Protein AF-A0A349A6R7-F1 (afdb_monomer)

Nearest PDB structures (foldseek):
  2ych-assembly1_A  TM=7.253E-01  e=4.097E-19  Thermus thermophilus HB27
  3jc8-assembly1_Ma  TM=7.147E-01  e=3.871E-19  Myxococcus xanthus DK 1622
  5eou-assembly2_B  TM=6.649E-01  e=5.144E-19  Pseudomonas aeruginosa PAO1
  5eq6-assembly1_B  TM=5.706E-01  e=1.140E-18  Pseudomonas aeruginosa PAO1
  5eox-assembly1_A  TM=5.881E-01  e=4.726E-18  Pseudomonas aeruginosa PAO1

Structure (mmCIF, N/CA/C/O backbone):
data_AF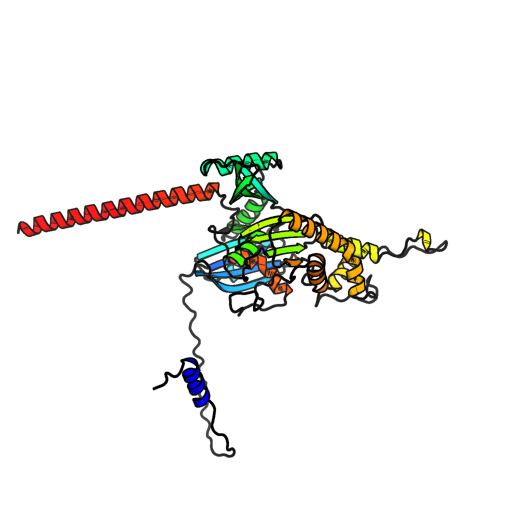-A0A349A6R7-F1
#
_entry.id   AF-A0A349A6R7-F1
#
loop_
_atom_site.group_PDB
_atom_site.id
_atom_site.type_symbol
_atom_site.label_atom_id
_atom_site.label_alt_id
_atom_site.label_comp_id
_atom_site.label_asym_id
_atom_site.label_entity_id
_atom_site.label_seq_id
_atom_site.pdbx_PDB_ins_code
_atom_site.Cartn_x
_atom_site.Cartn_y
_atom_site.Cartn_z
_atom_site.occupancy
_atom_site.B_iso_or_equiv
_atom_site.auth_seq_id
_atom_site.auth_comp_id
_atom_site.auth_asym_id
_atom_site.auth_atom_id
_atom_site.pdbx_PDB_model_num
ATOM 1 N N . MET A 1 1 ? 20.621 -65.235 -4.071 1.00 39.75 1 MET A N 1
ATOM 2 C CA . MET A 1 1 ? 21.034 -63.873 -3.671 1.00 39.75 1 MET A CA 1
ATOM 3 C C . MET A 1 1 ? 19.832 -62.973 -3.872 1.00 39.75 1 MET A C 1
ATOM 5 O O . MET A 1 1 ? 19.310 -62.961 -4.975 1.00 39.75 1 MET A O 1
ATOM 9 N N . SER A 1 2 ? 19.354 -62.316 -2.820 1.00 41.06 2 SER A N 1
ATOM 10 C CA . SER A 1 2 ? 18.212 -61.394 -2.860 1.00 41.06 2 SER A CA 1
ATOM 11 C C . SER A 1 2 ? 18.713 -59.980 -2.585 1.00 41.06 2 SER A C 1
ATOM 13 O O . SER A 1 2 ? 19.385 -59.757 -1.577 1.00 41.06 2 SER A O 1
ATOM 15 N N . GLU A 1 3 ? 18.429 -59.040 -3.484 1.00 44.03 3 GLU A N 1
ATOM 16 C CA . GLU A 1 3 ? 18.835 -57.646 -3.312 1.00 44.03 3 GLU A CA 1
ATOM 17 C C . GLU A 1 3 ? 17.989 -56.967 -2.229 1.00 44.03 3 GLU A C 1
ATOM 19 O O . GLU A 1 3 ? 16.765 -56.918 -2.313 1.00 44.03 3 GLU A O 1
ATOM 24 N N . ILE A 1 4 ? 18.664 -56.447 -1.202 1.00 58.09 4 ILE A N 1
ATOM 25 C CA . ILE A 1 4 ? 18.048 -55.695 -0.102 1.00 58.09 4 ILE A CA 1
ATOM 26 C C . ILE A 1 4 ? 17.835 -54.251 -0.558 1.00 58.09 4 ILE A C 1
ATOM 28 O O . ILE A 1 4 ? 18.776 -53.593 -1.023 1.00 58.09 4 ILE A O 1
ATOM 32 N N . THR A 1 5 ? 16.610 -53.754 -0.401 1.00 68.50 5 THR A N 1
ATOM 33 C CA . THR A 1 5 ? 16.198 -52.452 -0.940 1.00 68.50 5 THR A CA 1
ATOM 34 C C . THR A 1 5 ? 16.756 -51.280 -0.123 1.00 68.50 5 THR A C 1
ATOM 36 O O . THR A 1 5 ? 17.063 -51.393 1.067 1.00 68.50 5 THR A O 1
ATOM 39 N N . SER A 1 6 ? 16.921 -50.118 -0.764 1.00 51.66 6 SER A N 1
ATOM 40 C CA . SER A 1 6 ? 17.600 -48.946 -0.180 1.00 51.66 6 SER A CA 1
ATOM 41 C C . SER A 1 6 ? 16.979 -48.437 1.130 1.00 51.66 6 SER A C 1
ATOM 43 O O . SER A 1 6 ? 17.682 -47.867 1.965 1.00 51.66 6 SER A O 1
ATOM 45 N N . TH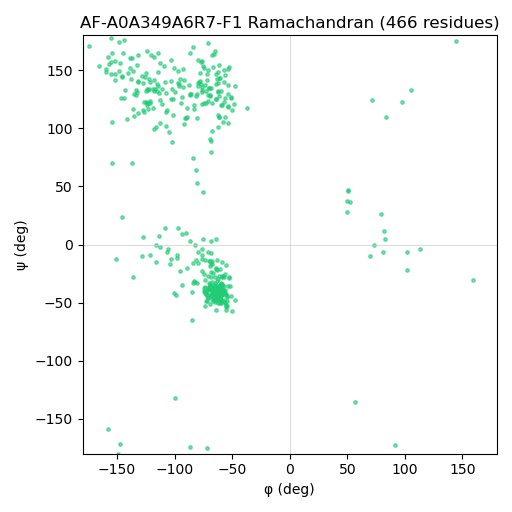R A 1 7 ? 15.683 -48.670 1.334 1.00 65.31 7 THR A N 1
ATOM 46 C CA . THR A 1 7 ? 14.922 -48.327 2.545 1.00 65.31 7 THR A CA 1
ATOM 47 C C . THR A 1 7 ? 15.368 -49.124 3.773 1.00 65.31 7 THR A C 1
ATOM 49 O O . THR A 1 7 ? 15.478 -48.559 4.860 1.00 65.31 7 THR A O 1
ATOM 52 N N . GLU A 1 8 ? 15.693 -50.409 3.621 1.00 62.00 8 GLU A N 1
ATOM 53 C CA . GLU A 1 8 ? 16.116 -51.270 4.738 1.00 62.00 8 GLU A CA 1
ATOM 54 C C . GLU A 1 8 ? 17.505 -50.866 5.258 1.00 62.00 8 GLU A C 1
ATOM 56 O O . GLU A 1 8 ? 17.714 -50.755 6.468 1.00 62.00 8 GLU A O 1
ATOM 61 N N . LYS A 1 9 ? 18.424 -50.500 4.351 1.00 63.72 9 LYS A N 1
ATOM 62 C CA . LYS A 1 9 ? 19.749 -49.952 4.707 1.00 63.72 9 LYS A CA 1
ATOM 63 C C . LYS A 1 9 ? 19.654 -48.662 5.532 1.00 63.72 9 LYS A C 1
ATOM 65 O O . LYS A 1 9 ? 20.492 -48.430 6.404 1.00 63.72 9 LYS A O 1
ATOM 70 N N . LEU A 1 10 ? 18.645 -47.825 5.274 1.00 54.59 10 LEU A N 1
ATOM 71 C CA . LEU A 1 10 ? 18.424 -46.585 6.023 1.00 54.59 10 LEU A CA 1
ATOM 72 C C . LEU A 1 10 ? 17.899 -46.866 7.443 1.00 54.59 10 LEU A C 1
ATOM 74 O O . LEU A 1 10 ? 18.339 -46.235 8.406 1.00 54.59 10 LEU A O 1
ATOM 78 N N . LEU A 1 11 ? 16.999 -47.843 7.588 1.00 56.91 11 LEU A N 1
ATOM 79 C CA . LEU A 1 11 ? 16.419 -48.232 8.878 1.00 56.91 11 LEU A CA 1
ATOM 80 C C . LEU A 1 11 ? 17.451 -48.881 9.815 1.00 56.91 11 LEU A C 1
ATOM 82 O O . LEU A 1 11 ? 17.455 -48.582 11.013 1.00 56.91 11 LEU A O 1
ATOM 86 N N . ASP A 1 12 ? 18.378 -49.684 9.289 1.00 62.97 12 ASP A N 1
ATOM 87 C CA . ASP A 1 12 ? 19.473 -50.265 10.080 1.00 62.97 12 ASP A CA 1
ATOM 88 C C . ASP A 1 12 ? 20.481 -49.213 10.575 1.00 62.97 12 ASP A C 1
ATOM 90 O O . ASP A 1 12 ? 20.962 -49.292 11.711 1.00 62.97 12 ASP A O 1
ATOM 94 N N . LEU A 1 13 ? 20.759 -48.178 9.774 1.00 55.78 13 LEU A N 1
ATOM 95 C CA . LEU A 1 13 ? 21.584 -47.037 10.195 1.00 55.78 13 LEU A CA 1
ATOM 96 C C . LEU A 1 13 ? 20.931 -46.226 11.325 1.00 55.78 13 LEU A C 1
ATOM 98 O O . LEU A 1 13 ? 21.628 -45.750 12.223 1.00 55.78 13 LEU A O 1
ATOM 102 N N . ILE A 1 14 ? 19.600 -46.104 11.319 1.00 51.84 14 ILE A N 1
ATOM 103 C CA . ILE A 1 14 ? 18.842 -45.423 12.379 1.00 51.84 14 ILE A CA 1
ATOM 104 C C . ILE A 1 14 ? 18.790 -46.284 13.653 1.00 51.84 14 ILE A C 1
ATOM 106 O O . ILE A 1 14 ? 19.003 -45.762 14.751 1.00 51.84 14 ILE A O 1
ATOM 110 N N . ARG A 1 15 ? 18.595 -47.606 13.529 1.00 52.44 15 ARG A N 1
ATOM 111 C CA . ARG A 1 15 ? 18.635 -48.549 14.665 1.00 52.44 15 ARG A CA 1
ATOM 112 C C . ARG A 1 15 ? 19.998 -48.581 15.361 1.00 52.44 15 ARG A C 1
ATOM 114 O O . ARG A 1 15 ? 20.041 -48.617 16.586 1.00 52.44 15 ARG A O 1
ATOM 121 N N . LYS A 1 16 ? 21.109 -48.475 14.622 1.00 45.22 16 LYS A N 1
ATOM 122 C CA . LYS A 1 16 ? 22.472 -48.469 15.196 1.00 45.22 16 LYS A CA 1
ATOM 123 C C . LYS A 1 16 ? 22.840 -47.235 16.035 1.00 45.22 16 LYS A C 1
ATOM 125 O O . LYS A 1 16 ? 23.912 -47.241 16.635 1.00 45.22 16 LYS A O 1
ATOM 130 N N . LYS A 1 17 ? 22.009 -46.183 16.085 1.00 43.19 17 LYS A N 1
ATOM 131 C CA . LYS A 1 17 ? 22.342 -44.909 16.760 1.00 43.19 17 LYS A CA 1
ATOM 132 C C . LYS A 1 17 ? 21.490 -44.583 18.001 1.00 43.19 17 LYS A C 1
ATOM 134 O O . LYS A 1 17 ? 21.620 -43.485 18.542 1.00 43.19 17 LYS A O 1
ATOM 139 N N . LYS A 1 18 ? 20.633 -45.499 18.476 1.00 38.31 18 LYS A N 1
ATOM 140 C CA . LYS A 1 18 ? 19.848 -45.341 19.721 1.00 38.31 18 LYS A CA 1
ATOM 141 C C . LYS A 1 18 ? 20.027 -46.542 20.665 1.00 38.31 18 LYS A C 1
ATOM 143 O O . LYS A 1 18 ? 19.584 -47.639 20.354 1.00 38.31 18 LYS A O 1
ATOM 148 N N . GLY A 1 19 ? 20.614 -46.280 21.839 1.00 28.95 19 GLY A N 1
ATOM 149 C CA . GLY A 1 19 ? 21.023 -47.263 22.861 1.00 28.95 19 GLY A CA 1
ATOM 150 C C . GLY A 1 19 ? 22.551 -47.443 22.866 1.00 28.95 19 GLY A C 1
ATOM 151 O O . GLY A 1 19 ? 23.134 -47.560 21.796 1.00 28.95 19 GLY A O 1
ATOM 152 N N . ALA A 1 20 ? 23.280 -47.438 23.989 1.00 29.34 20 ALA A N 1
ATOM 153 C CA . ALA A 1 20 ? 22.933 -47.399 25.425 1.00 29.34 20 ALA A CA 1
ATOM 154 C C . ALA A 1 20 ? 24.148 -46.800 26.216 1.00 29.34 20 ALA A C 1
ATOM 156 O O . ALA A 1 20 ? 25.150 -46.499 25.574 1.00 29.34 20 ALA A O 1
ATOM 157 N N . LEU A 1 21 ? 24.216 -46.551 27.538 1.00 29.77 21 LEU A N 1
ATOM 158 C CA . LEU A 1 21 ? 23.390 -46.754 28.756 1.00 29.77 21 LEU A CA 1
ATOM 159 C C . LEU A 1 21 ? 23.677 -45.564 29.748 1.00 29.77 21 LEU A C 1
ATOM 161 O O . LEU A 1 21 ? 24.555 -44.754 29.449 1.00 29.77 21 LEU A O 1
ATOM 165 N N . PRO A 1 22 ? 22.978 -45.423 30.903 1.00 32.81 22 PRO A N 1
ATOM 166 C CA . PRO A 1 22 ? 23.140 -44.329 31.880 1.00 32.81 22 PRO A CA 1
ATOM 167 C C . PRO A 1 22 ? 24.010 -44.710 33.125 1.00 32.81 22 PRO A C 1
ATOM 169 O O . PRO A 1 22 ? 25.128 -45.169 32.918 1.00 32.81 22 PRO A O 1
ATOM 172 N N . PRO A 1 23 ? 23.637 -44.446 34.401 1.00 41.41 23 PRO A N 1
ATOM 173 C CA . PRO A 1 23 ? 24.113 -43.286 35.168 1.00 41.41 23 PRO A CA 1
ATOM 174 C C . PRO A 1 23 ? 24.868 -43.629 36.476 1.00 41.41 23 PRO A C 1
ATOM 176 O O . PRO A 1 23 ? 24.677 -44.694 37.055 1.00 41.41 23 PRO A O 1
ATOM 179 N N . SER A 1 24 ? 25.624 -42.674 37.034 1.00 26.67 24 SER A N 1
ATOM 180 C CA . SER A 1 24 ? 25.964 -42.659 38.472 1.00 26.67 24 SER A CA 1
ATOM 181 C C . SER A 1 24 ? 26.326 -41.249 38.959 1.00 26.67 24 SER A C 1
ATOM 183 O O . SER A 1 24 ? 26.731 -40.400 38.164 1.00 26.67 24 SER A O 1
ATOM 185 N N . ALA A 1 25 ? 26.160 -40.985 40.258 1.00 27.88 25 ALA A N 1
ATOM 186 C CA . ALA A 1 25 ? 26.300 -39.662 40.864 1.00 27.88 25 ALA A CA 1
ATOM 187 C C . ALA A 1 25 ? 27.064 -39.686 42.205 1.00 27.88 25 ALA A C 1
ATOM 189 O O . ALA A 1 25 ? 27.065 -40.694 42.903 1.00 27.88 25 ALA A O 1
ATOM 190 N N . LEU A 1 26 ? 27.563 -38.495 42.582 1.00 24.56 26 LEU A N 1
ATOM 191 C CA . LEU A 1 26 ? 27.936 -38.000 43.927 1.00 24.56 26 LEU A CA 1
ATOM 192 C C . LEU A 1 26 ? 29.411 -38.034 44.416 1.00 24.56 26 LEU A C 1
ATOM 194 O O . LEU A 1 26 ? 29.984 -39.081 44.685 1.00 24.56 26 LEU A O 1
ATOM 198 N N . LYS A 1 27 ? 29.862 -36.805 44.760 1.00 26.38 27 LYS A N 1
ATOM 199 C CA . LYS A 1 27 ? 30.863 -36.358 45.774 1.00 26.38 27 LYS A CA 1
ATOM 200 C C . LYS A 1 27 ? 32.362 -36.379 45.377 1.00 26.38 27 LYS A C 1
ATOM 202 O O . LYS A 1 27 ? 32.918 -37.424 45.090 1.00 26.38 27 LYS A O 1
ATOM 207 N N . LEU A 1 28 ? 33.004 -35.203 45.188 1.00 24.08 28 LEU A N 1
ATOM 208 C CA . LEU A 1 28 ? 33.616 -34.265 46.186 1.00 24.08 28 LEU A CA 1
ATOM 209 C C . LEU A 1 28 ? 34.909 -34.850 46.807 1.00 24.08 28 LEU A C 1
ATOM 211 O O . LEU A 1 28 ? 34.833 -35.922 47.386 1.00 24.08 28 LEU A O 1
ATOM 215 N N . LYS A 1 29 ? 36.108 -34.234 46.799 1.00 23.84 29 LYS A N 1
ATOM 216 C CA . LYS A 1 29 ? 36.608 -32.823 46.777 1.00 23.84 29 LYS A CA 1
ATOM 217 C C . LYS A 1 29 ? 37.914 -32.763 45.913 1.00 23.84 29 LYS A C 1
ATOM 219 O O . LYS A 1 29 ? 38.343 -33.822 45.481 1.00 23.84 29 LYS A O 1
ATOM 224 N N . THR A 1 30 ? 38.615 -31.665 45.586 1.00 22.62 30 THR A N 1
ATOM 225 C CA . THR A 1 30 ? 38.891 -30.354 46.230 1.00 22.62 30 THR A CA 1
ATOM 226 C C . THR A 1 30 ? 39.151 -29.233 45.198 1.00 22.62 30 THR A C 1
ATOM 228 O O . THR A 1 30 ? 39.565 -29.492 44.073 1.00 22.62 30 THR A O 1
ATOM 231 N N . SER A 1 31 ? 38.964 -27.971 45.608 1.00 25.14 31 SER A N 1
ATOM 232 C CA . SER A 1 31 ? 39.417 -26.764 44.880 1.00 25.14 31 SER A CA 1
ATOM 233 C C . SER A 1 31 ? 40.875 -26.406 45.255 1.00 25.14 31 SER A C 1
ATOM 235 O O . SER A 1 31 ? 41.354 -26.884 46.286 1.00 25.14 31 SER A O 1
ATOM 237 N N . PRO A 1 32 ? 41.574 -25.539 44.491 1.00 28.23 32 PRO A N 1
ATOM 238 C CA . PRO A 1 32 ? 41.404 -24.096 44.699 1.00 28.23 32 PRO A CA 1
ATOM 239 C C . PRO A 1 32 ? 41.159 -23.257 43.432 1.00 28.23 32 PRO A C 1
ATOM 241 O O . PRO A 1 32 ? 41.392 -23.650 42.294 1.00 28.23 32 PRO A O 1
ATOM 244 N N . SER A 1 33 ? 40.664 -22.052 43.696 1.00 33.06 33 SER A N 1
ATOM 245 C CA . SER A 1 33 ? 40.294 -20.974 42.778 1.00 33.06 33 SER A CA 1
ATOM 246 C C . SER A 1 33 ? 41.375 -20.530 41.782 1.00 33.06 33 SER A C 1
ATOM 248 O O . SER A 1 33 ? 42.499 -20.223 42.170 1.00 33.06 33 SER A O 1
ATOM 250 N N . GLY A 1 34 ? 40.965 -20.315 40.528 1.00 26.72 34 GLY A N 1
ATOM 251 C CA . GLY A 1 34 ? 41.763 -19.657 39.486 1.00 26.72 34 GLY A CA 1
ATOM 252 C C . GLY A 1 34 ? 40.876 -19.009 38.421 1.00 26.72 34 GLY A C 1
ATOM 253 O O . GLY A 1 34 ? 40.773 -19.502 37.300 1.00 26.72 34 GLY A O 1
ATOM 254 N N . GLY A 1 35 ? 40.178 -17.927 38.775 1.00 35.47 35 GLY A N 1
ATOM 255 C CA . GLY A 1 35 ? 39.198 -17.277 37.900 1.00 35.47 35 GLY A CA 1
ATOM 256 C C . GLY A 1 35 ? 39.820 -16.579 36.686 1.00 35.47 35 GLY A C 1
ATOM 257 O O . GLY A 1 35 ? 40.108 -15.385 36.738 1.00 35.47 35 GLY A O 1
ATOM 258 N N . ARG A 1 36 ? 39.958 -17.281 35.555 1.00 30.52 36 ARG A N 1
ATOM 259 C CA . ARG A 1 36 ? 40.210 -16.649 34.249 1.00 30.52 36 ARG A CA 1
ATOM 260 C C . ARG A 1 36 ? 38.890 -16.356 33.542 1.00 30.52 36 ARG A C 1
ATOM 262 O O . ARG A 1 36 ? 38.216 -17.263 33.059 1.00 30.52 36 ARG A O 1
ATOM 269 N N . LYS A 1 37 ? 38.548 -15.064 33.456 1.00 32.16 37 LYS A N 1
ATOM 270 C CA . LYS A 1 37 ? 37.453 -14.551 32.620 1.00 32.16 37 LYS A CA 1
ATOM 271 C C . LYS A 1 37 ? 37.614 -15.113 31.204 1.00 32.16 37 LYS A C 1
ATOM 273 O O . LYS A 1 37 ? 38.592 -14.797 30.528 1.00 32.16 37 LYS A O 1
ATOM 278 N N . ARG A 1 38 ? 36.658 -15.929 30.744 1.00 29.45 38 ARG A N 1
ATOM 279 C CA . ARG A 1 38 ? 36.588 -16.348 29.339 1.00 29.45 38 ARG A CA 1
ATOM 280 C C . ARG A 1 38 ? 36.256 -15.108 28.514 1.00 29.45 38 ARG A C 1
ATOM 282 O O . ARG A 1 38 ? 35.106 -14.682 28.452 1.00 29.45 38 ARG A O 1
ATOM 289 N N . MET A 1 39 ? 37.294 -14.501 27.948 1.00 30.47 39 MET A N 1
ATOM 290 C CA . MET A 1 39 ? 37.196 -13.352 27.060 1.00 30.47 39 MET A CA 1
ATOM 291 C C . MET A 1 39 ? 36.312 -13.755 25.876 1.00 30.47 39 MET A C 1
ATOM 293 O O . MET A 1 39 ? 36.729 -14.542 25.025 1.00 30.47 39 MET A O 1
ATOM 297 N N . ARG A 1 40 ? 35.064 -13.269 25.847 1.00 31.52 40 ARG A N 1
ATOM 298 C CA . ARG A 1 40 ? 34.239 -13.339 24.638 1.00 31.52 40 ARG A CA 1
ATOM 299 C C . ARG A 1 40 ? 34.991 -12.536 23.583 1.00 31.52 40 ARG A C 1
ATOM 301 O O . ARG A 1 40 ? 35.082 -11.319 23.712 1.00 31.52 40 ARG A O 1
ATOM 308 N N . LEU A 1 41 ? 35.547 -13.213 22.579 1.00 30.86 41 LEU A N 1
ATOM 309 C CA . LEU A 1 41 ? 36.057 -12.541 21.392 1.00 30.86 41 LEU A CA 1
ATOM 310 C C . LEU A 1 41 ? 34.873 -11.855 20.712 1.00 30.86 41 LEU A C 1
ATOM 312 O O . LEU A 1 41 ? 34.068 -12.493 20.036 1.00 30.86 41 LEU A O 1
ATOM 316 N N . SER A 1 42 ? 34.760 -10.548 20.926 1.00 36.69 42 SER A N 1
ATOM 317 C CA . SER A 1 42 ? 33.929 -9.678 20.112 1.00 36.69 42 SER A CA 1
ATOM 318 C C . SER A 1 42 ? 34.465 -9.737 18.686 1.00 36.69 42 SER A C 1
ATOM 320 O O . SER A 1 42 ? 35.562 -9.242 18.414 1.00 36.69 42 SER A O 1
ATOM 322 N N . LEU A 1 43 ? 33.705 -10.360 17.787 1.00 35.34 43 LEU A N 1
ATOM 323 C CA . LEU A 1 43 ? 33.974 -10.287 16.356 1.00 35.34 43 LEU A CA 1
ATOM 324 C C . LEU A 1 43 ? 33.971 -8.802 15.951 1.00 35.34 43 LEU A C 1
ATOM 326 O O . LEU A 1 43 ? 32.975 -8.120 16.207 1.00 35.34 43 LEU A O 1
ATOM 330 N N . PRO A 1 44 ? 35.059 -8.272 15.364 1.00 35.50 44 PRO A N 1
ATOM 331 C CA . PRO A 1 44 ? 35.087 -6.884 14.931 1.00 35.50 44 PRO A CA 1
ATOM 332 C C . PRO A 1 44 ? 34.057 -6.673 13.819 1.00 35.50 44 PRO A C 1
ATOM 334 O O . PRO A 1 44 ? 33.812 -7.573 13.010 1.00 35.50 44 PRO A O 1
ATOM 337 N N . ALA A 1 45 ? 33.466 -5.477 13.778 1.00 45.12 45 ALA A N 1
ATOM 338 C CA . ALA A 1 45 ? 32.429 -5.126 12.815 1.00 45.12 45 ALA A CA 1
ATOM 339 C C . ALA A 1 45 ? 32.844 -5.507 11.381 1.00 45.12 45 ALA A C 1
ATOM 341 O O . ALA A 1 45 ? 33.866 -5.044 10.863 1.00 45.12 45 ALA A O 1
ATOM 342 N N . ARG A 1 46 ? 32.040 -6.367 10.737 1.00 43.47 46 ARG A N 1
ATOM 343 C CA . ARG A 1 46 ? 32.222 -6.750 9.329 1.00 43.47 46 ARG A CA 1
ATOM 344 C C . ARG A 1 46 ? 32.292 -5.475 8.488 1.00 43.47 46 ARG A C 1
ATOM 346 O O . ARG A 1 46 ? 31.421 -4.619 8.604 1.00 43.47 46 ARG A O 1
ATOM 353 N N . ARG A 1 47 ? 33.314 -5.362 7.632 1.00 41.53 47 ARG A N 1
ATOM 354 C CA . ARG A 1 47 ? 33.539 -4.195 6.762 1.00 41.53 47 ARG A CA 1
ATOM 355 C C . ARG A 1 47 ? 32.280 -3.902 5.927 1.00 41.53 47 ARG A C 1
ATOM 357 O O . ARG A 1 47 ? 32.017 -4.589 4.946 1.00 41.53 47 ARG A O 1
ATOM 364 N N . THR A 1 48 ? 31.534 -2.862 6.299 1.00 50.81 48 THR A N 1
ATOM 365 C CA . THR A 1 48 ? 30.343 -2.359 5.582 1.00 50.81 48 THR A CA 1
ATOM 366 C C . THR A 1 48 ? 30.697 -1.556 4.326 1.00 50.81 48 THR A C 1
ATOM 368 O O . THR A 1 48 ? 29.825 -1.239 3.517 1.00 50.81 48 THR A O 1
ATOM 371 N N . ALA A 1 49 ? 31.983 -1.255 4.127 1.00 43.34 49 ALA A N 1
ATOM 372 C CA . ALA A 1 49 ? 32.520 -0.531 2.981 1.00 43.34 49 ALA A CA 1
ATOM 373 C C . ALA A 1 49 ? 32.419 -1.344 1.673 1.00 43.34 49 ALA A C 1
ATOM 375 O O . ALA A 1 49 ? 33.396 -1.933 1.219 1.00 43.34 49 ALA A O 1
ATOM 376 N N . GLY A 1 50 ? 31.232 -1.359 1.060 1.00 54.53 50 GLY A N 1
ATOM 377 C CA . GLY A 1 50 ? 31.025 -1.886 -0.293 1.00 54.53 50 GLY A CA 1
ATOM 378 C C . GLY A 1 50 ? 29.585 -2.277 -0.628 1.00 54.53 50 GLY A C 1
ATOM 379 O O . GLY A 1 50 ? 29.186 -2.149 -1.785 1.00 54.53 50 GLY A O 1
ATOM 380 N N . LYS A 1 51 ? 28.792 -2.711 0.361 1.00 67.88 51 LYS A N 1
ATOM 381 C CA . LYS A 1 51 ? 27.398 -3.124 0.136 1.00 67.88 51 LYS A CA 1
ATOM 382 C C . LYS A 1 51 ? 26.488 -1.905 -0.051 1.00 67.88 51 LYS A C 1
ATOM 384 O O . LYS A 1 51 ? 26.562 -0.959 0.731 1.00 67.88 51 LYS A O 1
ATOM 389 N N . SER A 1 52 ? 25.647 -1.947 -1.085 1.00 88.19 52 SER A N 1
ATOM 390 C CA . SER A 1 52 ? 24.529 -1.012 -1.251 1.00 88.19 52 SER A CA 1
ATOM 391 C C . SER A 1 52 ? 23.416 -1.417 -0.293 1.00 88.19 52 SER A C 1
ATOM 393 O O . SER A 1 52 ? 23.068 -2.596 -0.256 1.00 88.19 52 SER A O 1
ATOM 395 N N . ILE A 1 53 ? 22.876 -0.469 0.468 1.00 94.44 53 ILE A N 1
ATOM 396 C CA . ILE A 1 53 ? 21.650 -0.685 1.246 1.00 94.44 53 ILE A CA 1
ATOM 397 C C . ILE A 1 53 ? 20.461 -0.080 0.514 1.00 94.44 53 ILE A C 1
ATOM 399 O O . ILE A 1 53 ? 20.617 0.897 -0.223 1.00 94.44 53 ILE A O 1
ATOM 403 N N . HIS A 1 54 ? 19.289 -0.656 0.740 1.00 96.31 54 HIS A N 1
ATOM 404 C CA . HIS A 1 54 ? 18.020 -0.103 0.295 1.00 96.31 54 HIS A CA 1
ATOM 405 C C . HIS A 1 54 ? 17.221 0.276 1.539 1.00 96.31 54 HIS A C 1
ATOM 407 O O . HIS A 1 54 ? 17.226 -0.444 2.539 1.00 96.31 54 HIS A O 1
ATOM 413 N N . VAL A 1 55 ? 16.606 1.452 1.503 1.00 97.81 55 VAL A N 1
ATOM 414 C CA . VAL A 1 55 ? 15.834 2.021 2.603 1.00 97.81 55 VAL A CA 1
ATOM 415 C C . VAL A 1 55 ? 14.467 2.390 2.064 1.00 97.81 55 VAL A C 1
ATOM 417 O O . VAL A 1 55 ? 14.345 3.277 1.222 1.00 97.81 55 VAL A O 1
ATOM 420 N N . GLY A 1 56 ? 13.445 1.699 2.547 1.00 98.12 56 GLY A N 1
ATOM 421 C CA . GLY A 1 56 ? 12.064 2.054 2.284 1.00 98.12 56 GLY A CA 1
ATOM 422 C C . GLY A 1 56 ? 11.537 2.960 3.383 1.00 98.12 56 GLY A C 1
ATOM 423 O O . GLY A 1 56 ? 11.794 2.717 4.565 1.00 98.12 56 GLY A O 1
ATOM 424 N N . VAL A 1 57 ? 10.831 4.014 2.986 1.00 97.62 57 VAL A N 1
ATOM 425 C CA . VAL A 1 57 ? 10.301 5.042 3.882 1.00 97.62 57 VAL A CA 1
ATOM 426 C C . VAL A 1 57 ? 8.797 5.182 3.670 1.00 97.62 57 VAL A C 1
ATOM 428 O O . VAL A 1 57 ? 8.336 5.486 2.570 1.00 97.62 57 VAL A O 1
ATOM 431 N N . ASP A 1 58 ? 8.042 5.001 4.746 1.00 95.56 58 ASP A N 1
ATOM 432 C CA . ASP A 1 58 ? 6.623 5.328 4.830 1.00 95.56 58 ASP A CA 1
ATOM 433 C C . ASP A 1 58 ? 6.449 6.525 5.776 1.00 95.56 58 ASP A C 1
ATOM 435 O O . ASP A 1 58 ? 6.874 6.501 6.935 1.00 95.56 58 ASP A O 1
ATOM 439 N N . ILE A 1 59 ? 5.869 7.604 5.248 1.00 93.31 59 ILE A N 1
ATOM 440 C CA . ILE A 1 59 ? 5.533 8.813 6.001 1.00 93.31 59 ILE A CA 1
ATOM 441 C C . ILE A 1 59 ? 4.029 8.749 6.264 1.00 93.31 59 ILE A C 1
ATOM 443 O O . ILE A 1 59 ? 3.223 9.236 5.469 1.00 93.31 59 ILE A O 1
ATOM 447 N N . GLY A 1 60 ? 3.668 8.107 7.374 1.00 88.00 60 GLY A N 1
ATOM 448 C CA . GLY A 1 60 ? 2.289 7.964 7.816 1.00 88.00 60 GLY A CA 1
ATOM 449 C C . GLY A 1 60 ? 1.690 9.270 8.345 1.00 88.00 60 GLY A C 1
ATOM 450 O O . GLY A 1 60 ? 2.303 10.337 8.325 1.00 88.00 60 GLY A O 1
ATOM 451 N N . HIS A 1 61 ? 0.462 9.177 8.855 1.00 82.00 61 HIS A N 1
ATOM 452 C CA . HIS A 1 61 ? -0.254 10.316 9.439 1.00 82.00 61 HIS A CA 1
ATOM 453 C C . HIS A 1 61 ? 0.345 10.779 10.782 1.00 82.00 61 HIS A C 1
ATOM 455 O O . HIS A 1 61 ? 0.399 11.973 11.071 1.00 82.00 61 HIS A O 1
ATOM 461 N N . ASP A 1 62 ? 0.797 9.830 11.600 1.00 86.12 62 ASP A N 1
ATOM 462 C CA . ASP A 1 62 ? 1.259 10.028 12.978 1.00 86.12 62 ASP A CA 1
ATOM 463 C C . ASP A 1 62 ? 2.709 9.579 13.218 1.00 86.12 62 ASP A C 1
ATOM 465 O O . ASP A 1 62 ? 3.263 9.830 14.290 1.00 86.12 62 ASP A O 1
ATOM 469 N N . SER A 1 63 ? 3.318 8.904 12.243 1.00 91.88 63 SER A N 1
ATOM 470 C CA . SER A 1 63 ? 4.579 8.197 12.417 1.00 91.88 63 SER A CA 1
ATOM 471 C C . SER A 1 63 ? 5.400 8.087 11.130 1.00 91.88 63 SER A C 1
ATOM 473 O O . SER A 1 63 ? 4.876 7.969 10.023 1.00 91.88 63 SER A O 1
ATOM 475 N N . LEU A 1 64 ? 6.723 8.109 11.299 1.00 95.12 64 LEU A N 1
ATOM 476 C CA . LEU A 1 64 ? 7.718 7.758 10.291 1.00 95.12 64 LEU A CA 1
ATOM 477 C C . LEU A 1 64 ? 8.089 6.285 10.468 1.00 95.12 64 LEU A C 1
ATOM 479 O O . LEU A 1 64 ? 8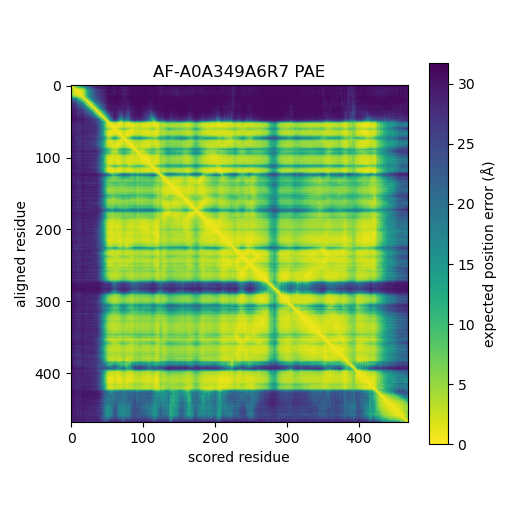.502 5.878 11.557 1.00 95.12 64 LEU A O 1
ATOM 483 N N . ARG A 1 65 ? 8.001 5.502 9.394 1.00 95.88 65 ARG A N 1
ATOM 484 C CA . ARG A 1 65 ? 8.435 4.103 9.362 1.00 95.88 65 ARG A CA 1
ATOM 485 C C . ARG A 1 65 ? 9.547 3.937 8.342 1.00 95.88 65 ARG A C 1
ATOM 487 O O . ARG A 1 65 ? 9.449 4.415 7.213 1.00 95.88 65 ARG A O 1
ATOM 494 N N . MET A 1 66 ? 10.619 3.272 8.749 1.00 97.06 66 MET A N 1
ATOM 495 C CA . MET A 1 66 ? 11.788 3.027 7.914 1.00 97.06 66 MET A CA 1
ATOM 496 C C . MET A 1 66 ? 12.214 1.571 8.033 1.00 97.06 66 MET A C 1
ATOM 498 O O . MET A 1 66 ? 12.350 1.046 9.138 1.00 97.06 66 MET A O 1
ATOM 502 N N . VAL A 1 67 ? 12.476 0.934 6.897 1.00 96.31 67 VAL A N 1
ATOM 503 C CA . VAL A 1 67 ? 12.993 -0.438 6.830 1.00 96.31 67 VAL A CA 1
ATOM 504 C C . VAL A 1 67 ? 14.234 -0.454 5.952 1.00 96.31 67 VAL A C 1
ATOM 506 O O . VAL A 1 67 ? 14.293 0.233 4.934 1.00 96.31 67 VAL A O 1
ATOM 509 N N . LYS A 1 68 ? 15.253 -1.206 6.370 1.00 94.94 68 LYS A N 1
ATOM 510 C CA . LYS A 1 68 ? 16.570 -1.259 5.736 1.00 94.94 68 LYS A CA 1
ATOM 511 C C . LYS A 1 68 ? 16.905 -2.687 5.356 1.00 94.94 68 LYS A C 1
ATOM 513 O O . LYS A 1 68 ? 17.017 -3.550 6.224 1.00 94.94 68 LYS A O 1
ATOM 518 N N . THR A 1 69 ? 17.151 -2.910 4.078 1.00 93.88 69 THR A N 1
ATOM 519 C CA . THR A 1 69 ? 17.464 -4.223 3.517 1.00 93.88 69 THR A CA 1
ATOM 520 C C . THR A 1 69 ? 18.792 -4.192 2.762 1.00 93.88 69 THR A C 1
ATOM 522 O O . THR A 1 69 ? 19.359 -3.134 2.451 1.00 93.88 69 THR A O 1
ATOM 525 N N . VAL A 1 70 ? 19.307 -5.378 2.450 1.00 91.88 70 VAL A N 1
ATOM 526 C CA . VAL A 1 70 ? 20.370 -5.560 1.462 1.00 91.88 70 VAL A CA 1
ATOM 527 C C . VAL A 1 70 ? 20.026 -6.696 0.516 1.00 91.88 70 VAL A C 1
ATOM 529 O O . VAL A 1 70 ? 19.693 -7.800 0.941 1.00 91.88 70 VAL A O 1
ATOM 532 N N . ARG A 1 71 ? 20.164 -6.430 -0.781 1.00 89.00 71 ARG A N 1
ATOM 533 C CA . ARG A 1 71 ? 20.019 -7.440 -1.823 1.00 89.00 71 ARG A CA 1
ATOM 534 C C . ARG A 1 71 ? 21.206 -8.404 -1.797 1.00 89.00 71 ARG A C 1
ATOM 536 O O . ARG A 1 71 ? 22.364 -7.980 -1.805 1.00 89.00 71 ARG A O 1
ATOM 543 N N . ILE A 1 72 ? 20.913 -9.699 -1.769 1.00 85.31 72 ILE A N 1
ATOM 544 C CA . ILE A 1 72 ? 21.889 -10.793 -1.883 1.00 85.31 72 ILE A CA 1
ATOM 545 C C . ILE A 1 72 ? 21.900 -11.356 -3.304 1.00 85.31 72 ILE A C 1
ATOM 547 O O . ILE A 1 72 ? 22.969 -11.621 -3.850 1.00 85.31 72 ILE A O 1
ATOM 551 N N . SER A 1 73 ? 20.720 -11.524 -3.894 1.00 81.25 73 SER A N 1
ATOM 552 C CA . SER A 1 73 ? 20.506 -11.961 -5.276 1.00 81.25 73 SER A CA 1
ATOM 553 C C . SER A 1 73 ? 19.215 -11.337 -5.807 1.00 81.25 73 SER A C 1
ATOM 555 O O . SER A 1 73 ? 18.548 -10.601 -5.084 1.00 81.25 73 SER A O 1
ATOM 557 N N . ASP A 1 74 ? 18.837 -11.611 -7.054 1.00 70.69 74 ASP A N 1
ATOM 558 C CA . ASP A 1 74 ? 17.690 -10.943 -7.687 1.00 70.69 74 ASP A CA 1
ATOM 559 C C . ASP A 1 74 ? 16.370 -11.109 -6.929 1.00 70.69 74 ASP A C 1
ATOM 561 O O . ASP A 1 74 ? 15.636 -10.141 -6.761 1.00 70.69 74 ASP A O 1
ATOM 565 N N . THR A 1 75 ? 16.138 -12.299 -6.381 1.00 72.19 75 THR A N 1
ATOM 566 C CA . THR A 1 75 ? 14.956 -12.656 -5.583 1.00 72.19 75 THR A CA 1
ATOM 567 C C . THR A 1 75 ? 15.253 -12.823 -4.090 1.00 72.19 75 THR A C 1
ATOM 569 O O . THR A 1 75 ? 14.450 -13.416 -3.381 1.00 72.19 75 THR A O 1
ATOM 572 N N . ARG A 1 76 ? 16.415 -12.378 -3.578 1.00 81.50 76 ARG A N 1
ATOM 573 C CA . ARG A 1 76 ? 16.753 -12.570 -2.154 1.00 81.50 76 ARG A CA 1
ATOM 574 C C . ARG A 1 76 ? 17.299 -11.317 -1.498 1.00 81.50 76 ARG A C 1
ATOM 576 O O . ARG A 1 76 ? 18.301 -10.752 -1.944 1.00 81.50 76 ARG A O 1
ATOM 583 N N . TRP A 1 77 ? 16.691 -10.978 -0.372 1.00 88.31 77 TRP A N 1
ATOM 584 C CA . TRP A 1 77 ? 16.986 -9.806 0.430 1.00 88.31 77 TRP A CA 1
ATOM 585 C C . TRP A 1 77 ? 17.119 -10.206 1.898 1.00 88.31 77 TRP A C 1
ATOM 587 O O . TRP A 1 77 ? 16.346 -11.026 2.379 1.00 88.31 77 TRP A O 1
ATOM 597 N N . ASP A 1 78 ? 18.073 -9.604 2.603 1.00 87.88 78 ASP A N 1
ATOM 598 C CA . ASP A 1 78 ? 18.164 -9.694 4.062 1.00 87.88 78 ASP A CA 1
ATOM 599 C C . ASP A 1 78 ? 17.628 -8.393 4.674 1.00 87.88 78 ASP A C 1
ATOM 601 O O . ASP A 1 78 ? 18.029 -7.297 4.261 1.00 87.88 78 ASP A O 1
ATOM 605 N N . LEU A 1 79 ? 16.782 -8.505 5.702 1.00 90.00 79 LEU A N 1
ATOM 606 C CA . LEU A 1 79 ? 16.470 -7.397 6.606 1.00 90.00 79 LEU A CA 1
ATOM 607 C C . LEU A 1 79 ? 17.704 -7.086 7.465 1.00 90.00 79 LEU A C 1
ATOM 609 O O . LEU A 1 79 ? 18.280 -7.974 8.091 1.00 90.00 79 LEU A O 1
ATOM 613 N N . ILE A 1 80 ? 18.109 -5.817 7.501 1.00 90.62 80 ILE A N 1
ATOM 614 C CA . ILE A 1 80 ? 19.192 -5.331 8.367 1.00 90.62 80 ILE A CA 1
ATOM 615 C C . ILE A 1 80 ? 18.619 -4.673 9.624 1.00 90.62 80 ILE A C 1
ATOM 617 O O . ILE A 1 80 ? 19.184 -4.838 10.702 1.00 90.62 80 ILE A O 1
ATOM 621 N N . ASP A 1 81 ? 17.577 -3.851 9.472 1.00 91.31 81 ASP A N 1
ATOM 622 C CA . ASP A 1 81 ? 17.102 -2.948 10.524 1.00 91.31 81 ASP A CA 1
ATOM 623 C C . ASP A 1 81 ? 15.699 -2.404 10.204 1.00 91.31 81 ASP A C 1
ATOM 625 O O . ASP A 1 81 ? 15.347 -2.248 9.031 1.00 91.31 81 ASP A O 1
ATOM 629 N N . GLN A 1 82 ? 14.933 -2.048 11.234 1.00 93.19 82 GLN A N 1
ATOM 630 C CA . GLN A 1 82 ? 13.609 -1.434 11.112 1.00 93.19 82 GL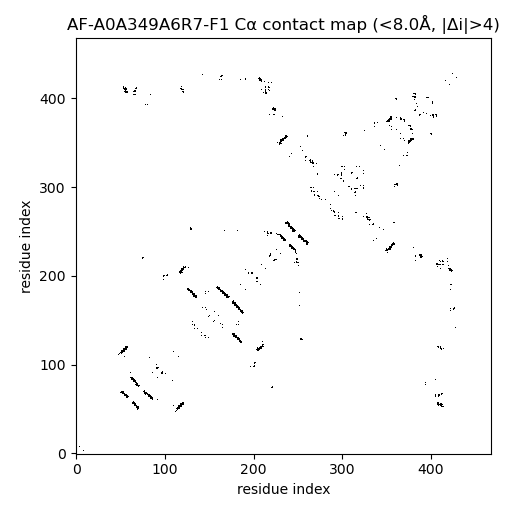N A CA 1
ATOM 631 C C . GLN A 1 82 ? 13.371 -0.425 12.238 1.00 93.19 82 GLN A C 1
ATOM 633 O O . GLN A 1 82 ? 13.822 -0.624 13.366 1.00 93.19 82 GLN A O 1
ATOM 638 N N . LYS A 1 83 ? 12.666 0.669 11.943 1.00 93.25 83 LYS A N 1
ATOM 639 C CA . LYS A 1 83 ? 12.404 1.740 12.910 1.00 93.25 83 LYS A CA 1
ATOM 640 C C . LYS A 1 83 ? 11.032 2.368 12.671 1.00 93.25 83 LYS A C 1
ATOM 642 O O . LYS A 1 83 ? 10.767 2.863 11.578 1.00 93.25 83 LYS A O 1
ATOM 647 N N . THR A 1 84 ? 10.212 2.409 13.717 1.00 94.06 84 THR A N 1
ATOM 648 C CA . THR A 1 84 ? 8.961 3.179 13.777 1.00 94.06 84 THR A CA 1
ATOM 649 C C . THR A 1 84 ? 9.141 4.317 14.775 1.00 94.06 84 THR A C 1
ATOM 651 O O . THR A 1 84 ? 9.676 4.116 15.865 1.00 94.06 84 THR A O 1
ATOM 654 N N . LEU A 1 85 ? 8.728 5.524 14.396 1.00 94.06 85 LEU A N 1
ATOM 655 C CA . LEU A 1 85 ? 8.880 6.747 15.180 1.00 94.06 85 LEU A CA 1
ATOM 656 C C . LEU A 1 85 ? 7.584 7.546 15.137 1.00 94.06 85 LEU A C 1
ATOM 658 O O . LEU A 1 85 ? 7.208 8.026 14.071 1.00 94.06 85 LEU A O 1
ATOM 662 N N . ALA A 1 86 ? 6.931 7.744 16.280 1.00 93.00 86 ALA A N 1
ATOM 663 C CA . ALA A 1 86 ? 5.846 8.717 16.381 1.00 93.00 86 ALA A CA 1
ATOM 664 C C . ALA A 1 86 ? 6.376 10.138 16.121 1.00 93.00 86 ALA A C 1
ATOM 666 O O . ALA A 1 86 ? 7.485 10.483 16.541 1.00 93.00 86 ALA A O 1
ATOM 667 N N . PHE A 1 87 ? 5.594 10.976 15.443 1.00 91.44 87 PHE A N 1
ATOM 668 C CA . PHE A 1 87 ? 5.973 12.366 15.221 1.00 91.44 87 PHE A CA 1
ATOM 669 C C . PHE A 1 87 ? 5.960 13.162 16.540 1.00 91.44 87 PHE A C 1
ATOM 671 O O . PHE A 1 87 ? 4.979 13.090 17.288 1.00 91.44 87 PHE A O 1
ATOM 678 N N . PRO A 1 88 ? 6.992 13.985 16.818 1.00 89.62 88 PRO A N 1
ATOM 679 C CA . PRO A 1 88 ? 6.960 14.936 17.927 1.00 89.62 88 PRO A CA 1
ATOM 680 C C . PRO A 1 88 ? 5.706 15.834 17.890 1.00 89.62 88 PRO A C 1
ATOM 682 O O . PRO A 1 88 ? 5.198 16.119 16.802 1.00 89.62 88 PRO A O 1
ATOM 685 N N . PRO A 1 89 ? 5.205 16.349 19.032 1.00 83.44 89 PRO A N 1
ATOM 686 C CA . PRO A 1 89 ? 3.917 17.049 19.091 1.00 83.44 89 PRO A CA 1
ATOM 687 C C . PRO A 1 89 ? 3.722 18.183 18.071 1.00 83.44 89 PRO A C 1
ATOM 689 O O . PRO A 1 89 ? 2.621 18.306 17.542 1.00 83.44 89 PRO A O 1
ATOM 692 N N . GLN A 1 90 ? 4.784 18.937 17.754 1.00 82.81 90 GLN A N 1
ATOM 693 C CA . GLN A 1 90 ? 4.775 20.072 16.812 1.00 82.81 90 GLN A CA 1
ATOM 694 C C . GLN A 1 90 ? 5.254 19.727 15.387 1.00 82.81 90 GLN A C 1
ATOM 696 O O . GLN A 1 90 ? 5.141 20.539 14.471 1.00 82.81 90 GLN A O 1
ATOM 701 N N . VAL A 1 91 ? 5.802 18.529 15.172 1.00 87.44 91 VAL A N 1
ATOM 702 C CA . VAL A 1 91 ? 6.384 18.126 13.885 1.00 87.44 91 VAL A CA 1
ATOM 703 C C . VAL A 1 91 ? 5.327 17.388 13.071 1.00 87.44 91 VAL A C 1
ATOM 705 O O . VAL A 1 91 ? 4.797 16.372 13.513 1.00 87.44 91 VAL A O 1
ATOM 708 N N . ARG A 1 92 ? 5.000 17.873 11.872 1.00 85.19 92 ARG A N 1
ATOM 709 C CA . ARG A 1 92 ? 4.045 17.223 10.960 1.00 85.19 92 ARG A CA 1
ATOM 710 C C . ARG A 1 92 ? 4.569 17.290 9.528 1.00 85.19 92 ARG A C 1
ATOM 712 O O . ARG A 1 92 ? 5.288 18.235 9.208 1.00 85.19 92 ARG A O 1
ATOM 719 N N . PRO A 1 93 ? 4.212 16.342 8.645 1.00 82.81 93 PRO A N 1
ATOM 720 C CA . PRO A 1 93 ? 4.549 16.447 7.231 1.00 82.81 93 PRO A CA 1
ATOM 721 C C . PRO A 1 93 ? 4.200 17.837 6.677 1.00 82.81 93 PRO A C 1
ATOM 723 O O . PRO A 1 93 ? 3.136 18.378 6.969 1.00 82.81 93 PRO A O 1
ATOM 726 N N . ARG A 1 94 ? 5.107 18.405 5.873 1.00 80.12 94 ARG A N 1
ATOM 727 C CA . ARG A 1 94 ? 5.046 19.770 5.305 1.00 80.12 94 ARG A CA 1
ATOM 728 C C . ARG A 1 94 ? 5.309 20.943 6.271 1.00 80.12 94 ARG A C 1
ATOM 730 O O . ARG A 1 94 ? 5.353 22.071 5.783 1.00 80.12 94 ARG A O 1
ATOM 737 N N . THR A 1 95 ? 5.575 20.739 7.568 1.00 84.62 95 THR A N 1
ATOM 738 C CA . THR A 1 95 ? 6.158 21.815 8.407 1.00 84.62 95 THR A CA 1
ATOM 739 C C . THR A 1 95 ? 7.665 21.976 8.135 1.00 84.62 95 THR A C 1
ATOM 741 O O . THR A 1 95 ? 8.300 21.027 7.661 1.00 84.62 95 THR A O 1
ATOM 744 N N . PRO A 1 96 ? 8.282 23.146 8.407 1.00 81.31 96 PRO A N 1
ATOM 745 C CA . PRO A 1 96 ? 9.728 23.332 8.235 1.00 81.31 96 PRO A CA 1
ATOM 746 C C . PRO A 1 96 ? 10.548 22.316 9.048 1.00 81.31 96 PRO A C 1
ATOM 748 O O . PRO A 1 96 ? 11.385 21.602 8.488 1.00 81.31 96 PRO A O 1
ATOM 751 N N . ASP A 1 97 ? 10.216 22.180 10.333 1.00 88.62 97 ASP A N 1
ATOM 752 C CA . ASP A 1 97 ? 10.880 21.320 11.323 1.00 88.62 97 ASP A CA 1
ATOM 753 C C . ASP A 1 97 ? 10.885 19.836 10.920 1.00 88.62 97 ASP A C 1
ATOM 755 O O . ASP A 1 97 ? 11.811 19.089 11.245 1.00 88.62 97 ASP A O 1
ATOM 759 N N . PHE A 1 98 ? 9.887 19.399 10.142 1.00 92.38 98 PHE A N 1
ATOM 760 C CA . PHE A 1 98 ? 9.816 18.037 9.611 1.00 92.38 98 PHE A CA 1
ATOM 761 C C . PHE A 1 98 ? 11.013 17.675 8.729 1.00 92.38 98 PHE A C 1
ATOM 763 O O . PHE A 1 98 ? 11.457 16.527 8.731 1.00 92.38 98 PHE A O 1
ATOM 770 N N . SER A 1 99 ? 11.573 18.646 8.001 1.00 92.44 99 SER A N 1
ATOM 771 C CA . SER A 1 99 ? 12.754 18.410 7.165 1.00 92.44 99 SER A CA 1
ATOM 772 C C . SER A 1 99 ? 13.987 18.105 8.021 1.00 92.44 99 SER A C 1
ATOM 774 O O . SER A 1 99 ? 14.782 17.236 7.669 1.00 92.44 99 SER A O 1
ATOM 776 N N . GLU A 1 100 ? 14.150 18.777 9.162 1.00 93.00 100 GLU A N 1
ATOM 777 C CA . GLU A 1 100 ? 15.265 18.529 10.081 1.00 93.00 100 GLU A CA 1
ATOM 778 C C . GLU A 1 100 ? 15.087 17.225 10.871 1.00 93.00 100 GLU A C 1
ATOM 780 O O . GLU A 1 100 ? 16.040 16.447 10.987 1.00 93.00 100 GLU A O 1
ATOM 785 N N . PHE A 1 101 ? 13.862 16.936 11.319 1.00 95.31 101 PHE A N 1
ATOM 786 C CA . PHE A 1 101 ? 13.497 15.652 11.919 1.00 95.31 101 PHE A CA 1
ATOM 787 C C . PHE A 1 101 ? 13.822 14.484 10.975 1.00 95.31 101 PHE A C 1
ATOM 789 O O . PHE A 1 101 ? 14.637 13.624 11.314 1.00 95.31 101 PHE A O 1
ATOM 796 N N . LEU A 1 102 ? 13.281 14.496 9.748 1.00 95.88 102 LEU A N 1
ATOM 797 C CA . LEU A 1 102 ? 13.515 13.440 8.760 1.00 95.88 102 LEU A CA 1
ATOM 798 C C . LEU A 1 102 ? 15.005 13.293 8.427 1.00 95.88 102 LEU A C 1
ATOM 800 O O . LEU A 1 102 ? 15.516 12.178 8.381 1.00 95.88 102 LEU A O 1
ATOM 804 N N . LYS A 1 103 ? 15.730 14.404 8.244 1.00 95.31 103 LYS A N 1
ATOM 805 C CA . LYS A 1 103 ? 17.182 14.403 7.997 1.00 95.31 103 LYS A CA 1
ATOM 806 C C . LYS A 1 103 ? 17.964 13.730 9.121 1.00 95.31 103 LYS A C 1
ATOM 808 O O . LYS A 1 103 ? 18.906 12.991 8.842 1.00 95.31 103 LYS A O 1
ATOM 813 N N . THR A 1 104 ? 17.613 14.016 10.371 1.00 95.75 104 THR A N 1
ATOM 814 C CA . THR A 1 104 ? 18.308 13.492 11.552 1.00 95.75 104 THR A CA 1
ATOM 815 C C . THR A 1 104 ? 18.064 11.994 11.689 1.00 95.75 104 THR A C 1
ATOM 817 O O . THR A 1 104 ? 19.018 11.213 11.726 1.00 95.75 104 THR A O 1
ATOM 820 N N . GLU A 1 105 ? 16.797 11.587 11.651 1.00 96.62 105 GLU A N 1
ATOM 821 C CA . GLU A 1 105 ? 16.383 10.193 11.804 1.00 96.62 105 GLU A CA 1
ATOM 822 C C . GLU A 1 105 ? 16.871 9.311 10.650 1.00 96.62 105 GLU A C 1
ATOM 824 O O . GLU A 1 105 ? 17.438 8.242 10.881 1.00 96.62 105 GLU A O 1
ATOM 829 N N . LEU A 1 106 ? 16.748 9.779 9.404 1.00 96.06 106 LEU A N 1
ATOM 830 C CA . LEU A 1 106 ? 17.173 9.030 8.222 1.00 96.06 106 LEU A CA 1
ATOM 831 C C . LEU A 1 106 ? 18.701 8.907 8.138 1.00 96.06 106 LEU A C 1
ATOM 833 O O . LEU A 1 106 ? 19.200 7.848 7.755 1.00 96.06 106 LEU A O 1
ATOM 837 N N . LYS A 1 107 ? 19.469 9.929 8.551 1.00 94.75 107 LYS A N 1
ATOM 838 C CA . LYS A 1 107 ? 20.937 9.821 8.662 1.00 94.75 107 LYS A CA 1
ATOM 839 C C . LYS A 1 107 ? 21.364 8.870 9.771 1.00 94.75 107 LYS A C 1
ATOM 841 O O . LYS A 1 107 ? 22.259 8.059 9.540 1.00 94.75 107 LYS A O 1
ATOM 846 N N . GLN A 1 108 ? 20.735 8.939 10.946 1.00 95.19 108 GLN A N 1
ATOM 847 C CA . GLN A 1 108 ? 21.016 8.004 12.036 1.00 95.19 108 GLN A CA 1
ATOM 848 C C . GLN A 1 108 ? 20.717 6.565 11.597 1.00 95.19 108 GLN A C 1
ATOM 850 O O . GLN A 1 108 ? 21.546 5.678 11.796 1.00 95.19 108 GLN A O 1
ATOM 855 N N . PHE A 1 109 ? 19.574 6.348 10.941 1.00 95.44 109 PHE A N 1
ATOM 856 C CA . PHE A 1 109 ? 19.170 5.044 10.432 1.00 95.44 109 PHE A CA 1
ATOM 857 C C . PHE A 1 109 ? 20.123 4.543 9.338 1.00 95.44 109 PHE A C 1
ATOM 859 O O . PHE A 1 109 ? 20.607 3.418 9.423 1.00 95.44 109 PHE A O 1
ATOM 866 N N . CYS A 1 110 ? 20.478 5.364 8.346 1.00 93.31 110 CYS A N 1
ATOM 867 C CA . CYS A 1 110 ? 21.411 4.970 7.284 1.00 93.31 110 CYS A CA 1
ATOM 868 C C . CYS A 1 110 ? 22.860 4.774 7.767 1.00 93.31 110 CYS A C 1
ATOM 870 O O . CYS A 1 110 ? 23.619 4.037 7.137 1.00 93.31 110 CYS A O 1
ATOM 872 N N . GLY A 1 111 ? 23.262 5.401 8.875 1.00 89.69 111 GLY A N 1
ATOM 873 C CA . GLY A 1 111 ? 24.585 5.236 9.475 1.00 89.69 111 GLY A CA 1
ATOM 874 C C . GLY A 1 111 ? 25.738 5.569 8.516 1.00 89.69 111 GLY A C 1
ATOM 875 O O . GLY A 1 111 ? 25.719 6.570 7.807 1.00 89.69 111 GLY A O 1
ATOM 876 N N . ALA A 1 112 ? 26.771 4.722 8.503 1.00 86.44 112 ALA A N 1
ATOM 877 C CA . ALA A 1 112 ? 28.001 4.931 7.728 1.00 86.44 112 ALA A CA 1
ATOM 878 C C . ALA A 1 112 ? 27.984 4.340 6.296 1.00 86.44 112 ALA A C 1
ATOM 880 O O . ALA A 1 112 ? 29.033 4.277 5.645 1.00 86.44 112 ALA A O 1
ATOM 881 N N . TYR A 1 113 ? 26.835 3.875 5.791 1.00 84.19 113 TYR A N 1
ATOM 882 C CA . TYR A 1 113 ? 26.743 3.340 4.429 1.00 84.19 113 TYR A CA 1
ATOM 883 C C . TYR A 1 113 ? 26.882 4.459 3.381 1.00 84.19 113 TYR A C 1
ATOM 885 O O . TYR A 1 113 ? 26.273 5.516 3.494 1.00 84.19 113 TYR A O 1
ATOM 893 N N . ARG A 1 114 ? 27.699 4.228 2.342 1.00 81.81 114 ARG A N 1
ATOM 894 C CA . ARG A 1 114 ? 27.972 5.220 1.274 1.00 81.81 114 ARG A CA 1
ATOM 895 C C . ARG A 1 114 ? 27.104 5.063 0.026 1.00 81.81 114 ARG A C 1
ATOM 897 O O . ARG A 1 114 ? 26.980 6.007 -0.743 1.00 81.81 114 ARG A O 1
ATOM 904 N N . LYS A 1 115 ? 26.558 3.867 -0.204 1.00 90.19 115 LYS A N 1
ATOM 905 C CA . LYS A 1 115 ? 25.625 3.565 -1.294 1.00 90.19 115 LYS A CA 1
ATOM 906 C C . LYS A 1 115 ? 24.279 3.258 -0.655 1.00 90.19 115 LYS A C 1
ATOM 908 O O . LYS A 1 115 ? 24.126 2.206 -0.037 1.00 90.19 115 LYS A O 1
ATOM 913 N N . ILE A 1 116 ? 23.367 4.216 -0.744 1.00 93.75 116 ILE A N 1
ATOM 914 C CA . ILE A 1 116 ? 22.037 4.163 -0.144 1.00 93.75 116 ILE A CA 1
ATOM 915 C C . ILE A 1 116 ? 21.052 4.390 -1.283 1.00 93.75 116 ILE A C 1
ATOM 917 O O . ILE A 1 116 ? 21.138 5.412 -1.961 1.00 93.75 116 ILE A O 1
ATOM 921 N N . GLN A 1 117 ? 20.150 3.439 -1.498 1.00 95.44 117 GLN A N 1
ATOM 922 C CA . GLN A 1 117 ? 18.977 3.628 -2.342 1.00 95.44 117 GLN A CA 1
ATOM 923 C C . GLN A 1 117 ? 17.784 3.906 -1.435 1.00 95.44 117 GLN A C 1
ATOM 925 O O . GLN A 1 117 ? 17.603 3.198 -0.446 1.00 95.44 117 GLN A O 1
ATOM 930 N N . ILE A 1 118 ? 17.004 4.942 -1.732 1.00 97.25 118 ILE A N 1
ATOM 931 C CA . ILE A 1 118 ? 15.898 5.382 -0.873 1.00 97.25 118 ILE A CA 1
ATOM 932 C C . ILE A 1 118 ? 14.615 5.390 -1.692 1.00 97.25 118 ILE A C 1
ATOM 934 O O . ILE A 1 118 ? 14.525 6.100 -2.692 1.00 97.25 118 ILE A O 1
ATOM 938 N N . TRP A 1 119 ? 13.633 4.608 -1.264 1.00 97.88 119 TRP A N 1
ATOM 939 C CA . TRP A 1 119 ? 12.320 4.524 -1.894 1.00 97.88 119 TRP A CA 1
ATOM 940 C C . TRP A 1 119 ? 11.251 5.000 -0.919 1.00 97.88 119 TRP A C 1
ATOM 942 O O . TRP A 1 119 ? 11.269 4.618 0.251 1.00 97.88 119 TRP A O 1
ATOM 952 N N . ALA A 1 120 ? 10.333 5.842 -1.386 1.00 96.44 120 ALA A N 1
ATOM 953 C CA . ALA A 1 120 ? 9.270 6.402 -0.556 1.00 96.44 120 ALA A CA 1
ATOM 954 C C . ALA A 1 120 ? 7.876 5.993 -1.045 1.00 96.44 120 ALA A C 1
ATOM 956 O O . ALA A 1 120 ? 7.602 5.988 -2.248 1.00 96.44 120 ALA A O 1
ATOM 957 N N . ILE A 1 121 ? 6.984 5.719 -0.091 1.00 93.56 121 ILE A N 1
ATOM 958 C CA . ILE A 1 121 ? 5.547 5.592 -0.345 1.00 93.56 121 ILE A CA 1
ATOM 959 C C . ILE A 1 121 ? 4.964 6.965 -0.700 1.00 93.56 121 ILE A C 1
ATOM 961 O O . ILE A 1 121 ? 5.090 7.929 0.057 1.00 93.56 121 ILE A O 1
ATOM 965 N N . MET A 1 122 ? 4.258 7.038 -1.827 1.00 87.94 122 MET A N 1
ATOM 966 C CA . MET A 1 122 ? 3.307 8.107 -2.111 1.00 87.94 122 MET A CA 1
ATOM 967 C C . MET A 1 122 ? 2.009 7.890 -1.310 1.00 87.94 122 MET A C 1
ATOM 969 O O . MET A 1 122 ? 1.479 6.772 -1.318 1.00 87.94 122 MET A O 1
ATOM 973 N N . PRO A 1 123 ? 1.437 8.939 -0.683 1.00 73.81 123 PRO A N 1
ATOM 974 C CA . PRO A 1 123 ? 0.138 8.867 -0.019 1.00 73.81 123 PRO A CA 1
ATOM 975 C C . PRO A 1 123 ? -0.965 8.272 -0.910 1.00 73.81 123 PRO A C 1
ATOM 977 O O . PRO A 1 123 ? -1.226 8.735 -2.021 1.00 73.81 123 PRO A O 1
ATOM 980 N N . ALA A 1 124 ? -1.636 7.239 -0.398 1.00 60.00 124 ALA A N 1
ATOM 981 C CA . ALA A 1 124 ? -2.470 6.334 -1.191 1.00 60.00 124 ALA A CA 1
ATOM 982 C C . ALA A 1 124 ? -3.756 6.942 -1.788 1.00 60.00 124 ALA A C 1
ATOM 984 O O . ALA A 1 124 ? -4.351 6.323 -2.666 1.00 60.00 124 ALA A O 1
ATOM 985 N N . ALA A 1 125 ? -4.191 8.122 -1.334 1.00 60.25 125 ALA A N 1
ATOM 986 C CA . ALA A 1 125 ? -5.453 8.743 -1.756 1.00 60.25 125 ALA A CA 1
ATOM 987 C C . ALA A 1 125 ? -5.479 9.188 -3.233 1.00 60.25 125 ALA A C 1
ATOM 989 O O . ALA A 1 125 ? -6.550 9.435 -3.781 1.00 60.25 125 ALA A O 1
ATOM 990 N N . ASN A 1 126 ? -4.307 9.299 -3.868 1.00 60.69 126 ASN A N 1
ATOM 991 C CA . ASN A 1 126 ? -4.138 10.063 -5.103 1.00 60.69 126 ASN A CA 1
ATOM 992 C C . ASN A 1 126 ? -3.722 9.237 -6.334 1.00 60.69 126 ASN A C 1
ATOM 994 O O . ASN A 1 126 ? -3.578 9.820 -7.406 1.00 60.69 126 ASN A O 1
ATOM 998 N N . VAL A 1 127 ? -3.532 7.915 -6.226 1.00 69.12 127 VAL A N 1
ATOM 999 C CA . VAL A 1 127 ? -3.152 7.084 -7.386 1.00 69.12 127 VAL A CA 1
ATOM 1000 C C . VAL A 1 127 ? -4.315 6.225 -7.858 1.00 69.12 127 VAL A C 1
ATOM 1002 O O . VAL A 1 127 ? -4.765 5.322 -7.157 1.00 69.12 127 VAL A O 1
ATOM 1005 N N . ASN A 1 128 ? -4.772 6.495 -9.080 1.00 75.00 128 ASN A N 1
ATOM 1006 C CA . ASN A 1 128 ? -5.763 5.672 -9.767 1.00 75.00 128 ASN A CA 1
ATOM 1007 C C . ASN A 1 128 ? -5.047 4.698 -10.700 1.00 75.00 128 ASN A C 1
ATOM 1009 O O . ASN A 1 128 ? -4.153 5.107 -11.437 1.00 75.00 128 ASN A O 1
ATOM 1013 N N . VAL A 1 129 ? -5.483 3.441 -10.715 1.00 79.31 129 VAL A N 1
ATOM 1014 C CA . VAL A 1 129 ? -4.998 2.409 -11.640 1.00 79.31 129 VAL A CA 1
ATOM 1015 C C . VAL A 1 129 ? -6.183 1.885 -12.446 1.00 79.31 129 VAL A C 1
ATOM 1017 O O . VAL A 1 129 ? -7.281 1.732 -11.910 1.00 79.31 129 VAL A O 1
ATOM 1020 N N . ARG A 1 130 ? -5.987 1.633 -13.741 1.00 82.31 130 ARG A N 1
ATOM 1021 C CA . ARG A 1 130 ? -7.031 1.197 -14.675 1.00 82.31 130 ARG A CA 1
ATOM 1022 C C . ARG A 1 130 ? -6.516 0.148 -15.644 1.00 82.31 130 ARG A C 1
ATOM 1024 O O . ARG A 1 130 ? -5.364 0.188 -16.061 1.00 82.31 130 ARG A O 1
ATOM 1031 N N . HIS A 1 131 ? -7.414 -0.748 -16.034 1.00 85.06 131 HIS A N 1
ATOM 1032 C CA . HIS A 1 131 ? -7.148 -1.792 -17.014 1.00 85.06 131 HIS A CA 1
ATOM 1033 C C . HIS A 1 131 ? -7.737 -1.385 -18.355 1.00 85.06 131 HIS A C 1
ATOM 1035 O O . HIS A 1 131 ? -8.953 -1.313 -18.507 1.00 85.06 131 HIS A O 1
ATOM 1041 N N . LEU A 1 132 ? -6.858 -1.103 -19.311 1.00 89.50 132 LEU A N 1
ATOM 1042 C CA . LEU A 1 132 ? -7.203 -0.628 -20.643 1.00 89.50 132 LEU A CA 1
ATOM 1043 C C . LEU A 1 132 ? -6.960 -1.741 -21.661 1.00 89.50 132 LEU A C 1
ATOM 1045 O O . LEU A 1 132 ? -5.947 -2.440 -21.604 1.00 89.50 132 LEU A O 1
ATOM 1049 N N . ARG A 1 133 ? -7.864 -1.873 -22.635 1.00 91.19 133 ARG A N 1
ATOM 1050 C CA . ARG A 1 133 ? -7.672 -2.742 -23.804 1.00 91.19 133 ARG A CA 1
ATOM 1051 C C . ARG A 1 133 ? -7.346 -1.885 -25.016 1.00 91.19 133 ARG A C 1
ATOM 1053 O O . ARG A 1 133 ? -8.249 -1.360 -25.669 1.00 91.19 133 ARG A O 1
ATOM 1060 N N . ILE A 1 134 ? -6.063 -1.750 -25.328 1.00 93.44 134 ILE A N 1
ATOM 1061 C CA . ILE A 1 134 ? -5.615 -0.973 -26.489 1.00 93.44 134 ILE A CA 1
ATOM 1062 C C . ILE A 1 134 ? -5.453 -1.877 -27.725 1.00 93.44 134 ILE A C 1
ATOM 1064 O O . ILE A 1 134 ? -5.133 -3.058 -27.577 1.00 93.44 134 ILE A O 1
ATOM 1068 N N . PRO A 1 135 ? -5.628 -1.364 -28.958 1.00 92.75 135 PRO A N 1
ATOM 1069 C CA . PRO A 1 135 ? -5.285 -2.109 -30.170 1.00 92.75 135 PRO A CA 1
ATOM 1070 C C . PRO A 1 135 ? -3.833 -2.611 -30.152 1.00 92.75 135 PRO A C 1
ATOM 1072 O O . PRO A 1 135 ? -2.955 -1.973 -29.565 1.00 92.75 135 PRO A O 1
ATOM 1075 N N . LYS A 1 136 ? -3.556 -3.735 -30.826 1.00 92.50 136 LYS A N 1
ATOM 1076 C CA . LYS A 1 136 ? -2.192 -4.263 -30.966 1.00 92.50 136 LYS A CA 1
ATOM 1077 C C . LYS A 1 136 ? -1.333 -3.351 -31.852 1.00 92.50 136 LYS A C 1
ATOM 1079 O O . LYS A 1 136 ? -1.263 -3.520 -33.066 1.00 92.50 136 LYS A O 1
ATOM 1084 N N . VAL A 1 137 ? -0.679 -2.377 -31.223 1.00 92.00 137 VAL A N 1
ATOM 1085 C CA . VAL A 1 137 ? 0.232 -1.410 -31.856 1.00 92.00 137 VAL A CA 1
ATOM 1086 C C . VAL A 1 137 ? 1.710 -1.754 -31.595 1.00 92.00 137 VAL A C 1
ATOM 1088 O O . VAL A 1 137 ? 2.012 -2.455 -30.620 1.00 92.00 137 VAL A O 1
ATOM 1091 N N . PRO A 1 138 ? 2.653 -1.266 -32.429 1.00 89.88 138 PRO A N 1
ATOM 1092 C CA . PRO A 1 138 ? 4.091 -1.347 -32.168 1.00 89.88 138 PRO A CA 1
ATOM 1093 C C . PRO A 1 138 ? 4.495 -0.705 -30.831 1.00 89.88 138 PRO A C 1
ATOM 1095 O O . PRO A 1 138 ? 3.883 0.268 -30.391 1.00 89.88 138 PRO A O 1
ATOM 1098 N N . LYS A 1 139 ? 5.571 -1.203 -30.198 1.00 84.81 139 LYS A N 1
ATOM 1099 C CA . LYS A 1 139 ? 5.986 -0.797 -28.835 1.00 84.81 139 LYS A CA 1
ATOM 1100 C C . LYS A 1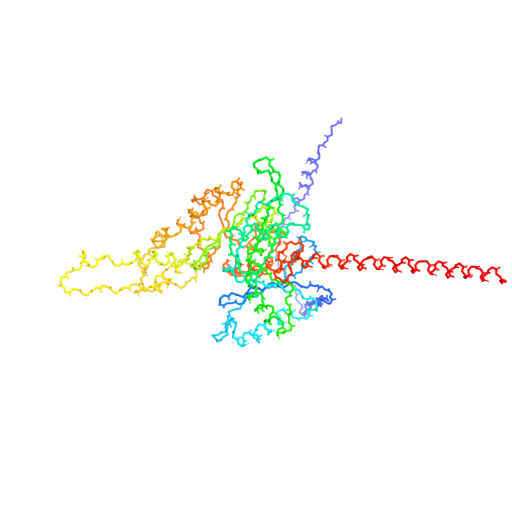 139 ? 6.150 0.718 -28.640 1.00 84.81 139 LYS A C 1
ATOM 1102 O O . LYS A 1 139 ? 5.802 1.230 -27.584 1.00 84.81 139 LYS A O 1
ATOM 1107 N N . ASN A 1 140 ? 6.634 1.436 -29.653 1.00 85.38 140 ASN A N 1
ATOM 1108 C CA . ASN A 1 140 ? 6.810 2.893 -29.624 1.00 85.38 140 ASN A CA 1
ATOM 1109 C C . ASN A 1 140 ? 5.494 3.693 -29.718 1.00 85.38 140 ASN A C 1
ATOM 1111 O O . ASN A 1 140 ? 5.507 4.893 -29.471 1.00 85.38 140 ASN A O 1
ATOM 1115 N N . GLN A 1 141 ? 4.376 3.059 -30.079 1.00 90.56 141 GLN A N 1
ATOM 1116 C CA . GLN A 1 141 ? 3.049 3.681 -30.159 1.00 90.56 141 GLN A CA 1
ATOM 1117 C C . GLN A 1 141 ? 2.146 3.331 -28.967 1.00 90.56 141 GLN A C 1
ATOM 1119 O O . GLN A 1 141 ? 1.108 3.973 -28.796 1.00 90.56 141 GLN A O 1
ATOM 1124 N N . ILE A 1 142 ? 2.523 2.341 -28.144 1.00 90.25 142 ILE A N 1
ATOM 1125 C CA . ILE A 1 142 ? 1.741 1.898 -26.977 1.00 90.25 142 ILE A CA 1
ATOM 1126 C C . ILE A 1 142 ? 1.441 3.080 -26.052 1.00 90.25 142 ILE A C 1
ATOM 1128 O O . ILE A 1 142 ? 0.281 3.343 -25.785 1.00 90.25 142 ILE A O 1
ATOM 1132 N N . GLU A 1 143 ? 2.457 3.836 -25.642 1.00 89.50 143 GLU A N 1
ATOM 1133 C CA . GLU A 1 143 ? 2.341 4.967 -24.707 1.00 89.50 143 GLU A CA 1
ATOM 1134 C C . GLU A 1 143 ? 1.324 6.028 -25.152 1.00 89.50 143 GLU A C 1
ATOM 1136 O O . GLU A 1 143 ? 0.379 6.329 -24.426 1.00 89.50 143 GLU A O 1
ATOM 1141 N N . ASN A 1 144 ? 1.441 6.517 -26.390 1.00 91.25 144 ASN A N 1
ATOM 1142 C CA . ASN A 1 144 ? 0.476 7.458 -26.963 1.00 91.25 144 ASN A CA 1
ATOM 1143 C C . ASN A 1 144 ? -0.935 6.840 -27.035 1.00 91.25 144 ASN A C 1
ATOM 1145 O O . ASN A 1 144 ? -1.930 7.514 -26.786 1.00 91.25 144 ASN A O 1
ATOM 1149 N N . THR A 1 145 ? -1.044 5.543 -27.334 1.00 93.44 145 THR A N 1
ATOM 1150 C CA . THR A 1 145 ? -2.339 4.850 -27.423 1.00 93.44 145 THR A CA 1
ATOM 1151 C C . THR A 1 145 ? -2.990 4.682 -26.044 1.00 93.44 145 THR A C 1
ATOM 1153 O O . THR A 1 145 ? -4.181 4.950 -25.902 1.00 93.44 145 THR A O 1
ATOM 1156 N N . VAL A 1 146 ? -2.215 4.300 -25.024 1.00 92.75 146 VAL A N 1
ATOM 1157 C CA . VAL A 1 146 ? -2.624 4.237 -23.609 1.00 92.75 146 VAL A CA 1
ATOM 1158 C C . VAL A 1 146 ? -3.138 5.597 -23.155 1.00 92.75 146 VAL A C 1
ATOM 1160 O O . VAL A 1 146 ? -4.247 5.684 -22.637 1.00 92.75 146 VAL A O 1
ATOM 1163 N N . PHE A 1 147 ? -2.376 6.656 -23.426 1.00 91.88 147 PHE A N 1
ATOM 1164 C CA . PHE A 1 147 ? -2.740 8.033 -23.113 1.00 91.88 147 PHE A CA 1
ATOM 1165 C C . PHE A 1 147 ? -4.095 8.440 -23.716 1.00 91.88 147 PHE A C 1
ATOM 1167 O O . PHE A 1 147 ? -4.976 8.894 -22.985 1.00 91.88 147 PHE A O 1
ATOM 1174 N N . TRP A 1 148 ? -4.310 8.237 -25.023 1.00 93.69 148 TRP A N 1
ATOM 1175 C CA . TRP A 1 148 ? -5.566 8.639 -25.673 1.00 93.69 148 TRP A CA 1
ATOM 1176 C C . TRP A 1 148 ? -6.767 7.790 -25.248 1.00 93.69 148 TRP A C 1
ATOM 1178 O O . TRP A 1 148 ? -7.863 8.330 -25.095 1.00 93.69 148 TRP A O 1
ATOM 1188 N N . VAL A 1 149 ? -6.580 6.483 -25.030 1.00 93.19 149 VAL A N 1
ATOM 1189 C CA . VAL A 1 149 ? -7.643 5.599 -24.524 1.00 93.19 149 VAL A CA 1
ATOM 1190 C C . VAL A 1 149 ? -8.021 5.989 -23.095 1.00 93.19 149 VAL A C 1
ATOM 1192 O O . VAL A 1 149 ? -9.198 6.218 -22.823 1.00 93.19 149 VAL A O 1
ATOM 1195 N N . LEU A 1 150 ? -7.035 6.180 -22.213 1.00 91.38 150 LEU A N 1
ATOM 1196 C CA . LEU A 1 150 ? -7.270 6.602 -20.835 1.00 91.38 150 LEU A CA 1
ATOM 1197 C C . LEU A 1 150 ? -7.975 7.958 -20.764 1.00 91.38 150 LEU A C 1
ATOM 1199 O O . LEU A 1 150 ? -8.982 8.083 -20.076 1.00 91.38 150 LEU A O 1
ATOM 1203 N N . LYS A 1 151 ? -7.485 8.959 -21.505 1.00 90.12 151 LYS A N 1
ATOM 1204 C CA . LYS A 1 151 ? -8.055 10.314 -21.523 1.00 90.12 151 LYS A CA 1
ATOM 1205 C C . LYS A 1 151 ? -9.495 10.337 -22.051 1.00 90.12 151 LYS A C 1
ATOM 1207 O O . LYS A 1 151 ? -10.282 11.187 -21.638 1.00 90.12 151 LYS A O 1
ATOM 1212 N N . LYS A 1 152 ? -9.853 9.401 -22.941 1.00 91.44 152 LYS A N 1
ATOM 1213 C CA . LYS A 1 152 ? -11.229 9.201 -23.418 1.00 91.44 152 LYS A CA 1
ATOM 1214 C C . LYS A 1 152 ? -12.123 8.552 -22.356 1.00 91.44 152 LYS A C 1
ATOM 1216 O O . LYS A 1 152 ? -13.271 8.959 -22.216 1.00 91.44 152 LYS A O 1
ATOM 1221 N N . GLU A 1 153 ? -11.626 7.552 -21.631 1.00 87.88 153 GLU A N 1
ATOM 1222 C CA . GLU A 1 153 ? -12.376 6.888 -20.553 1.00 87.88 153 GLU A CA 1
ATOM 1223 C C . GLU A 1 153 ? -12.499 7.747 -19.289 1.00 87.88 153 GLU A C 1
ATOM 1225 O O . GLU A 1 153 ? -13.451 7.608 -18.521 1.00 87.88 153 GLU A O 1
ATOM 1230 N N . THR A 1 154 ? -11.520 8.607 -19.016 1.00 84.62 154 THR A N 1
ATOM 1231 C CA . THR A 1 154 ? -11.477 9.497 -17.854 1.00 84.62 154 THR A CA 1
ATOM 1232 C C . THR A 1 154 ? -10.615 10.714 -18.177 1.00 84.62 154 THR A C 1
ATOM 1234 O O . THR A 1 154 ? -9.391 10.602 -18.214 1.00 84.62 154 THR A O 1
ATOM 1237 N N . PRO A 1 155 ? -11.232 11.886 -18.402 1.00 86.19 155 PRO A N 1
ATOM 1238 C CA . PRO A 1 155 ? -10.503 13.132 -18.586 1.00 86.19 155 PRO A CA 1
ATOM 1239 C C . PRO A 1 155 ? -9.640 13.467 -17.361 1.00 86.19 155 PRO A C 1
ATOM 1241 O O . PRO A 1 155 ? -10.122 13.440 -16.230 1.00 86.19 155 PRO A O 1
ATOM 1244 N N . PHE A 1 156 ? -8.376 13.819 -17.596 1.00 88.06 156 PHE A N 1
ATOM 1245 C CA . PHE A 1 156 ? -7.430 14.287 -16.580 1.00 88.06 156 PHE A CA 1
ATOM 1246 C C . PHE A 1 156 ? -6.592 15.452 -17.127 1.00 88.06 156 PHE A C 1
ATOM 1248 O O . PHE A 1 156 ? -6.491 15.637 -18.344 1.00 88.06 156 PHE A O 1
ATOM 1255 N N . ASN A 1 157 ? -5.989 16.245 -16.236 1.00 88.06 157 ASN A N 1
ATOM 1256 C CA . ASN A 1 157 ? -5.096 17.335 -16.624 1.00 88.06 157 ASN A CA 1
ATOM 1257 C C . ASN A 1 157 ? -3.650 16.833 -16.731 1.00 88.06 157 ASN A C 1
ATOM 1259 O O . ASN A 1 157 ? -2.996 16.558 -15.727 1.00 88.06 157 ASN A O 1
ATOM 1263 N N . GLU A 1 158 ? -3.150 16.756 -17.959 1.00 86.25 158 GLU A N 1
ATOM 1264 C CA . GLU A 1 158 ? -1.803 16.289 -18.324 1.00 86.25 158 GLU A CA 1
ATOM 1265 C C . GLU A 1 158 ? -0.673 17.097 -17.672 1.00 86.25 158 GLU A C 1
ATOM 1267 O O . GLU A 1 158 ? 0.414 16.577 -17.452 1.00 86.25 158 GLU A O 1
ATOM 1272 N N . LYS A 1 159 ? -0.918 18.375 -17.351 1.00 87.50 159 LYS A N 1
ATOM 1273 C CA . LYS A 1 159 ? 0.078 19.248 -16.706 1.00 87.50 159 LYS A CA 1
ATOM 1274 C C . LYS A 1 159 ? 0.194 19.020 -15.200 1.00 87.50 159 LYS A C 1
ATOM 1276 O O . LYS A 1 159 ? 1.146 19.485 -14.584 1.00 87.50 159 LYS A O 1
ATOM 1281 N N . GLU A 1 160 ? -0.786 18.340 -14.614 1.00 88.19 160 GLU A N 1
ATOM 1282 C CA . GLU A 1 160 ? -0.900 18.092 -13.173 1.00 88.19 160 GLU A CA 1
ATOM 1283 C C . GLU A 1 160 ? -0.813 16.598 -12.837 1.00 88.19 160 GLU A C 1
ATOM 1285 O O . GLU A 1 160 ? -0.592 16.248 -11.680 1.00 88.19 160 GLU A O 1
ATOM 1290 N N . THR A 1 161 ? -0.954 15.721 -13.835 1.00 88.69 161 THR A N 1
ATOM 1291 C CA . THR A 1 161 ? -1.092 14.270 -13.674 1.00 88.69 161 THR A CA 1
ATOM 1292 C C . THR A 1 161 ? -0.006 13.544 -14.457 1.00 88.69 161 THR A C 1
ATOM 1294 O O . THR A 1 161 ? 0.013 13.590 -15.685 1.00 88.69 161 THR A O 1
ATOM 1297 N N . LEU A 1 162 ? 0.862 12.827 -13.747 1.00 88.25 162 LEU A N 1
ATOM 1298 C CA . LEU A 1 162 ? 1.756 11.844 -14.338 1.00 88.25 162 LEU A CA 1
ATOM 1299 C C . LEU A 1 162 ? 0.919 10.652 -14.804 1.00 88.25 162 LEU A C 1
ATOM 1301 O O . LEU A 1 162 ? 0.073 10.174 -14.047 1.00 88.25 162 LEU A O 1
ATOM 1305 N N . LEU A 1 163 ? 1.181 10.165 -16.014 1.00 88.25 163 LEU A N 1
ATOM 1306 C CA . LEU A 1 163 ? 0.687 8.888 -16.518 1.00 88.25 163 LEU A CA 1
ATOM 1307 C C . LEU A 1 163 ? 1.880 7.967 -16.747 1.00 88.25 163 LEU A C 1
ATOM 1309 O O . LEU A 1 163 ? 2.838 8.359 -17.409 1.00 88.25 163 LEU A O 1
ATOM 1313 N N . ASP A 1 164 ? 1.778 6.742 -16.255 1.00 86.94 164 ASP A N 1
ATOM 1314 C CA . ASP A 1 164 ? 2.727 5.670 -16.526 1.00 86.94 164 ASP A CA 1
ATOM 1315 C C . ASP A 1 164 ? 1.979 4.320 -16.599 1.00 86.94 164 ASP A C 1
ATOM 1317 O O . ASP A 1 164 ? 0.780 4.259 -16.292 1.00 86.94 164 ASP A O 1
ATOM 1321 N N . PHE A 1 165 ? 2.598 3.263 -17.135 1.00 87.81 165 PHE A N 1
ATOM 1322 C CA . PHE A 1 165 ? 1.862 2.035 -17.468 1.00 87.81 165 PHE A CA 1
ATOM 1323 C C . PHE A 1 165 ? 2.712 0.765 -17.599 1.00 87.81 165 PHE A C 1
ATOM 1325 O O . PHE A 1 165 ? 3.837 0.784 -18.091 1.00 87.81 165 PHE A O 1
ATOM 1332 N N . ASP A 1 166 ? 2.085 -0.374 -17.297 1.00 85.12 166 ASP A N 1
ATOM 1333 C CA . ASP A 1 166 ? 2.611 -1.722 -17.519 1.00 85.12 166 ASP A CA 1
ATOM 1334 C C . ASP A 1 166 ? 1.787 -2.483 -18.566 1.00 85.12 166 ASP A C 1
ATOM 1336 O O . ASP A 1 166 ? 0.561 -2.582 -18.475 1.00 85.12 166 ASP A O 1
ATOM 1340 N N . VAL A 1 167 ? 2.454 -3.084 -19.554 1.00 87.56 167 VAL A N 1
ATOM 1341 C CA . VAL A 1 167 ? 1.811 -4.017 -20.497 1.00 87.56 167 VAL A CA 1
ATOM 1342 C C . VAL A 1 167 ? 1.755 -5.399 -19.848 1.00 87.56 167 VAL A C 1
ATOM 1344 O O . VAL A 1 167 ? 2.799 -5.989 -19.571 1.00 87.56 167 VAL A O 1
ATOM 1347 N N . LEU A 1 168 ? 0.547 -5.919 -19.613 1.00 83.75 168 LEU A N 1
ATOM 1348 C CA . LEU A 1 168 ? 0.342 -7.181 -18.899 1.00 83.75 168 LEU A CA 1
ATOM 1349 C C . LEU A 1 168 ? 0.444 -8.391 -19.836 1.00 83.75 168 LEU A C 1
ATOM 1351 O O . LEU A 1 168 ? 1.350 -9.212 -19.698 1.00 83.75 168 LEU A O 1
ATOM 1355 N N . GLU A 1 169 ? -0.487 -8.499 -20.786 1.00 85.62 169 GLU A N 1
ATOM 1356 C CA . GLU A 1 169 ? -0.628 -9.649 -21.687 1.00 85.62 169 GLU A CA 1
ATOM 1357 C C . GLU A 1 169 ? -1.316 -9.262 -23.010 1.00 85.62 169 GLU A C 1
ATOM 1359 O O . GLU A 1 169 ? -1.899 -8.181 -23.146 1.00 85.62 169 GLU A O 1
ATOM 1364 N N . GLU A 1 170 ? -1.225 -10.136 -24.015 1.00 90.25 170 GLU A N 1
ATOM 1365 C CA . GLU A 1 170 ? -2.049 -10.050 -25.225 1.00 90.25 170 GLU A CA 1
ATOM 1366 C C . GLU A 1 170 ? -3.374 -10.777 -24.979 1.00 90.25 170 GLU A C 1
ATOM 1368 O O . GLU A 1 170 ? -3.381 -11.925 -24.540 1.00 90.25 170 GLU A O 1
ATOM 1373 N N . VAL A 1 171 ? -4.494 -10.118 -25.278 1.00 89.12 171 VAL A N 1
ATOM 1374 C CA . VAL A 1 171 ? -5.847 -10.661 -25.107 1.00 89.12 171 VAL A CA 1
ATOM 1375 C C . VAL A 1 171 ? -6.625 -10.594 -26.416 1.00 89.12 171 VAL A C 1
ATOM 1377 O O . VAL A 1 171 ? -6.456 -9.666 -27.208 1.00 89.12 171 VAL A O 1
ATOM 1380 N N . LEU A 1 172 ? -7.516 -11.560 -26.638 1.00 89.81 172 LEU A N 1
ATOM 1381 C CA . LEU A 1 172 ? -8.518 -11.476 -27.700 1.00 89.81 172 LEU A CA 1
ATOM 1382 C C . LEU A 1 172 ? -9.748 -10.734 -27.174 1.00 89.81 172 LEU A C 1
ATOM 1384 O O . LEU A 1 172 ? -10.304 -11.094 -26.140 1.00 89.81 172 LEU A O 1
ATOM 1388 N N . ASP A 1 173 ? -10.190 -9.717 -27.905 1.00 82.88 173 ASP A N 1
ATOM 1389 C CA . ASP A 1 173 ? -11.385 -8.939 -27.591 1.00 82.88 173 ASP A CA 1
ATOM 1390 C C . ASP A 1 173 ? -12.228 -8.814 -28.862 1.00 82.88 173 ASP A C 1
ATOM 1392 O O . ASP A 1 173 ? -11.784 -8.236 -29.855 1.00 82.88 173 ASP A O 1
ATOM 1396 N N . GLN A 1 174 ? -13.412 -9.434 -28.861 1.00 85.50 174 GLN A N 1
ATOM 1397 C CA . GLN A 1 174 ? -14.284 -9.573 -30.041 1.00 85.50 174 GLN A CA 1
ATOM 1398 C C . GLN A 1 174 ? -13.562 -10.162 -31.277 1.00 85.50 174 GLN A C 1
ATOM 1400 O O . GLN A 1 174 ? -13.808 -9.768 -32.412 1.00 85.50 174 GLN A O 1
ATOM 1405 N N . GLY A 1 175 ? -12.638 -11.105 -31.050 1.00 86.06 175 GLY A N 1
ATOM 1406 C CA . GLY A 1 175 ? -11.841 -11.759 -32.099 1.00 86.06 175 GLY A CA 1
ATOM 1407 C C . GLY A 1 175 ? -10.627 -10.961 -32.595 1.00 86.06 175 GLY A C 1
ATOM 1408 O O . GLY A 1 175 ? -9.820 -11.505 -33.344 1.00 86.06 175 GLY A O 1
ATOM 1409 N N . ALA A 1 176 ? -10.447 -9.711 -32.158 1.00 90.31 176 ALA A N 1
ATOM 1410 C CA . ALA A 1 176 ? -9.276 -8.900 -32.481 1.00 90.31 176 ALA A CA 1
ATOM 1411 C C . ALA A 1 176 ? -8.213 -8.976 -31.364 1.00 90.31 176 ALA A C 1
ATOM 1413 O O . ALA A 1 176 ? -8.567 -8.892 -30.184 1.00 90.31 176 ALA A O 1
ATOM 1414 N N . PRO A 1 177 ? -6.912 -9.087 -31.694 1.00 92.62 177 PRO A N 1
ATOM 1415 C CA . PRO A 1 177 ? -5.850 -9.045 -30.697 1.00 92.62 177 PRO A CA 1
ATOM 1416 C C . PRO A 1 177 ? -5.653 -7.620 -30.157 1.00 92.62 177 PRO A C 1
ATOM 1418 O O . PRO A 1 177 ? -5.533 -6.648 -30.913 1.00 92.62 177 PRO A O 1
ATOM 1421 N N . LYS A 1 178 ? -5.590 -7.501 -28.832 1.00 94.06 178 LYS A N 1
ATOM 1422 C CA . LYS A 1 178 ? -5.380 -6.257 -28.084 1.00 94.06 178 LYS A CA 1
ATOM 1423 C C . LYS A 1 178 ? -4.310 -6.455 -27.015 1.00 94.06 178 LYS A C 1
ATOM 1425 O O . LYS A 1 178 ? -4.119 -7.561 -26.518 1.00 94.06 178 LYS A O 1
ATOM 1430 N N . TRP A 1 179 ? -3.642 -5.376 -26.621 1.00 92.81 179 TRP A N 1
ATOM 1431 C CA . TRP A 1 179 ? -2.834 -5.383 -25.402 1.00 92.81 179 TRP A CA 1
ATOM 1432 C C . TRP A 1 179 ? -3.729 -5.065 -24.205 1.00 92.81 179 TRP A C 1
ATOM 1434 O O . TRP A 1 179 ? -4.446 -4.059 -24.221 1.00 92.81 179 TRP A O 1
ATOM 1444 N N . LEU A 1 180 ? -3.656 -5.895 -23.166 1.00 89.69 180 LEU A N 1
ATOM 1445 C CA . LEU A 1 180 ? -4.138 -5.542 -21.837 1.00 89.69 180 LEU A CA 1
ATOM 1446 C C . LEU A 1 180 ? -3.043 -4.736 -21.133 1.00 89.69 180 LEU A C 1
ATOM 1448 O O . LEU A 1 180 ? -1.921 -5.215 -20.958 1.00 89.69 180 LEU A O 1
ATOM 1452 N N . VAL A 1 181 ? -3.367 -3.505 -20.748 1.00 90.44 181 VAL A N 1
ATOM 1453 C CA . VAL A 1 181 ? -2.432 -2.568 -20.118 1.00 90.44 181 VAL A CA 1
ATOM 1454 C C . VAL A 1 181 ? -2.986 -2.118 -18.774 1.00 90.44 181 VAL A C 1
ATOM 1456 O O . VAL A 1 181 ? -4.147 -1.719 -18.686 1.00 90.44 181 VAL A O 1
ATOM 1459 N N . MET A 1 182 ? -2.143 -2.138 -17.746 1.00 87.81 182 MET A N 1
ATOM 1460 C CA . MET A 1 182 ? -2.399 -1.492 -16.467 1.00 87.81 182 MET A CA 1
ATOM 1461 C C . MET A 1 182 ? -1.818 -0.076 -16.516 1.00 87.81 182 MET A C 1
ATOM 1463 O O . MET A 1 182 ? -0.606 0.104 -16.448 1.00 87.81 182 MET A O 1
ATOM 1467 N N . ALA A 1 183 ? -2.675 0.929 -16.665 1.00 88.94 183 ALA A N 1
ATOM 1468 C CA . ALA A 1 183 ? -2.290 2.337 -16.656 1.00 88.94 183 ALA A CA 1
ATOM 1469 C C . ALA A 1 183 ? -2.522 2.939 -15.267 1.00 88.94 183 ALA A C 1
ATOM 1471 O O . ALA A 1 183 ? -3.557 2.676 -14.652 1.00 88.94 183 ALA A O 1
ATOM 1472 N N . TYR A 1 184 ? -1.598 3.764 -14.783 1.00 85.56 184 TYR A N 1
ATOM 1473 C CA . TYR A 1 184 ? -1.692 4.412 -13.478 1.00 85.56 184 TYR A CA 1
ATOM 1474 C C . TYR A 1 184 ? -1.393 5.910 -13.558 1.00 85.56 184 TYR A C 1
ATOM 1476 O O . TYR A 1 184 ? -0.513 6.359 -14.289 1.00 85.56 184 TYR A O 1
ATOM 1484 N N . THR A 1 185 ? -2.165 6.691 -12.801 1.00 87.50 185 THR A N 1
ATOM 1485 C CA . THR A 1 185 ? -2.094 8.157 -12.788 1.00 87.50 185 THR A CA 1
ATOM 1486 C C . THR A 1 185 ? -1.843 8.692 -11.391 1.00 87.50 185 THR A C 1
ATOM 1488 O O . THR A 1 185 ? -2.567 8.302 -10.472 1.00 87.50 185 THR A O 1
ATOM 1491 N N . ALA A 1 186 ? -0.906 9.630 -11.246 1.00 88.25 186 ALA A N 1
ATOM 1492 C CA . ALA A 1 186 ? -0.544 10.249 -9.969 1.00 88.25 186 ALA A CA 1
ATOM 1493 C C . ALA A 1 186 ? -0.332 11.775 -10.105 1.00 88.25 186 ALA A C 1
ATOM 1495 O O . ALA A 1 186 ? 0.247 12.210 -11.101 1.00 88.25 186 ALA A O 1
ATOM 1496 N N . PRO A 1 187 ? -0.734 12.616 -9.131 1.00 89.75 187 PRO A N 1
ATOM 1497 C CA . PRO A 1 187 ? -0.479 14.053 -9.175 1.00 89.75 187 PRO A CA 1
ATOM 1498 C C . PRO A 1 187 ? 1.014 14.396 -9.121 1.00 89.75 187 PRO A C 1
ATOM 1500 O O . PRO A 1 187 ? 1.713 14.055 -8.163 1.00 89.75 187 PRO A O 1
ATOM 1503 N N . ILE A 1 188 ? 1.483 15.165 -10.104 1.00 89.38 188 ILE A N 1
ATOM 1504 C CA . ILE A 1 188 ? 2.872 15.643 -10.214 1.00 89.38 188 ILE A CA 1
ATOM 1505 C C . ILE A 1 188 ? 3.260 16.477 -8.983 1.00 89.38 188 ILE A C 1
ATOM 1507 O O . ILE A 1 188 ? 4.385 16.384 -8.496 1.00 89.38 188 ILE A O 1
ATOM 1511 N N . ALA A 1 189 ? 2.313 17.235 -8.422 1.00 89.56 189 ALA A N 1
ATOM 1512 C CA . ALA A 1 189 ? 2.534 18.033 -7.218 1.00 89.56 189 ALA A CA 1
ATOM 1513 C C . ALA A 1 189 ? 2.972 17.188 -6.003 1.00 89.56 189 ALA A C 1
ATOM 1515 O O . ALA A 1 189 ? 3.855 17.609 -5.259 1.00 89.56 189 ALA A O 1
ATOM 1516 N N . GLU A 1 190 ? 2.417 15.986 -5.812 1.00 88.44 190 GLU A N 1
ATOM 1517 C CA . GLU A 1 190 ? 2.789 15.105 -4.692 1.00 88.44 190 GLU A CA 1
ATOM 1518 C C . GLU A 1 190 ? 4.172 14.468 -4.899 1.00 88.44 190 GLU A C 1
ATOM 1520 O O . GLU A 1 190 ? 4.959 14.360 -3.954 1.00 88.44 190 GLU A O 1
ATOM 1525 N N . ILE A 1 191 ? 4.497 14.119 -6.149 1.00 90.06 191 ILE A N 1
ATOM 1526 C CA . ILE A 1 191 ? 5.822 13.626 -6.558 1.00 90.06 191 ILE A CA 1
ATOM 1527 C C . ILE A 1 191 ? 6.886 14.687 -6.255 1.00 90.06 191 ILE A C 1
ATOM 1529 O O . ILE A 1 191 ? 7.879 14.401 -5.584 1.00 90.06 191 ILE A O 1
ATOM 1533 N N . GLU A 1 192 ? 6.660 15.929 -6.692 1.00 90.50 192 GLU A N 1
ATOM 1534 C CA . GLU A 1 192 ? 7.592 17.038 -6.475 1.00 90.50 192 GLU A CA 1
ATOM 1535 C C . GLU A 1 192 ? 7.705 17.445 -4.997 1.00 90.50 192 GLU A C 1
ATOM 1537 O O . GLU A 1 192 ? 8.797 17.798 -4.552 1.00 90.50 192 GLU A O 1
ATOM 1542 N N . VAL A 1 193 ? 6.642 17.326 -4.189 1.00 90.50 193 VAL A N 1
ATOM 1543 C CA . VAL A 1 193 ? 6.724 17.537 -2.730 1.00 90.50 193 VAL A CA 1
ATOM 1544 C C . VAL A 1 193 ? 7.694 16.544 -2.079 1.00 90.50 193 VAL A C 1
ATOM 1546 O O . VAL A 1 193 ? 8.604 16.971 -1.361 1.00 90.50 193 VAL A O 1
ATOM 1549 N N . LEU A 1 194 ? 7.558 15.241 -2.358 1.00 92.00 194 LEU A N 1
ATOM 1550 C CA . LEU A 1 194 ? 8.461 14.209 -1.829 1.00 92.00 194 LEU A CA 1
ATOM 1551 C C . LEU A 1 194 ? 9.893 14.382 -2.362 1.00 92.00 194 LEU A C 1
ATOM 1553 O O . LEU A 1 194 ? 10.850 14.443 -1.588 1.00 92.00 194 LEU A O 1
ATOM 1557 N N . LYS A 1 195 ? 10.052 14.543 -3.676 1.00 92.25 195 LYS A N 1
ATOM 1558 C CA . LYS A 1 195 ? 11.346 14.766 -4.337 1.00 92.25 195 LYS A CA 1
ATOM 1559 C C . LYS A 1 195 ? 12.070 16.003 -3.794 1.00 92.25 195 LYS A C 1
ATOM 1561 O O . LYS A 1 195 ? 13.272 15.939 -3.521 1.00 92.25 195 LYS A O 1
ATOM 1566 N N . SER A 1 196 ? 11.352 17.108 -3.574 1.00 92.38 196 SER A N 1
ATOM 1567 C CA . SER A 1 196 ? 11.891 18.348 -3.001 1.00 92.38 196 SER A CA 1
ATOM 1568 C C . SER A 1 196 ? 12.324 18.161 -1.547 1.00 92.38 196 SER A C 1
ATOM 1570 O O . SER A 1 196 ? 13.431 18.563 -1.190 1.00 92.38 196 SER A O 1
ATOM 1572 N N . LEU A 1 197 ? 11.495 17.519 -0.717 1.00 92.94 197 LEU A N 1
ATOM 1573 C CA . LEU A 1 197 ? 11.794 17.211 0.685 1.00 92.94 197 LEU A CA 1
ATOM 1574 C C . LEU A 1 197 ? 13.101 16.414 0.827 1.00 92.94 197 LEU A C 1
ATOM 1576 O O . LEU A 1 197 ? 14.017 16.843 1.529 1.00 92.94 197 LEU A O 1
ATOM 1580 N N . PHE A 1 198 ? 13.219 15.293 0.114 1.00 94.75 198 PHE A N 1
ATOM 1581 C CA . PHE A 1 198 ? 14.393 14.417 0.189 1.00 94.75 198 PHE A CA 1
ATOM 1582 C C . PHE A 1 198 ? 15.654 15.057 -0.428 1.00 94.75 198 PHE A C 1
ATOM 1584 O O . PHE A 1 198 ? 16.762 14.910 0.098 1.00 94.75 198 PHE A O 1
ATOM 1591 N N . SER A 1 199 ? 15.497 15.867 -1.480 1.00 93.69 199 SER A N 1
ATOM 1592 C CA . SER A 1 199 ? 16.601 16.661 -2.038 1.00 93.69 199 SER A CA 1
ATOM 1593 C C . SER A 1 199 ? 17.109 17.725 -1.052 1.00 93.69 199 SER A C 1
ATOM 1595 O O . SER A 1 199 ? 18.318 17.840 -0.851 1.00 93.69 199 SER A O 1
ATOM 1597 N N . LYS A 1 200 ? 16.211 18.458 -0.373 1.00 92.81 200 LYS A N 1
ATOM 1598 C CA . LYS A 1 200 ? 16.556 19.507 0.612 1.00 92.81 200 LYS A CA 1
ATOM 1599 C C . LYS A 1 200 ? 17.361 18.980 1.802 1.00 92.81 200 LYS A C 1
ATOM 1601 O O . LYS A 1 200 ? 18.244 19.677 2.300 1.00 92.81 200 LYS A O 1
ATOM 1606 N N . ILE A 1 201 ? 17.094 17.754 2.255 1.00 94.31 201 ILE A N 1
ATOM 1607 C CA . ILE A 1 201 ? 17.842 17.133 3.363 1.00 94.31 201 ILE A CA 1
ATOM 1608 C C . ILE A 1 201 ? 19.202 16.549 2.935 1.00 94.31 201 ILE A C 1
ATOM 1610 O O . ILE A 1 201 ? 19.999 16.154 3.795 1.00 94.31 201 ILE A O 1
ATOM 1614 N N . GLY A 1 202 ? 19.492 16.536 1.628 1.00 93.06 202 GLY A N 1
ATOM 1615 C CA . GLY A 1 202 ? 20.714 15.984 1.039 1.00 93.06 202 GLY A CA 1
ATOM 1616 C C . GLY A 1 202 ? 20.699 14.460 0.897 1.00 93.06 202 GLY A C 1
ATOM 1617 O O . GLY A 1 202 ? 21.761 13.842 0.938 1.00 93.06 202 GLY A O 1
ATOM 1618 N N . MET A 1 203 ? 19.515 13.849 0.786 1.00 93.88 203 MET A N 1
ATOM 1619 C CA . MET A 1 203 ? 19.323 12.399 0.661 1.00 93.88 203 MET A CA 1
ATOM 1620 C C . MET A 1 203 ? 18.262 12.117 -0.417 1.00 93.88 203 MET A C 1
ATOM 1622 O O . MET A 1 203 ? 17.140 11.757 -0.072 1.00 93.88 203 MET A O 1
ATOM 1626 N N . PRO A 1 204 ? 18.566 12.352 -1.709 1.00 94.19 204 PRO A N 1
ATOM 1627 C CA . PRO A 1 204 ? 17.582 12.256 -2.785 1.00 94.19 204 PRO A CA 1
ATOM 1628 C C . PRO A 1 204 ? 17.012 10.839 -2.926 1.00 94.19 204 PRO A C 1
ATOM 1630 O O . PRO A 1 204 ? 17.700 9.846 -2.683 1.00 94.19 204 PRO A O 1
ATOM 1633 N N . LEU A 1 205 ? 15.752 10.762 -3.352 1.00 95.81 205 LEU A N 1
ATOM 1634 C CA . LEU A 1 205 ? 15.064 9.497 -3.600 1.00 95.81 205 LEU A CA 1
ATOM 1635 C C . LEU A 1 205 ? 15.603 8.803 -4.855 1.00 95.81 205 LEU A C 1
ATOM 1637 O O . LEU A 1 205 ? 15.891 9.436 -5.868 1.00 95.81 205 LEU A O 1
ATOM 1641 N N . THR A 1 206 ? 15.699 7.481 -4.770 1.00 95.44 206 THR A N 1
ATOM 1642 C CA . THR A 1 206 ? 15.908 6.559 -5.893 1.00 95.44 206 THR A CA 1
ATOM 1643 C C . THR A 1 206 ? 14.584 6.228 -6.574 1.00 95.44 206 THR A C 1
ATOM 1645 O O . THR A 1 206 ? 14.547 6.086 -7.794 1.00 95.44 206 THR A O 1
ATOM 1648 N N . GLY A 1 207 ? 13.491 6.167 -5.810 1.00 94.25 207 GLY A N 1
ATOM 1649 C CA . GLY A 1 207 ? 12.162 5.998 -6.378 1.00 94.25 207 GLY A CA 1
ATOM 1650 C C . GLY A 1 207 ? 11.021 6.455 -5.481 1.00 94.25 207 GLY A C 1
ATOM 1651 O O . GLY A 1 207 ? 11.168 6.611 -4.266 1.00 94.25 207 GLY A O 1
ATOM 1652 N N . ILE A 1 208 ? 9.870 6.675 -6.109 1.00 94.12 208 ILE A N 1
ATOM 1653 C CA . ILE A 1 208 ? 8.580 6.879 -5.445 1.00 94.12 208 ILE A CA 1
ATOM 1654 C C . ILE A 1 208 ? 7.619 5.849 -6.022 1.00 94.12 208 ILE A C 1
ATOM 1656 O O . ILE A 1 208 ? 7.521 5.716 -7.238 1.00 94.12 208 ILE A O 1
ATOM 1660 N N . SER A 1 209 ? 6.892 5.139 -5.168 1.00 93.44 209 SER A N 1
ATOM 1661 C CA . SER A 1 209 ? 5.855 4.208 -5.614 1.00 93.44 209 SER A CA 1
ATOM 1662 C C . SER A 1 209 ? 4.707 4.154 -4.606 1.00 93.44 209 SER A C 1
ATOM 1664 O O . SER A 1 209 ? 4.628 4.981 -3.698 1.00 93.44 209 SER A O 1
ATOM 1666 N N . THR A 1 210 ? 3.768 3.230 -4.775 1.00 91.38 210 THR A N 1
ATOM 1667 C CA . THR A 1 210 ? 2.528 3.171 -3.985 1.00 91.38 210 THR A CA 1
ATOM 1668 C C . THR A 1 210 ? 2.455 1.922 -3.110 1.00 91.38 210 THR A C 1
ATOM 1670 O O . THR A 1 210 ? 3.189 0.956 -3.311 1.00 91.38 210 THR A O 1
ATOM 1673 N N . VAL A 1 211 ? 1.537 1.918 -2.136 1.00 92.38 211 VAL A N 1
ATOM 1674 C CA . VAL A 1 211 ? 1.313 0.762 -1.247 1.00 92.38 211 VAL A CA 1
ATOM 1675 C C . VAL A 1 211 ? 0.991 -0.536 -2.018 1.00 92.38 211 VAL A C 1
ATOM 1677 O O . VAL A 1 211 ? 1.587 -1.552 -1.670 1.00 92.38 211 VAL A O 1
ATOM 1680 N N . PRO A 1 212 ? 0.158 -0.550 -3.084 1.00 92.19 212 PRO A N 1
ATOM 1681 C CA . PRO A 1 212 ? -0.009 -1.743 -3.918 1.00 92.19 212 PRO A CA 1
ATOM 1682 C C . PRO A 1 212 ? 1.305 -2.286 -4.487 1.00 92.19 212 PRO A C 1
ATOM 1684 O O . PRO A 1 212 ? 1.556 -3.486 -4.435 1.00 92.19 212 PRO A O 1
ATOM 1687 N N . PHE A 1 213 ? 2.198 -1.416 -4.968 1.00 93.06 213 PHE A N 1
ATOM 1688 C CA . PHE A 1 213 ? 3.503 -1.853 -5.467 1.00 93.06 213 PHE A CA 1
ATOM 1689 C C . PHE A 1 213 ? 4.473 -2.252 -4.344 1.00 93.06 213 PHE A C 1
ATOM 1691 O O . PHE A 1 213 ? 5.314 -3.119 -4.558 1.00 93.06 213 PHE A O 1
ATOM 1698 N N . ALA A 1 214 ? 4.313 -1.733 -3.123 1.00 95.12 214 ALA A N 1
ATOM 1699 C CA . ALA A 1 214 ? 5.020 -2.248 -1.949 1.00 95.12 214 ALA A CA 1
ATOM 1700 C C . ALA A 1 214 ? 4.621 -3.706 -1.640 1.00 95.12 214 ALA A C 1
ATOM 1702 O O . ALA A 1 214 ? 5.492 -4.551 -1.443 1.00 95.12 214 ALA A O 1
ATOM 1703 N N . VAL A 1 215 ? 3.321 -4.022 -1.671 1.00 94.81 215 VAL A N 1
ATOM 1704 C CA . VAL A 1 215 ? 2.819 -5.401 -1.509 1.00 94.81 215 VAL A CA 1
ATOM 1705 C C . VAL A 1 215 ? 3.248 -6.286 -2.683 1.00 94.81 215 VAL A C 1
ATOM 1707 O O . VAL A 1 215 ? 3.711 -7.404 -2.473 1.00 94.81 215 VAL A O 1
ATOM 1710 N N . GLN A 1 216 ? 3.220 -5.759 -3.910 1.00 93.94 216 GLN A N 1
ATOM 1711 C CA . GLN A 1 216 ? 3.772 -6.434 -5.086 1.00 93.94 216 GLN A CA 1
ATOM 1712 C C . GLN A 1 216 ? 5.245 -6.834 -4.879 1.00 93.94 216 GLN A C 1
ATOM 1714 O O . GLN A 1 216 ? 5.634 -7.957 -5.188 1.00 93.94 216 GLN A O 1
ATOM 1719 N N . ASN A 1 217 ? 6.076 -5.937 -4.341 1.00 94.94 217 ASN A N 1
ATOM 1720 C CA . ASN A 1 217 ? 7.495 -6.207 -4.103 1.00 94.94 217 ASN A CA 1
ATOM 1721 C C . ASN A 1 217 ? 7.716 -7.310 -3.054 1.00 94.94 217 ASN A C 1
ATOM 1723 O O . ASN A 1 217 ? 8.661 -8.088 -3.192 1.00 94.94 217 ASN A O 1
ATOM 1727 N N . LEU A 1 218 ? 6.842 -7.419 -2.044 1.00 93.88 218 LEU A N 1
ATOM 1728 C CA . LEU A 1 218 ? 6.885 -8.518 -1.071 1.00 93.88 218 LEU A CA 1
ATOM 1729 C C . LEU A 1 218 ? 6.661 -9.875 -1.748 1.00 93.88 218 LEU A C 1
ATOM 1731 O O . LEU A 1 218 ? 7.355 -10.832 -1.426 1.00 93.88 218 LEU A O 1
ATOM 1735 N N . LEU A 1 219 ? 5.753 -9.950 -2.721 1.00 92.25 219 LEU A N 1
ATOM 1736 C CA . LEU A 1 219 ? 5.500 -11.179 -3.474 1.00 92.25 219 LEU A CA 1
ATOM 1737 C C . LEU A 1 219 ? 6.649 -11.464 -4.462 1.00 92.25 219 LEU A C 1
ATOM 1739 O O . LEU A 1 219 ? 7.307 -12.496 -4.362 1.00 92.25 219 LEU A O 1
ATOM 1743 N N . ARG A 1 220 ? 7.010 -10.495 -5.321 1.00 90.44 220 ARG A N 1
ATOM 1744 C CA . ARG A 1 220 ? 8.036 -10.674 -6.377 1.00 90.44 220 ARG A CA 1
ATOM 1745 C C . ARG A 1 220 ? 9.450 -10.951 -5.868 1.00 90.44 220 ARG A C 1
ATOM 1747 O O . ARG A 1 220 ? 10.275 -11.456 -6.628 1.00 90.44 220 ARG A O 1
ATOM 1754 N N . THR A 1 221 ? 9.758 -10.599 -4.621 1.00 89.75 221 THR A N 1
ATOM 1755 C CA . THR A 1 221 ? 11.038 -10.944 -3.976 1.00 89.75 221 THR A CA 1
ATOM 1756 C C . THR A 1 221 ? 10.947 -12.198 -3.100 1.00 89.75 221 THR A C 1
ATOM 1758 O O . THR A 1 221 ? 11.847 -12.448 -2.300 1.00 89.75 221 THR A O 1
ATOM 1761 N N . CYS A 1 222 ? 9.865 -12.973 -3.238 1.00 87.31 222 CYS A N 1
ATOM 1762 C CA . CYS A 1 222 ? 9.517 -14.121 -2.402 1.00 87.31 222 CYS A CA 1
ATOM 1763 C C . CYS A 1 222 ? 9.577 -13.802 -0.898 1.00 87.31 222 CYS A C 1
ATOM 1765 O O . CYS A 1 222 ? 9.869 -14.681 -0.093 1.00 87.31 222 CYS A O 1
ATOM 1767 N N . TRP A 1 223 ? 9.361 -12.546 -0.497 1.00 88.50 223 TRP A N 1
ATOM 1768 C CA . TRP A 1 223 ? 9.350 -12.178 0.914 1.00 88.50 223 TRP A CA 1
ATOM 1769 C C . TRP A 1 223 ? 8.151 -12.812 1.606 1.00 88.50 223 TRP A C 1
ATOM 1771 O O . TRP A 1 223 ? 8.313 -13.440 2.648 1.00 88.50 223 TRP A O 1
ATOM 1781 N N . ILE A 1 224 ? 6.981 -12.685 0.976 1.00 88.06 224 ILE A N 1
ATOM 1782 C CA . ILE A 1 224 ? 5.757 -13.415 1.301 1.00 88.06 224 ILE A CA 1
ATOM 1783 C C . ILE A 1 224 ? 5.580 -14.516 0.253 1.00 88.06 224 ILE A C 1
ATOM 1785 O O . ILE A 1 224 ? 5.874 -14.305 -0.926 1.00 88.06 224 ILE A O 1
ATOM 1789 N N . GLN A 1 225 ? 5.136 -15.697 0.681 1.00 82.50 225 GLN A N 1
ATOM 1790 C CA . GLN A 1 225 ? 4.921 -16.838 -0.204 1.00 82.50 225 GLN A CA 1
ATOM 1791 C C . GLN A 1 225 ? 3.851 -16.532 -1.272 1.00 82.50 225 GLN A C 1
ATOM 1793 O O . GLN A 1 225 ? 2.736 -16.115 -0.958 1.00 82.50 225 GLN A O 1
ATOM 1798 N N . GLU A 1 226 ? 4.190 -16.759 -2.545 1.00 77.62 226 GLU A N 1
ATOM 1799 C CA . GLU A 1 226 ? 3.234 -16.684 -3.656 1.00 77.62 226 GLU A CA 1
ATOM 1800 C C . GLU A 1 226 ? 2.319 -17.922 -3.709 1.00 77.62 226 GLU A C 1
ATOM 1802 O O . GLU A 1 226 ? 2.662 -19.001 -3.220 1.00 77.62 226 GLU A O 1
ATOM 1807 N N . SER A 1 227 ? 1.160 -17.753 -4.346 1.00 80.56 227 SER A N 1
ATOM 1808 C CA . SER A 1 227 ? 0.208 -18.812 -4.695 1.00 80.56 227 SER A CA 1
ATOM 1809 C C . SER A 1 227 ? 0.149 -18.966 -6.220 1.00 80.56 227 SER A C 1
ATOM 1811 O O . SER A 1 227 ? 0.467 -18.020 -6.948 1.00 80.56 227 SER A O 1
ATOM 1813 N N . ASP A 1 228 ? -0.259 -20.141 -6.705 1.00 83.12 228 ASP A N 1
ATOM 1814 C CA . ASP A 1 228 ? -0.525 -20.365 -8.135 1.00 83.12 228 ASP A CA 1
ATOM 1815 C C . ASP A 1 228 ? -1.746 -19.549 -8.609 1.00 83.12 228 ASP A C 1
ATOM 1817 O O . ASP A 1 228 ? -1.744 -18.985 -9.710 1.00 83.12 228 ASP A O 1
ATOM 1821 N N . ASP A 1 229 ? -2.757 -19.442 -7.742 1.00 91.31 229 ASP A N 1
ATOM 1822 C CA . ASP A 1 229 ? -3.930 -18.584 -7.910 1.00 91.31 229 ASP A CA 1
ATOM 1823 C C . ASP A 1 229 ? -3.655 -17.148 -7.440 1.00 91.31 229 ASP A C 1
ATOM 1825 O O . ASP A 1 229 ? -2.626 -16.833 -6.835 1.00 91.31 229 ASP A O 1
ATOM 1829 N N . ALA A 1 230 ? -4.578 -16.229 -7.725 1.00 93.00 230 ALA A N 1
ATOM 1830 C CA . ALA A 1 230 ? -4.399 -14.842 -7.323 1.00 93.00 230 ALA A CA 1
ATOM 1831 C C . ALA A 1 230 ? -4.542 -14.642 -5.802 1.00 93.00 230 ALA A C 1
ATOM 1833 O O . ALA A 1 230 ? -5.304 -15.323 -5.120 1.00 93.00 230 ALA A O 1
ATOM 1834 N N . ILE A 1 231 ? -3.837 -13.647 -5.276 1.00 94.94 231 ILE A N 1
ATOM 1835 C CA . ILE A 1 231 ? -3.933 -13.192 -3.888 1.00 94.94 231 ILE A CA 1
ATOM 1836 C C . ILE A 1 231 ? -4.660 -11.849 -3.885 1.00 94.94 231 ILE A C 1
ATOM 1838 O O . ILE A 1 231 ? -4.283 -10.940 -4.626 1.00 94.94 231 ILE A O 1
ATOM 1842 N N . ALA A 1 232 ? -5.674 -11.701 -3.038 1.00 96.12 232 ALA A N 1
ATOM 1843 C CA . ALA A 1 232 ? -6.332 -10.425 -2.791 1.00 96.12 232 ALA A CA 1
ATOM 1844 C C . ALA A 1 232 ? -5.765 -9.743 -1.531 1.00 96.12 232 ALA A C 1
ATOM 1846 O O . ALA A 1 232 ? -5.361 -10.410 -0.581 1.00 96.12 232 ALA A O 1
ATOM 1847 N N . ASN A 1 233 ? -5.759 -8.411 -1.498 1.00 95.75 233 ASN A N 1
ATOM 1848 C CA . ASN A 1 233 ? -5.463 -7.606 -0.312 1.00 95.75 233 ASN A CA 1
ATOM 1849 C C . ASN A 1 233 ? -6.482 -6.469 -0.185 1.00 95.75 233 ASN A C 1
ATOM 1851 O O . ASN A 1 233 ? -6.472 -5.524 -0.977 1.00 95.75 233 ASN A O 1
ATOM 1855 N N . LEU A 1 234 ? -7.344 -6.556 0.824 1.00 96.75 234 LEU A N 1
ATOM 1856 C CA . LEU A 1 234 ? -8.267 -5.511 1.236 1.00 96.75 234 LEU A CA 1
ATOM 1857 C C . LEU A 1 234 ? -7.584 -4.609 2.268 1.00 96.75 234 LEU A C 1
ATOM 1859 O O . LEU A 1 234 ? -7.245 -5.044 3.366 1.00 96.75 234 LEU A O 1
ATOM 1863 N N . PHE A 1 235 ? -7.419 -3.335 1.930 1.00 94.44 235 PHE A N 1
ATOM 1864 C CA . PHE A 1 235 ? -7.056 -2.281 2.870 1.00 94.44 235 PHE A CA 1
ATOM 1865 C C . PHE A 1 235 ? -8.299 -1.471 3.251 1.00 94.44 235 PHE A C 1
ATOM 1867 O O . PHE A 1 235 ? -8.953 -0.920 2.367 1.00 94.44 235 PHE A O 1
ATOM 1874 N N . ILE A 1 236 ? -8.596 -1.353 4.545 1.00 95.00 236 ILE A N 1
ATOM 1875 C CA . ILE A 1 236 ? -9.687 -0.535 5.094 1.00 95.00 236 ILE A CA 1
ATOM 1876 C C . ILE A 1 236 ? -9.081 0.699 5.778 1.00 95.00 236 ILE A C 1
ATOM 1878 O O . ILE A 1 236 ? -8.546 0.628 6.883 1.00 95.00 236 ILE A O 1
ATOM 1882 N N . GLY A 1 237 ? -9.126 1.846 5.104 1.00 92.00 237 GLY A N 1
ATOM 1883 C CA . GLY A 1 237 ? -8.690 3.131 5.650 1.00 92.00 237 GLY A CA 1
ATOM 1884 C C . GLY A 1 237 ? -9.797 3.850 6.425 1.00 92.00 237 GLY A C 1
ATOM 1885 O O . GLY A 1 237 ? -10.898 3.332 6.605 1.00 92.00 237 GLY A O 1
ATOM 1886 N N . ASN A 1 238 ? -9.520 5.083 6.863 1.00 91.31 238 ASN A N 1
ATOM 1887 C CA . ASN A 1 238 ? -10.508 5.909 7.567 1.00 91.31 238 ASN A CA 1
ATOM 1888 C C . ASN A 1 238 ? -11.701 6.260 6.656 1.00 91.31 238 ASN A C 1
ATOM 1890 O O . ASN A 1 238 ? -12.837 5.930 6.977 1.00 91.31 238 ASN A O 1
ATOM 1894 N N . ASP A 1 239 ? -11.430 6.873 5.501 1.00 90.31 239 ASP A N 1
ATOM 1895 C CA . ASP A 1 239 ? -12.453 7.430 4.597 1.00 90.31 239 ASP A CA 1
ATOM 1896 C C . ASP A 1 239 ? -12.716 6.573 3.349 1.00 90.31 239 ASP A C 1
ATOM 1898 O O . ASP A 1 239 ? -13.712 6.748 2.647 1.00 90.31 239 ASP A O 1
ATOM 1902 N N . PHE A 1 240 ? -11.806 5.649 3.041 1.00 91.31 240 PHE A N 1
ATOM 1903 C CA . PHE A 1 240 ? -11.879 4.785 1.868 1.00 91.31 240 PHE A CA 1
ATOM 1904 C C . PHE A 1 240 ? -11.268 3.419 2.164 1.00 91.31 240 PHE A C 1
ATOM 1906 O O . PHE A 1 240 ? -10.379 3.290 3.006 1.00 91.31 240 PHE A O 1
ATOM 1913 N N . SER A 1 241 ? -11.687 2.422 1.396 1.00 93.81 241 SER A N 1
ATOM 1914 C CA . SER A 1 241 ? -11.072 1.099 1.346 1.00 93.81 241 SER A CA 1
ATOM 1915 C C . SER A 1 241 ? -10.547 0.839 -0.065 1.00 93.81 241 SER A C 1
ATOM 1917 O O . SER A 1 241 ? -10.937 1.513 -1.022 1.00 93.81 241 SER A O 1
ATOM 1919 N N . ARG A 1 242 ? -9.646 -0.124 -0.230 1.00 92.88 242 ARG A N 1
ATOM 1920 C CA . ARG A 1 242 ? -9.114 -0.525 -1.534 1.00 92.88 242 ARG A CA 1
ATOM 1921 C C . ARG A 1 242 ? -8.913 -2.030 -1.559 1.00 92.88 242 ARG A C 1
ATOM 1923 O O . ARG A 1 242 ? -8.332 -2.572 -0.628 1.00 92.88 242 ARG A O 1
ATOM 1930 N N . ILE A 1 243 ? -9.373 -2.677 -2.622 1.00 94.31 243 ILE A N 1
ATOM 1931 C CA . ILE A 1 243 ? -9.070 -4.079 -2.906 1.00 94.31 243 ILE A CA 1
ATOM 1932 C C . ILE A 1 243 ? -8.012 -4.128 -4.008 1.00 94.31 243 ILE A C 1
ATOM 1934 O O . ILE A 1 243 ? -8.193 -3.520 -5.062 1.00 94.31 243 ILE A O 1
ATOM 1938 N N . ASP A 1 244 ? -6.905 -4.815 -3.745 1.00 93.56 244 ASP A N 1
ATOM 1939 C CA . ASP A 1 244 ? -5.793 -5.037 -4.670 1.00 93.56 244 ASP A CA 1
ATOM 1940 C C . ASP A 1 244 ? -5.692 -6.540 -4.987 1.00 93.56 244 ASP A C 1
ATOM 1942 O O . ASP A 1 244 ? -5.810 -7.358 -4.078 1.00 93.56 244 ASP A O 1
ATOM 1946 N N . PHE A 1 245 ? -5.452 -6.915 -6.245 1.00 93.38 245 PHE A N 1
ATOM 1947 C CA . PHE A 1 245 ? -5.282 -8.306 -6.681 1.00 93.38 245 PHE A CA 1
ATOM 1948 C C . PHE A 1 245 ? -3.902 -8.521 -7.286 1.00 93.38 245 PHE A C 1
ATOM 1950 O O . PHE A 1 245 ? -3.470 -7.753 -8.153 1.00 93.38 245 PHE A O 1
ATOM 1957 N N . TYR A 1 246 ? -3.251 -9.608 -6.881 1.00 93.19 246 TYR A N 1
ATOM 1958 C CA . TYR A 1 246 ? -1.915 -9.990 -7.315 1.00 93.19 246 TYR A CA 1
ATOM 1959 C C . TYR A 1 246 ? -1.933 -11.379 -7.949 1.00 93.19 246 TYR A C 1
ATOM 1961 O O . TYR A 1 246 ? -2.505 -12.304 -7.386 1.00 93.19 246 TYR A O 1
ATOM 1969 N N . SER A 1 247 ? -1.286 -11.552 -9.099 1.00 90.56 247 SER A N 1
ATOM 1970 C CA . SER A 1 247 ? -1.112 -12.857 -9.748 1.00 90.56 247 SER A CA 1
ATOM 1971 C C . SER A 1 247 ? 0.329 -12.994 -10.225 1.00 90.56 247 SER A C 1
ATOM 1973 O O . SER A 1 247 ? 0.851 -12.082 -10.874 1.00 90.56 247 SER A O 1
ATOM 1975 N N . LYS A 1 248 ? 0.989 -14.112 -9.883 1.00 88.94 248 LYS A N 1
ATOM 1976 C CA . LYS A 1 248 ? 2.422 -14.358 -10.172 1.00 88.94 248 LYS A CA 1
ATOM 1977 C C . LYS A 1 248 ? 3.298 -13.186 -9.706 1.00 88.94 248 LYS A C 1
ATOM 1979 O O . LYS A 1 248 ? 4.040 -12.579 -10.486 1.00 88.94 248 LYS A O 1
ATOM 1984 N N . GLY A 1 249 ? 3.033 -12.759 -8.473 1.00 88.56 249 GLY A N 1
ATOM 1985 C CA . GLY A 1 249 ? 3.642 -11.609 -7.814 1.00 88.56 249 GLY A CA 1
ATOM 1986 C C . GLY A 1 249 ? 3.271 -10.225 -8.340 1.00 88.56 249 GLY A C 1
ATOM 1987 O O . GLY A 1 249 ? 3.625 -9.245 -7.700 1.00 88.56 249 GLY A O 1
ATOM 1988 N N . LYS A 1 250 ? 2.580 -10.080 -9.476 1.00 89.25 250 LYS A N 1
ATOM 1989 C CA . LYS A 1 250 ? 2.283 -8.770 -10.088 1.00 89.25 250 LYS A CA 1
ATOM 1990 C C . LYS A 1 250 ? 0.912 -8.247 -9.687 1.00 89.25 250 LYS A C 1
ATOM 1992 O O . LYS A 1 250 ? -0.035 -9.023 -9.658 1.00 89.25 250 LYS A O 1
ATOM 1997 N N . LEU A 1 251 ? 0.787 -6.937 -9.472 1.00 89.69 251 LEU A N 1
ATOM 1998 C CA . LEU A 1 251 ? -0.508 -6.266 -9.364 1.00 89.69 251 LEU A CA 1
ATOM 1999 C C . LEU A 1 251 ? -1.234 -6.381 -10.716 1.00 89.69 251 LEU A C 1
ATOM 2001 O O . LEU A 1 251 ? -0.677 -6.018 -11.751 1.00 89.69 251 LEU A O 1
ATOM 2005 N N . VAL A 1 252 ? -2.455 -6.915 -10.702 1.00 88.25 252 VAL A N 1
ATOM 2006 C CA . VAL A 1 252 ? -3.270 -7.192 -11.906 1.00 88.25 252 VAL A CA 1
ATOM 2007 C C . VAL A 1 252 ? -4.682 -6.615 -11.837 1.00 88.25 252 VAL A C 1
ATOM 2009 O O . VAL A 1 252 ? -5.393 -6.619 -12.837 1.00 88.25 252 VAL A O 1
ATOM 2012 N N . MET A 1 253 ? -5.107 -6.116 -10.674 1.00 86.31 253 MET A N 1
ATOM 2013 C CA . MET A 1 253 ? -6.307 -5.295 -10.522 1.00 86.31 253 MET A CA 1
ATOM 2014 C C . MET A 1 253 ? -6.224 -4.491 -9.222 1.00 86.31 253 MET A C 1
ATOM 2016 O O . MET A 1 253 ? -5.655 -4.950 -8.237 1.00 86.31 253 MET A O 1
ATOM 2020 N N . THR A 1 254 ? -6.812 -3.298 -9.194 1.00 88.31 254 THR A N 1
ATOM 2021 C CA . THR A 1 254 ? -7.125 -2.602 -7.940 1.00 88.31 254 THR A CA 1
ATOM 2022 C C . THR A 1 254 ? -8.383 -1.758 -8.107 1.00 88.31 254 THR A C 1
ATOM 2024 O O . THR A 1 254 ? -8.685 -1.296 -9.212 1.00 88.31 254 THR A O 1
ATOM 2027 N N . ARG A 1 255 ? -9.147 -1.589 -7.026 1.00 88.06 255 ARG A N 1
ATOM 2028 C CA . ARG A 1 255 ? -10.386 -0.807 -6.995 1.00 88.06 255 ARG A CA 1
ATOM 2029 C C . ARG A 1 255 ? -10.527 -0.083 -5.661 1.00 88.06 255 ARG A C 1
ATOM 2031 O O . ARG A 1 255 ? -10.514 -0.705 -4.600 1.00 88.06 255 ARG A O 1
ATOM 2038 N N . GLY A 1 256 ? -10.715 1.233 -5.727 1.00 89.12 256 GLY A N 1
ATOM 2039 C CA . GLY A 1 256 ? -11.097 2.050 -4.576 1.00 89.12 256 GLY A CA 1
ATOM 2040 C C . GLY A 1 256 ? -12.587 1.918 -4.245 1.00 89.12 256 GLY A C 1
ATOM 2041 O O . GLY A 1 256 ? -13.435 1.879 -5.137 1.00 89.12 256 GLY A O 1
ATOM 2042 N N . ILE A 1 257 ? -12.898 1.886 -2.953 1.00 92.19 257 ILE A N 1
ATOM 2043 C CA . ILE A 1 257 ? -14.237 1.786 -2.368 1.00 92.19 257 ILE A CA 1
ATOM 2044 C C . ILE A 1 257 ? -14.440 3.024 -1.486 1.00 92.19 257 ILE A C 1
ATOM 2046 O O . ILE A 1 257 ? -13.651 3.279 -0.578 1.00 92.19 257 ILE A O 1
ATOM 2050 N N . LYS A 1 258 ? -15.498 3.803 -1.740 1.00 91.50 258 LYS A N 1
ATOM 2051 C CA . LYS A 1 258 ? -15.823 5.041 -1.001 1.00 91.50 258 LYS A CA 1
ATOM 2052 C C . LYS A 1 258 ? -16.539 4.761 0.332 1.00 91.50 258 LYS A C 1
ATOM 2054 O O . LYS A 1 258 ? -17.637 5.255 0.562 1.00 91.50 258 LYS A O 1
ATOM 2059 N N . ALA A 1 259 ? -15.945 3.901 1.149 1.00 93.44 259 ALA A N 1
ATOM 2060 C CA . ALA A 1 259 ? -16.372 3.580 2.505 1.00 93.44 259 ALA A CA 1
ATOM 2061 C C . ALA A 1 259 ? -15.159 3.071 3.292 1.00 93.44 259 ALA A C 1
ATOM 2063 O O . ALA A 1 259 ? -14.279 2.422 2.720 1.00 93.44 259 ALA A O 1
ATOM 2064 N N . GLY A 1 260 ? -15.114 3.352 4.589 1.00 94.31 260 GLY A N 1
ATOM 2065 C CA . GLY A 1 260 ? -14.007 2.985 5.472 1.00 94.31 260 GLY A CA 1
ATOM 2066 C C . GLY A 1 260 ? -14.450 2.940 6.930 1.00 94.31 260 GLY A C 1
ATOM 2067 O O . GLY A 1 260 ? -15.642 2.831 7.221 1.00 94.31 260 GLY A O 1
ATOM 2068 N N . ILE A 1 261 ? -13.498 3.059 7.853 1.00 95.38 261 ILE A N 1
ATOM 2069 C CA . ILE A 1 261 ? -13.749 3.039 9.303 1.00 95.38 261 ILE A CA 1
ATOM 2070 C C . ILE A 1 261 ? -14.719 4.152 9.720 1.00 95.38 261 ILE A C 1
ATOM 2072 O O . ILE A 1 261 ? -15.545 3.926 10.595 1.00 95.38 261 ILE A O 1
ATOM 2076 N N . ASN A 1 262 ? -14.696 5.323 9.077 1.00 95.62 262 ASN A N 1
ATOM 2077 C CA . ASN A 1 262 ? -15.634 6.407 9.388 1.00 95.62 262 ASN A CA 1
ATOM 2078 C C . ASN A 1 262 ? -17.097 5.993 9.134 1.00 95.62 262 ASN A C 1
ATOM 2080 O O . ASN A 1 262 ? -17.950 6.281 9.965 1.00 95.62 262 ASN A O 1
ATOM 2084 N N . SER A 1 263 ? -17.372 5.186 8.104 1.00 96.56 263 SER A N 1
ATOM 2085 C CA . SER A 1 263 ? -18.709 4.615 7.870 1.00 96.56 263 SER A CA 1
ATOM 2086 C C . SER A 1 263 ? -19.119 3.582 8.931 1.00 96.56 263 SER A C 1
ATOM 2088 O O . SER A 1 263 ? -20.305 3.409 9.196 1.00 96.56 263 SER A O 1
ATOM 2090 N N . MET A 1 264 ? -18.153 2.893 9.551 1.00 96.88 264 MET A N 1
ATOM 2091 C CA . MET A 1 264 ? -18.402 2.013 10.703 1.00 96.88 264 MET A CA 1
ATOM 2092 C C . MET A 1 264 ? -18.661 2.829 11.976 1.00 96.88 264 MET A C 1
ATOM 2094 O O . MET A 1 264 ? -19.516 2.462 12.771 1.00 96.88 264 MET A O 1
ATOM 2098 N N . ILE A 1 265 ? -17.961 3.953 12.158 1.00 96.19 265 ILE A N 1
ATOM 2099 C CA . ILE A 1 265 ? -18.185 4.885 13.273 1.00 96.19 265 ILE A CA 1
ATOM 2100 C C . ILE A 1 265 ? -19.583 5.509 13.177 1.00 96.19 265 ILE A C 1
ATOM 2102 O O . ILE A 1 265 ? -20.268 5.572 14.190 1.00 96.19 265 ILE A O 1
ATOM 2106 N N . GLU A 1 266 ? -20.018 5.914 11.981 1.00 95.56 266 GLU A N 1
ATOM 2107 C CA . GLU A 1 266 ? -21.378 6.407 11.710 1.00 95.56 266 GLU A CA 1
ATOM 2108 C C . GLU A 1 266 ? -22.441 5.344 12.042 1.00 95.56 266 GLU A C 1
ATOM 2110 O O . GLU A 1 266 ? -23.372 5.625 12.791 1.00 95.56 266 GLU A O 1
ATOM 2115 N N . ALA A 1 267 ? -22.271 4.101 11.572 1.00 95.25 267 ALA A N 1
ATOM 2116 C CA . ALA A 1 267 ? -23.197 3.004 11.881 1.00 95.25 267 ALA A CA 1
ATOM 2117 C C . ALA A 1 267 ? -23.254 2.678 13.388 1.00 95.25 267 ALA A C 1
ATOM 2119 O O . ALA A 1 267 ? -24.331 2.452 13.937 1.00 95.25 267 ALA A O 1
ATOM 2120 N N . LEU A 1 268 ? -22.111 2.714 14.081 1.00 94.75 268 LEU A N 1
ATOM 2121 C CA . LEU A 1 268 ? -22.055 2.531 15.532 1.00 94.75 268 LEU A CA 1
ATOM 2122 C C . LEU A 1 268 ? -22.679 3.713 16.289 1.00 94.75 268 LEU A C 1
ATOM 2124 O O . LEU A 1 268 ? -23.320 3.499 17.311 1.00 94.75 268 LEU A O 1
ATOM 2128 N N . GLN A 1 269 ? -22.518 4.947 15.804 1.00 94.12 269 GLN A N 1
ATOM 2129 C CA . GLN A 1 269 ? -23.173 6.131 16.367 1.00 94.12 269 GLN A CA 1
ATOM 2130 C C . GLN A 1 269 ? -24.700 6.010 16.258 1.00 94.12 269 GLN A C 1
ATOM 2132 O O . GLN A 1 269 ? -25.388 6.249 17.245 1.00 94.12 269 GLN A O 1
ATOM 2137 N N . GLU A 1 270 ? -25.213 5.593 15.096 1.00 91.81 270 GLU A N 1
ATOM 2138 C CA . GLU A 1 270 ? -26.641 5.350 14.852 1.00 91.81 270 GLU A CA 1
ATOM 2139 C C . GLU A 1 270 ? -27.186 4.215 15.736 1.00 91.81 270 GLU A C 1
ATOM 2141 O O . GLU A 1 270 ? -28.235 4.366 16.354 1.00 91.81 270 GLU A O 1
ATOM 2146 N N . ALA A 1 271 ? -26.449 3.109 15.878 1.00 90.31 271 ALA A N 1
ATOM 2147 C CA . ALA A 1 271 ? -26.844 1.976 16.721 1.00 90.31 271 ALA A CA 1
ATOM 2148 C C . ALA A 1 271 ? -26.773 2.258 18.235 1.00 90.31 271 ALA A C 1
ATOM 2150 O O . ALA A 1 271 ? -27.490 1.630 19.012 1.00 90.31 271 ALA A O 1
ATOM 2151 N N . LEU A 1 272 ? -25.898 3.174 18.663 1.00 88.12 272 LEU A N 1
ATOM 2152 C CA . LEU A 1 272 ? -25.822 3.644 20.048 1.00 88.12 272 LEU A CA 1
ATOM 2153 C C . LEU A 1 272 ? -26.825 4.768 20.349 1.00 88.12 272 LEU A C 1
ATOM 2155 O O . LEU A 1 272 ? -27.031 5.086 21.521 1.00 88.12 272 LEU A O 1
ATOM 2159 N N . ALA A 1 273 ? -27.399 5.407 19.324 1.00 84.12 273 ALA A N 1
ATOM 2160 C CA . ALA A 1 273 ? -28.272 6.556 19.504 1.00 84.12 273 ALA A CA 1
ATOM 2161 C C . ALA A 1 273 ? -29.525 6.174 20.316 1.00 84.12 273 ALA A C 1
ATOM 2163 O O . ALA A 1 273 ? -30.108 5.106 20.102 1.00 84.12 273 ALA A O 1
ATOM 2164 N N . PRO A 1 274 ? -29.971 7.038 21.245 1.00 71.25 274 PRO A N 1
ATOM 2165 C CA . PRO A 1 274 ? -31.200 6.797 21.984 1.00 71.25 274 PRO A CA 1
ATOM 2166 C C . PRO A 1 274 ? -32.401 6.732 21.020 1.00 71.25 274 PRO A C 1
ATOM 2168 O O . PRO A 1 274 ? -32.440 7.482 20.039 1.00 71.25 274 PRO A O 1
ATOM 2171 N N . PRO A 1 275 ? -33.395 5.860 21.281 1.00 69.56 275 PRO A N 1
ATOM 2172 C CA . PRO A 1 275 ? -34.586 5.746 20.443 1.00 69.56 275 PRO A CA 1
ATOM 2173 C C . PRO A 1 275 ? -35.322 7.087 20.336 1.00 69.56 275 PRO A C 1
ATOM 2175 O O . PRO A 1 275 ? -35.452 7.791 21.338 1.00 69.56 275 PRO A O 1
ATOM 2178 N N . ASP A 1 276 ? -35.810 7.400 19.126 1.00 64.62 276 ASP A N 1
ATOM 2179 C CA . ASP A 1 276 ? -36.370 8.706 18.733 1.00 64.62 276 ASP A CA 1
ATOM 2180 C C . ASP A 1 276 ? -37.169 9.370 19.871 1.00 64.62 276 ASP A C 1
ATOM 2182 O O . ASP A 1 276 ? -38.194 8.809 20.279 1.00 64.62 276 ASP A O 1
ATOM 2186 N N . PRO A 1 277 ? -36.747 10.556 20.360 1.00 58.28 277 PRO A N 1
ATOM 2187 C CA . PRO A 1 277 ? -37.390 11.238 21.480 1.00 58.28 277 PRO A CA 1
ATOM 2188 C C . PRO A 1 277 ? -38.903 11.428 21.308 1.00 58.28 277 PRO A C 1
ATOM 2190 O O . PRO A 1 277 ? -39.645 11.445 22.286 1.00 58.28 277 PRO A O 1
ATOM 2193 N N . ARG A 1 278 ? -39.386 11.519 20.060 1.00 59.81 278 ARG A N 1
ATOM 2194 C CA . ARG A 1 278 ? -40.812 11.671 19.722 1.00 59.81 278 ARG A CA 1
ATOM 2195 C C . ARG A 1 278 ? -41.659 10.435 20.039 1.00 59.81 278 ARG A C 1
ATOM 2197 O O . ARG A 1 278 ? -42.880 10.544 20.074 1.00 59.81 278 ARG A O 1
ATOM 2204 N N . ASN A 1 279 ? -41.025 9.281 20.240 1.00 59.78 279 ASN A N 1
ATOM 2205 C CA . ASN A 1 279 ? -41.674 8.008 20.556 1.00 59.78 279 ASN A CA 1
ATOM 2206 C C . ASN A 1 279 ? -41.488 7.588 22.026 1.00 59.78 279 ASN A C 1
ATOM 2208 O O . ASN A 1 279 ? -42.044 6.564 22.423 1.00 59.78 279 ASN A O 1
ATOM 2212 N N . THR A 1 280 ? -40.675 8.310 22.807 1.00 57.84 280 THR A N 1
ATOM 2213 C CA . THR A 1 280 ? -40.181 7.841 24.116 1.00 57.84 280 THR A CA 1
ATOM 2214 C C . THR A 1 280 ? -40.226 8.872 25.241 1.00 57.84 280 THR A C 1
ATOM 2216 O O . THR A 1 280 ? -40.379 8.456 26.387 1.00 57.84 280 THR A O 1
ATOM 2219 N N . LEU A 1 281 ? -40.134 10.176 24.957 1.00 57.97 281 LEU A N 1
ATOM 2220 C CA . LEU A 1 281 ? -40.214 11.213 25.991 1.00 57.97 281 LEU A CA 1
ATOM 2221 C C . LEU A 1 281 ? -41.661 11.506 26.398 1.00 57.97 281 LEU A C 1
ATOM 2223 O O . LEU A 1 281 ? -42.546 11.650 25.549 1.00 57.97 281 LEU A O 1
ATOM 2227 N N . SER A 1 282 ? -41.880 11.690 27.698 1.00 59.19 282 SER A N 1
ATOM 2228 C CA . SER A 1 282 ? -43.082 12.356 28.210 1.00 59.19 282 SER A CA 1
ATOM 2229 C C . SER A 1 282 ? -42.951 13.883 28.097 1.00 59.19 282 SER A C 1
ATOM 2231 O O . SER A 1 282 ? -41.844 14.418 28.022 1.00 59.19 282 SER A O 1
ATOM 2233 N N . GLU A 1 283 ? -44.074 14.615 28.102 1.00 55.50 283 GLU A N 1
ATOM 2234 C CA . GLU A 1 283 ? -44.050 16.087 28.081 1.00 55.50 283 GLU A CA 1
ATOM 2235 C C . GLU A 1 283 ? -43.230 16.644 29.262 1.00 55.50 283 GLU A C 1
ATOM 2237 O O . GLU A 1 283 ? -43.658 16.579 30.414 1.00 55.50 283 GLU A O 1
ATOM 2242 N N . GLY A 1 284 ? -42.059 17.217 28.962 1.00 60.03 284 GLY A N 1
ATOM 2243 C CA . GLY A 1 284 ? -41.180 17.873 29.938 1.00 60.03 284 GLY A CA 1
ATOM 2244 C C . GLY A 1 284 ? -39.831 17.194 30.201 1.00 60.03 284 GLY A C 1
ATOM 2245 O O . GLY A 1 284 ? -39.028 17.770 30.930 1.00 60.03 284 GLY A O 1
ATOM 2246 N N . GLU A 1 285 ? -39.544 16.026 29.621 1.00 60.62 285 GLU A N 1
ATOM 2247 C CA . GLU A 1 285 ? -38.203 15.424 29.698 1.00 60.62 285 GLU A CA 1
ATOM 2248 C C . GLU A 1 285 ? -37.232 16.075 28.695 1.00 60.62 285 GLU A C 1
ATOM 2250 O O . GLU A 1 285 ? -37.575 16.308 27.534 1.00 60.62 285 GLU A O 1
ATOM 2255 N N . GLU A 1 286 ? -36.001 16.369 29.130 1.00 58.19 286 GLU A N 1
ATOM 2256 C CA . GLU A 1 286 ? -34.935 16.801 28.218 1.00 58.19 286 GLU A CA 1
ATOM 2257 C C . GLU A 1 286 ? -34.434 15.605 27.389 1.00 58.19 286 GLU A C 1
ATOM 2259 O O . GLU A 1 286 ? -34.244 14.515 27.939 1.00 58.19 286 GLU A O 1
ATOM 2264 N N . PRO A 1 287 ? -34.193 15.771 26.074 1.00 62.03 287 PRO A N 1
ATOM 2265 C CA . PRO A 1 287 ? -33.686 14.685 25.252 1.00 62.03 287 PRO A CA 1
ATOM 2266 C C . PRO A 1 287 ? -32.280 14.262 25.713 1.00 62.03 287 PRO A C 1
ATOM 2268 O O . PRO A 1 287 ? -31.440 15.127 25.983 1.00 62.03 287 PRO A O 1
ATOM 2271 N N . PRO A 1 288 ? -31.987 12.948 25.774 1.00 66.19 288 PRO A N 1
ATOM 2272 C CA . PRO A 1 288 ? -30.656 12.455 26.116 1.00 66.19 288 PRO A CA 1
ATOM 2273 C C . PRO A 1 288 ? -29.578 13.028 25.177 1.00 66.19 288 PRO A C 1
ATOM 2275 O O . PRO A 1 288 ? -29.843 13.230 23.988 1.00 66.19 288 PRO A O 1
ATOM 2278 N N . PRO A 1 289 ? -28.357 13.287 25.684 1.00 70.12 289 PRO A N 1
ATOM 2279 C CA . PRO A 1 289 ? -27.307 13.946 24.917 1.00 70.12 289 PRO A CA 1
ATOM 2280 C C . PRO A 1 289 ? -26.902 13.123 23.691 1.00 70.12 289 PRO A C 1
ATOM 2282 O O . PRO A 1 289 ? -26.625 11.926 23.787 1.00 70.12 289 PRO A O 1
ATOM 2285 N N . GLU A 1 290 ? -26.830 13.788 22.538 1.00 81.25 290 GLU A N 1
ATOM 2286 C CA . GLU A 1 290 ? -26.444 13.166 21.274 1.00 81.25 290 GLU A CA 1
ATOM 2287 C C . GLU A 1 290 ? -25.005 12.628 21.342 1.00 81.25 290 GLU A C 1
ATOM 2289 O O . GLU A 1 290 ? -24.068 13.314 21.764 1.00 81.25 290 GLU A O 1
ATOM 2294 N N . ILE A 1 291 ? -24.820 11.378 20.917 1.00 85.94 291 ILE A N 1
ATOM 2295 C CA . ILE A 1 291 ? -23.516 10.717 20.938 1.00 85.94 291 ILE A CA 1
ATOM 2296 C C . ILE A 1 291 ? -22.660 11.293 19.818 1.00 85.94 291 ILE A C 1
ATOM 2298 O O . ILE A 1 291 ? -23.009 11.200 18.645 1.00 85.94 291 ILE A O 1
ATOM 2302 N N . SER A 1 292 ? -21.503 11.849 20.164 1.00 90.50 292 SER A N 1
ATOM 2303 C CA . SER A 1 292 ? -20.571 12.388 19.176 1.00 90.50 292 SER A CA 1
ATOM 2304 C C . SER A 1 292 ? -19.828 11.287 18.407 1.00 90.50 292 SER A C 1
ATOM 2306 O O . SER A 1 292 ? -19.484 10.236 18.956 1.00 90.50 292 SER A O 1
ATOM 2308 N N . LEU A 1 293 ? -19.436 11.583 17.162 1.00 89.25 293 LEU A N 1
ATOM 2309 C CA . LEU A 1 293 ? -18.523 10.742 16.370 1.00 89.25 293 LEU A CA 1
ATOM 2310 C C . LEU A 1 293 ? -17.215 10.410 17.115 1.00 89.25 293 LEU A C 1
ATOM 2312 O O . LEU A 1 293 ? -16.631 9.352 16.898 1.00 89.25 293 LEU A O 1
ATOM 2316 N N . ALA A 1 294 ? -16.746 11.282 18.016 1.00 89.88 294 ALA A N 1
ATOM 2317 C CA . ALA A 1 294 ? -15.562 11.025 18.835 1.00 89.88 294 ALA A CA 1
ATOM 2318 C C . ALA A 1 294 ? -15.799 9.924 19.889 1.00 89.88 294 ALA A C 1
ATOM 2320 O O . ALA A 1 294 ? -14.917 9.092 20.109 1.00 89.88 294 ALA A O 1
ATOM 2321 N N . GLN A 1 295 ? -16.988 9.880 20.501 1.00 91.06 295 GLN A N 1
ATOM 2322 C CA . GLN A 1 295 ? -17.387 8.812 21.424 1.00 91.06 295 GLN A CA 1
ATOM 2323 C C . GLN A 1 295 ? -17.630 7.496 20.679 1.00 91.06 295 GLN A C 1
ATOM 2325 O O . GLN A 1 295 ? -17.076 6.473 21.076 1.00 91.06 295 GLN A O 1
ATOM 2330 N N . ALA A 1 296 ? -18.354 7.521 19.554 1.00 92.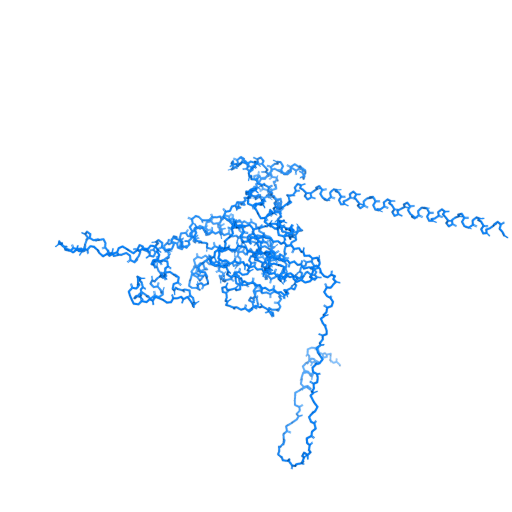62 296 ALA A N 1
ATOM 2331 C CA . ALA A 1 296 ? -18.539 6.338 18.709 1.00 92.62 296 ALA A CA 1
ATOM 2332 C C . ALA A 1 296 ? -17.189 5.784 18.208 1.00 92.62 296 ALA A C 1
ATOM 2334 O O . ALA A 1 296 ? -16.942 4.580 18.273 1.00 92.62 296 ALA A O 1
ATOM 2335 N N . ARG A 1 297 ? -16.244 6.656 17.826 1.00 93.19 297 ARG A N 1
ATOM 2336 C CA . ARG A 1 297 ? -14.868 6.260 17.488 1.00 93.19 297 ARG A CA 1
ATOM 2337 C C . ARG A 1 297 ? -14.138 5.621 18.666 1.00 93.19 297 ARG A C 1
ATOM 2339 O O . ARG A 1 297 ? -13.484 4.601 18.473 1.00 93.19 297 ARG A O 1
ATOM 2346 N N . LYS A 1 298 ? -14.239 6.185 19.875 1.00 92.06 298 LYS A N 1
ATOM 2347 C CA . LYS A 1 298 ? -13.656 5.587 21.090 1.00 92.06 298 LYS A CA 1
ATOM 2348 C C . LYS A 1 298 ? -14.238 4.190 21.350 1.00 92.06 298 LYS A C 1
ATOM 2350 O O . LYS A 1 298 ? -13.479 3.276 21.656 1.00 92.06 298 LYS A O 1
ATOM 2355 N N . CYS A 1 299 ? -15.547 4.016 21.155 1.00 92.81 299 CYS A N 1
ATOM 2356 C CA . CYS A 1 299 ? -16.230 2.728 21.265 1.00 92.81 299 CYS A CA 1
ATOM 2357 C C . CYS A 1 299 ? -15.720 1.709 20.235 1.00 92.81 299 CYS A C 1
ATOM 2359 O O . CYS A 1 299 ? -15.279 0.630 20.628 1.00 92.81 299 CYS A O 1
ATOM 2361 N N . LEU A 1 300 ? -15.647 2.067 18.948 1.00 93.12 300 LEU A N 1
ATOM 2362 C CA . LEU A 1 300 ? -15.131 1.171 17.905 1.00 93.12 300 LEU A CA 1
ATOM 2363 C C . LEU A 1 300 ? -13.669 0.764 18.148 1.00 93.12 300 LEU A C 1
ATOM 2365 O O . LEU A 1 300 ? -13.322 -0.409 18.049 1.00 93.12 300 LEU A O 1
ATOM 2369 N N . PHE A 1 301 ? -12.809 1.719 18.512 1.00 91.69 301 PHE A N 1
ATOM 2370 C CA . PHE A 1 301 ? -11.398 1.442 18.796 1.00 91.69 301 PHE A CA 1
ATOM 2371 C C . PHE A 1 301 ? -11.196 0.623 20.088 1.00 91.69 301 PHE A C 1
ATOM 2373 O O . PHE A 1 301 ? -10.121 0.062 20.274 1.00 91.69 301 PHE A O 1
ATOM 2380 N N . SER A 1 302 ? -12.208 0.485 20.957 1.00 91.75 302 SER A N 1
ATOM 2381 C CA . SER A 1 302 ? -12.124 -0.407 22.126 1.00 91.75 302 SER A CA 1
ATOM 2382 C C . SER A 1 302 ? -12.140 -1.902 21.770 1.00 91.75 302 SER A C 1
ATOM 2384 O O . SER A 1 302 ? -11.764 -2.714 22.607 1.00 91.75 302 SER A O 1
ATOM 2386 N N . LEU A 1 303 ? -12.510 -2.261 20.531 1.00 88.75 303 LEU A N 1
ATOM 2387 C CA . LEU A 1 303 ? -12.474 -3.638 20.017 1.00 88.75 303 LEU A CA 1
ATOM 2388 C C . LEU A 1 303 ? -11.063 -4.133 19.653 1.00 88.75 303 LEU A C 1
ATOM 2390 O O . LEU A 1 303 ? -10.868 -5.320 19.398 1.00 88.75 303 LEU A O 1
ATOM 2394 N N . ILE A 1 304 ? -10.072 -3.242 19.581 1.00 87.56 304 ILE A N 1
ATOM 2395 C CA . ILE A 1 304 ? -8.710 -3.604 19.174 1.00 87.56 304 ILE A CA 1
ATOM 2396 C C . ILE A 1 304 ? -7.969 -4.212 20.378 1.00 87.56 304 ILE A C 1
ATOM 2398 O O . ILE A 1 304 ? -7.909 -3.571 21.435 1.00 87.56 304 ILE A O 1
ATOM 2402 N N . PRO A 1 305 ? -7.331 -5.392 20.247 1.00 78.44 305 PRO A N 1
ATOM 2403 C CA . PRO A 1 305 ? -6.530 -5.976 21.319 1.00 78.44 305 PRO A CA 1
ATOM 2404 C C . PRO A 1 305 ? -5.458 -5.007 21.847 1.00 78.44 305 PRO A C 1
ATOM 2406 O O . PRO A 1 305 ? -4.571 -4.573 21.117 1.00 78.44 305 PRO A O 1
ATOM 2409 N N . GLY A 1 306 ? -5.527 -4.670 23.138 1.00 72.06 306 GLY A N 1
ATOM 2410 C CA . GLY A 1 306 ? -4.573 -3.764 23.793 1.00 72.06 306 GLY A CA 1
ATOM 2411 C C . GLY A 1 306 ? -4.852 -2.263 23.627 1.00 72.06 306 GLY A C 1
ATOM 2412 O O . GLY A 1 306 ? -4.060 -1.451 24.110 1.00 72.06 306 GLY A O 1
ATOM 2413 N N . ALA A 1 307 ? -5.963 -1.867 22.997 1.00 78.06 307 ALA A N 1
ATOM 2414 C CA . ALA A 1 307 ? -6.411 -0.476 23.003 1.00 78.06 307 ALA A CA 1
ATOM 2415 C C . ALA A 1 307 ? -6.936 -0.027 24.380 1.00 78.06 307 ALA A C 1
ATOM 2417 O O . ALA A 1 307 ? -7.069 -0.804 25.328 1.00 78.06 307 ALA A O 1
ATOM 2418 N N . ARG A 1 308 ? -7.229 1.274 24.507 1.00 76.31 308 ARG A N 1
ATOM 2419 C CA . ARG A 1 308 ? -7.836 1.828 25.725 1.00 76.31 308 ARG A CA 1
ATOM 2420 C C . ARG A 1 308 ? -9.262 1.304 25.868 1.00 76.31 308 ARG A C 1
ATOM 2422 O O . ARG A 1 308 ? -10.099 1.563 25.006 1.00 76.31 308 ARG A O 1
ATOM 2429 N N . THR A 1 309 ? -9.534 0.635 26.983 1.00 82.00 309 THR A N 1
ATOM 2430 C CA . THR A 1 309 ? -10.883 0.220 27.366 1.00 82.00 309 THR A CA 1
ATOM 2431 C C . THR A 1 309 ? -11.800 1.426 27.551 1.00 82.00 309 THR A C 1
ATOM 2433 O O . THR A 1 309 ? -11.356 2.529 27.889 1.00 82.00 309 THR A O 1
ATOM 2436 N N . LEU A 1 310 ? -13.098 1.196 27.371 1.00 87.56 310 LEU A N 1
ATOM 2437 C CA . LEU A 1 310 ? -14.120 2.146 27.788 1.00 87.56 310 LEU A CA 1
ATOM 2438 C C . LEU A 1 310 ? -14.153 2.256 29.319 1.00 87.56 310 LEU A C 1
ATOM 2440 O O . LEU A 1 310 ? -13.781 1.331 30.043 1.00 87.56 310 LEU A O 1
ATOM 2444 N N . THR A 1 311 ? -14.580 3.418 29.789 1.00 88.31 311 THR A N 1
ATOM 2445 C CA . THR A 1 311 ? -14.816 3.758 31.193 1.00 88.31 311 THR A CA 1
ATOM 2446 C C . THR A 1 311 ? -16.313 3.882 31.450 1.00 88.31 311 THR A C 1
ATOM 2448 O O . THR A 1 311 ? -17.071 4.186 30.532 1.00 88.31 311 THR A O 1
ATOM 2451 N N . GLU A 1 312 ? -16.734 3.653 32.692 1.00 77.62 312 GLU A N 1
ATOM 2452 C CA . GLU A 1 312 ? -18.120 3.833 33.132 1.00 77.62 312 GLU A CA 1
ATOM 2453 C C . GLU A 1 312 ? -18.597 5.259 32.776 1.00 77.62 312 GLU A C 1
ATOM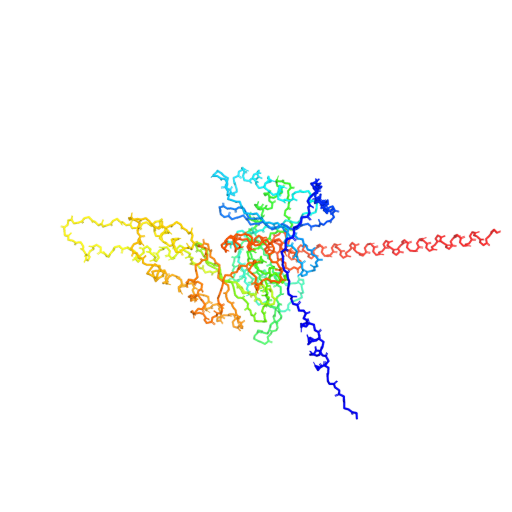 2455 O O . GLU A 1 312 ? -17.978 6.246 33.179 1.00 77.62 312 GLU A O 1
ATOM 2460 N N . GLY A 1 313 ? -19.636 5.360 31.937 1.00 81.25 313 GLY A N 1
ATOM 2461 C CA . GLY A 1 313 ? -20.112 6.619 31.341 1.00 81.25 313 GLY A CA 1
ATOM 2462 C C . GLY A 1 313 ? -19.702 6.880 29.879 1.00 81.25 313 GLY A C 1
ATOM 2463 O O . GLY A 1 313 ? -20.192 7.836 29.277 1.00 81.25 313 GLY A O 1
ATOM 2464 N N . ASP A 1 314 ? -18.853 6.050 29.262 1.00 86.94 314 ASP A N 1
ATOM 2465 C CA . ASP A 1 314 ? -18.653 6.082 27.806 1.00 86.94 314 ASP A CA 1
ATOM 2466 C C . ASP A 1 314 ? -19.818 5.409 27.056 1.00 86.94 314 ASP A C 1
ATOM 2468 O O . ASP A 1 314 ? -20.222 4.302 27.421 1.00 86.94 314 ASP A O 1
ATOM 2472 N N . PRO A 1 315 ? -20.298 5.983 25.936 1.00 85.44 315 PRO A N 1
ATOM 2473 C CA . PRO A 1 315 ? -21.262 5.311 25.071 1.00 85.44 315 PRO A CA 1
ATOM 2474 C C . PRO A 1 315 ? -20.767 3.942 24.588 1.00 85.44 315 PRO A C 1
ATOM 2476 O O . PRO A 1 315 ? -19.679 3.817 24.022 1.00 85.44 315 PRO A O 1
ATOM 2479 N N . GLY A 1 316 ? -21.585 2.912 24.812 1.00 85.94 316 GLY A N 1
ATOM 2480 C CA . GLY A 1 316 ? -21.256 1.521 24.504 1.00 85.94 316 GLY A CA 1
ATOM 2481 C C . GLY A 1 316 ? -20.398 0.807 25.555 1.00 85.94 316 GLY A C 1
ATOM 2482 O O . GLY A 1 316 ? -19.919 -0.289 25.269 1.00 85.94 316 GLY A O 1
ATOM 2483 N N . TYR A 1 317 ? -20.197 1.374 26.752 1.00 89.50 317 TYR A N 1
ATOM 2484 C CA . TYR A 1 317 ? -19.537 0.676 27.865 1.00 89.50 317 TYR A CA 1
ATOM 2485 C C . TYR A 1 317 ? -20.216 -0.668 28.182 1.00 89.50 317 TYR A C 1
ATOM 2487 O O . TYR A 1 317 ? -19.541 -1.696 28.196 1.00 89.50 317 TYR A O 1
ATOM 2495 N N . ASP A 1 318 ? -21.547 -0.667 28.306 1.00 88.94 318 ASP A N 1
ATOM 2496 C CA . ASP A 1 318 ? -22.360 -1.841 28.664 1.00 88.94 318 ASP A CA 1
ATOM 2497 C C . ASP A 1 318 ? -22.567 -2.854 27.521 1.00 88.94 318 ASP A C 1
ATOM 2499 O O . ASP A 1 318 ? -23.184 -3.899 27.725 1.00 88.94 318 ASP A O 1
ATOM 2503 N N . LEU A 1 319 ? -22.072 -2.563 26.310 1.00 90.56 319 LEU A N 1
ATOM 2504 C CA . LEU A 1 319 ? -22.191 -3.469 25.166 1.00 90.56 319 LEU A CA 1
ATOM 2505 C C . LEU A 1 319 ? -21.040 -4.480 25.115 1.00 90.56 319 LEU A C 1
ATOM 2507 O O . LEU A 1 319 ? -19.861 -4.114 25.232 1.00 90.56 319 LEU A O 1
ATOM 2511 N N . THR A 1 320 ? -21.371 -5.739 24.821 1.00 92.31 320 THR A N 1
ATOM 2512 C CA . THR A 1 320 ? -20.369 -6.776 24.529 1.00 92.31 320 THR A CA 1
ATOM 2513 C C . THR A 1 320 ? -19.610 -6.471 23.232 1.00 92.31 320 THR A C 1
ATOM 2515 O O . THR A 1 320 ? -20.031 -5.641 22.417 1.00 92.31 320 THR A O 1
ATOM 2518 N N . GLU A 1 321 ? -18.472 -7.138 23.018 1.00 91.56 321 GLU A N 1
ATOM 2519 C CA . GLU A 1 321 ? -17.716 -7.006 21.765 1.00 91.56 321 GLU A CA 1
ATOM 2520 C C . GLU A 1 321 ? -18.556 -7.431 20.554 1.00 91.56 321 GLU A C 1
ATOM 2522 O O . GLU A 1 321 ? -18.535 -6.760 19.524 1.00 91.56 321 GLU A O 1
ATOM 2527 N N . GLU A 1 322 ? -19.365 -8.482 20.696 1.00 93.31 322 GLU A N 1
ATOM 2528 C CA . GLU A 1 322 ? -20.283 -8.954 19.661 1.00 93.31 322 GLU A CA 1
ATOM 2529 C C . GLU A 1 322 ? -21.346 -7.903 19.341 1.00 93.31 322 GLU A C 1
ATOM 2531 O O . GLU A 1 322 ? -21.586 -7.631 18.171 1.00 93.31 322 GLU A O 1
ATOM 2536 N N . GLN A 1 323 ? -21.956 -7.264 20.346 1.00 94.25 323 GLN A N 1
ATOM 2537 C CA . GLN A 1 323 ? -22.964 -6.218 20.120 1.00 94.25 323 GLN A CA 1
ATOM 2538 C C . GLN A 1 323 ? -22.374 -5.000 19.393 1.00 94.25 323 GLN A C 1
ATOM 2540 O O . GLN A 1 323 ? -22.971 -4.494 18.442 1.00 94.25 323 GLN A O 1
ATOM 2545 N N . LYS A 1 324 ? -21.169 -4.568 19.787 1.00 94.31 324 LYS A N 1
ATOM 2546 C CA . LYS A 1 324 ? -20.412 -3.508 19.098 1.00 94.31 324 LYS A CA 1
ATOM 2547 C C . LYS A 1 324 ? -20.053 -3.898 17.662 1.00 94.31 324 LYS A C 1
ATOM 2549 O O . LYS A 1 324 ? -20.094 -3.050 16.775 1.00 94.31 324 LYS A O 1
ATOM 2554 N N . PHE A 1 325 ? -19.717 -5.166 17.420 1.00 95.38 325 PHE A N 1
ATOM 2555 C CA . PHE A 1 325 ? -19.412 -5.659 16.079 1.00 95.38 325 PHE A CA 1
ATOM 2556 C C . PHE A 1 325 ? -20.665 -5.738 15.193 1.00 95.38 325 PHE A C 1
ATOM 2558 O O . PHE A 1 325 ? -20.647 -5.238 14.071 1.00 95.38 325 PHE A O 1
ATOM 2565 N N . GLN A 1 326 ? -21.779 -6.262 15.716 1.00 95.69 326 GLN A N 1
ATOM 2566 C CA . GLN A 1 326 ? -23.077 -6.298 15.029 1.00 95.69 326 GLN A CA 1
ATOM 2567 C C . GLN A 1 326 ? -23.536 -4.896 14.597 1.00 95.69 326 GLN A C 1
ATOM 2569 O O . GLN A 1 326 ? -24.006 -4.724 13.475 1.00 95.69 326 GLN A O 1
ATOM 2574 N N . ALA A 1 327 ? -23.315 -3.878 15.433 1.00 95.69 327 ALA A N 1
ATOM 2575 C CA . ALA A 1 327 ? -23.610 -2.484 15.102 1.00 95.69 327 ALA A CA 1
ATOM 2576 C C . ALA A 1 327 ? -22.821 -1.937 13.890 1.00 95.69 327 ALA A C 1
ATOM 2578 O O . ALA A 1 327 ? -23.316 -1.049 13.198 1.00 95.69 327 ALA A O 1
ATOM 2579 N N . VAL A 1 328 ? -21.623 -2.462 13.590 1.00 96.38 328 VAL A N 1
ATOM 2580 C CA . VAL A 1 328 ? -20.816 -2.018 12.432 1.00 96.38 328 VAL A CA 1
ATOM 2581 C C . VAL A 1 328 ? -20.942 -2.898 11.189 1.00 96.38 328 VAL A C 1
ATOM 2583 O O . VAL A 1 328 ? -20.524 -2.462 10.109 1.00 96.38 328 VAL A O 1
ATOM 2586 N N . LEU A 1 329 ? -21.554 -4.085 11.292 1.00 96.44 329 LEU A N 1
ATOM 2587 C CA . LEU A 1 329 ? -21.783 -4.972 10.143 1.00 96.44 329 LEU A CA 1
ATOM 2588 C C . LEU A 1 329 ? -22.462 -4.271 8.953 1.00 96.44 329 LEU A C 1
ATOM 2590 O O . LEU A 1 329 ? -21.928 -4.375 7.851 1.00 96.44 329 LEU A O 1
ATOM 2594 N N . PRO A 1 330 ? -23.515 -3.436 9.111 1.00 96.50 330 PRO A N 1
ATOM 2595 C CA . PRO A 1 330 ? -24.149 -2.772 7.969 1.00 96.50 330 PRO A CA 1
ATOM 2596 C C . PRO A 1 330 ? -23.196 -1.907 7.129 1.00 96.50 330 PRO A C 1
ATOM 2598 O O . PRO A 1 330 ? -23.425 -1.731 5.929 1.00 96.50 330 PRO A O 1
ATOM 2601 N N . ALA A 1 331 ? -22.131 -1.371 7.734 1.00 96.94 331 ALA A N 1
ATOM 2602 C CA . ALA A 1 331 ? -21.079 -0.632 7.042 1.00 96.94 331 ALA A CA 1
ATOM 2603 C C . ALA A 1 331 ? -19.997 -1.557 6.458 1.00 96.94 331 ALA A C 1
ATOM 2605 O O . ALA A 1 331 ? -19.577 -1.353 5.316 1.00 96.94 331 ALA A O 1
ATOM 2606 N N . LEU A 1 332 ? -19.586 -2.593 7.197 1.00 97.44 332 LEU A N 1
ATOM 2607 C CA . LEU A 1 332 ? -18.636 -3.605 6.726 1.00 97.44 332 LEU A CA 1
ATOM 2608 C C . LEU A 1 332 ? -19.182 -4.368 5.508 1.00 97.44 332 LEU A C 1
ATOM 2610 O O . LEU A 1 332 ? -18.510 -4.444 4.482 1.00 97.44 332 LEU A O 1
ATOM 2614 N N . ASP A 1 333 ? -20.435 -4.812 5.546 1.00 97.88 333 ASP A N 1
ATOM 2615 C CA . ASP A 1 333 ? -21.079 -5.544 4.453 1.00 97.88 333 ASP A CA 1
ATOM 2616 C C . ASP A 1 333 ? -21.238 -4.681 3.190 1.00 97.88 333 ASP A C 1
ATOM 2618 O O . ASP A 1 333 ? -21.264 -5.185 2.067 1.00 97.88 333 ASP A O 1
ATOM 2622 N N . ARG A 1 334 ? -21.348 -3.346 3.326 1.00 96.75 334 ARG A N 1
ATOM 2623 C CA . ARG A 1 334 ? -21.309 -2.433 2.165 1.00 96.75 334 ARG A CA 1
ATOM 2624 C C . ARG A 1 334 ? -19.942 -2.478 1.480 1.00 96.75 334 ARG A C 1
ATOM 2626 O O . ARG A 1 334 ? -19.909 -2.397 0.254 1.00 96.75 334 ARG A O 1
ATOM 2633 N N . ILE A 1 335 ? -18.850 -2.627 2.236 1.00 97.44 335 ILE A N 1
ATOM 2634 C CA . ILE A 1 335 ? -17.494 -2.812 1.699 1.00 97.44 335 ILE A CA 1
ATOM 2635 C C . ILE A 1 335 ? -17.368 -4.212 1.084 1.00 97.44 335 ILE A C 1
ATOM 2637 O O . ILE A 1 335 ? -16.968 -4.311 -0.075 1.00 97.44 335 ILE A O 1
ATOM 2641 N N . ILE A 1 336 ? -17.782 -5.269 1.795 1.00 97.81 336 ILE A N 1
ATOM 2642 C CA . ILE A 1 336 ? -17.717 -6.665 1.321 1.00 97.81 336 ILE A CA 1
ATOM 2643 C C . ILE A 1 336 ? -18.472 -6.835 -0.003 1.00 97.81 336 ILE A C 1
ATOM 2645 O O . ILE A 1 336 ? -17.876 -7.286 -0.976 1.00 97.81 336 ILE A O 1
ATOM 2649 N N . ARG A 1 337 ? -19.707 -6.327 -0.125 1.00 97.50 337 ARG A N 1
ATOM 2650 C CA . ARG A 1 337 ? -20.465 -6.336 -1.395 1.00 97.50 337 ARG A CA 1
ATOM 2651 C C . ARG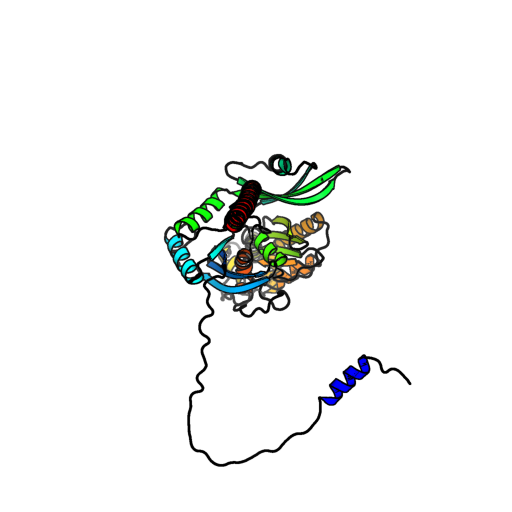 A 1 337 ? -19.788 -5.575 -2.544 1.00 97.50 337 ARG A C 1
ATOM 2653 O O . ARG A 1 337 ? -20.123 -5.797 -3.705 1.00 97.50 337 ARG A O 1
ATOM 2660 N N . GLN A 1 338 ? -18.868 -4.639 -2.279 1.00 95.88 338 GLN A N 1
ATOM 2661 C CA . GLN A 1 338 ? -18.031 -4.060 -3.344 1.00 95.88 338 GLN A CA 1
ATOM 2662 C C . GLN A 1 338 ? -16.819 -4.940 -3.674 1.00 95.88 338 GLN A C 1
ATOM 2664 O O . GLN A 1 338 ? -16.401 -4.955 -4.831 1.00 95.88 338 GLN A O 1
ATOM 2669 N N . VAL A 1 339 ? -16.262 -5.669 -2.703 1.00 96.56 339 VAL A N 1
ATOM 2670 C CA . VAL A 1 339 ? -15.186 -6.652 -2.921 1.00 96.56 339 VAL A CA 1
ATOM 2671 C C . VAL A 1 339 ? -15.702 -7.839 -3.739 1.00 96.56 339 VAL A C 1
ATOM 2673 O O . VAL A 1 339 ? -15.115 -8.138 -4.774 1.00 96.56 339 VAL A O 1
ATOM 2676 N N . GLU A 1 340 ? -16.842 -8.416 -3.360 1.00 96.31 340 GLU A N 1
ATOM 2677 C CA . GLU A 1 340 ? -17.578 -9.472 -4.074 1.00 96.31 340 GLU A CA 1
ATOM 2678 C C . GLU A 1 340 ? -17.795 -9.107 -5.555 1.00 96.31 340 GLU A C 1
ATOM 2680 O O . GLU A 1 340 ? -17.244 -9.747 -6.448 1.00 96.31 340 GLU A O 1
ATOM 2685 N N . ARG A 1 341 ? -18.431 -7.959 -5.831 1.00 94.56 341 ARG A N 1
ATOM 2686 C CA . ARG A 1 341 ? -18.600 -7.413 -7.198 1.00 94.56 341 ARG A CA 1
ATOM 2687 C C . ARG A 1 341 ? -17.296 -7.147 -7.954 1.00 94.56 341 ARG A C 1
ATOM 2689 O O . ARG A 1 341 ? -17.318 -6.849 -9.148 1.00 94.56 341 ARG A O 1
ATOM 2696 N N . THR A 1 342 ? -16.157 -7.129 -7.266 1.00 92.62 342 THR A N 1
ATOM 2697 C CA . THR A 1 342 ? -14.835 -6.990 -7.892 1.00 92.62 342 THR A CA 1
ATOM 2698 C C . THR A 1 342 ? -14.203 -8.349 -8.165 1.00 92.62 342 THR A C 1
ATOM 2700 O O . THR A 1 342 ? -13.575 -8.497 -9.208 1.00 92.62 342 THR A O 1
ATOM 2703 N N . LEU A 1 343 ? -14.424 -9.343 -7.299 1.00 93.38 343 LEU A N 1
ATOM 2704 C CA . LEU A 1 343 ? -14.093 -10.750 -7.545 1.00 93.38 343 LEU A CA 1
ATOM 2705 C C . LEU A 1 343 ? -14.843 -11.271 -8.783 1.00 93.38 343 LEU A C 1
ATOM 2707 O O . LEU A 1 343 ? -14.208 -11.785 -9.704 1.00 93.38 343 LEU A O 1
ATOM 2711 N N . GLU A 1 344 ? -16.155 -11.019 -8.869 1.00 92.50 344 GLU A N 1
ATOM 2712 C CA . GLU A 1 344 ? -16.980 -11.318 -10.053 1.00 92.50 344 GLU A CA 1
ATOM 2713 C C . GLU A 1 344 ? -16.411 -10.680 -11.333 1.00 92.50 344 GLU A C 1
ATOM 2715 O O . GLU A 1 344 ? -16.320 -11.320 -12.379 1.00 92.50 344 GLU A O 1
ATOM 2720 N N . GLN A 1 345 ? -15.994 -9.409 -11.256 1.00 88.38 345 GLN A N 1
ATOM 2721 C CA . GLN A 1 345 ? -15.413 -8.684 -12.388 1.00 88.38 345 GLN A CA 1
ATOM 2722 C C . GLN A 1 345 ? -14.017 -9.210 -12.772 1.00 88.38 345 GLN A C 1
ATOM 2724 O O . GLN A 1 345 ? -13.647 -9.162 -13.948 1.00 88.38 345 GLN A O 1
ATOM 2729 N N . TYR A 1 346 ? -13.234 -9.675 -11.796 1.00 88.38 346 TYR A N 1
ATOM 2730 C CA . TYR A 1 346 ? -11.894 -10.221 -12.004 1.00 88.38 346 TYR A CA 1
ATOM 2731 C C . TYR A 1 346 ? -11.940 -11.591 -12.701 1.00 88.38 346 TYR A C 1
ATOM 2733 O O . TYR A 1 346 ? -11.117 -11.850 -13.581 1.00 88.38 346 TYR A O 1
ATOM 2741 N N . ASN A 1 347 ? -12.935 -12.425 -12.367 1.00 87.25 347 ASN A N 1
ATOM 2742 C CA . ASN A 1 347 ? -13.271 -13.684 -13.050 1.00 87.25 347 ASN A CA 1
ATOM 2743 C C . ASN A 1 347 ? -12.066 -14.632 -13.275 1.00 87.25 347 ASN A C 1
ATOM 2745 O O . ASN A 1 347 ? -11.930 -15.279 -14.317 1.00 87.25 347 ASN A O 1
ATOM 2749 N N . LYS A 1 348 ? -11.161 -14.682 -12.295 1.00 89.62 348 LYS A N 1
ATOM 2750 C CA . LYS A 1 348 ? -10.028 -15.613 -12.188 1.00 89.62 348 LYS A CA 1
ATOM 2751 C C . LYS A 1 348 ? -9.967 -16.103 -10.729 1.00 89.62 348 LYS A C 1
ATOM 2753 O O . LYS A 1 348 ? -10.359 -15.338 -9.845 1.00 89.62 348 LYS A O 1
ATOM 2758 N N . PRO A 1 349 ? -9.500 -17.335 -10.459 1.00 92.50 349 PRO A N 1
ATOM 2759 C CA . PRO A 1 349 ? -9.441 -17.876 -9.102 1.00 92.50 349 PRO A CA 1
ATOM 2760 C C . PRO A 1 349 ? -8.553 -17.030 -8.181 1.00 92.50 349 PRO A C 1
ATOM 2762 O O . PRO A 1 349 ? -7.522 -16.488 -8.597 1.00 92.50 349 PRO A O 1
ATOM 2765 N N . VAL A 1 350 ? -8.980 -16.927 -6.923 1.00 95.19 350 VAL A N 1
ATOM 2766 C CA . VAL A 1 350 ? -8.293 -16.227 -5.834 1.00 95.19 350 VAL A CA 1
ATOM 2767 C C . VAL A 1 350 ? -8.158 -17.219 -4.685 1.00 95.19 350 VAL A C 1
ATOM 2769 O O . VAL A 1 350 ? -9.166 -17.748 -4.234 1.00 95.19 350 VAL A O 1
ATOM 2772 N N . SER A 1 351 ? -6.941 -17.488 -4.210 1.00 93.06 351 SER A N 1
ATOM 2773 C CA . SER A 1 351 ? -6.720 -18.477 -3.144 1.00 93.06 351 SER A CA 1
ATOM 2774 C C . SER A 1 351 ? -6.968 -17.924 -1.742 1.00 93.06 351 SER A C 1
ATOM 2776 O O . SER A 1 351 ? -7.348 -18.670 -0.848 1.00 93.06 351 SER A O 1
ATOM 2778 N N . ARG A 1 352 ? -6.697 -16.630 -1.524 1.00 94.75 352 ARG A N 1
ATOM 2779 C CA . ARG A 1 352 ? -6.816 -15.984 -0.207 1.00 94.75 352 ARG A CA 1
ATOM 2780 C C . ARG A 1 352 ? -7.047 -14.481 -0.312 1.00 94.75 352 ARG A C 1
ATOM 2782 O O . ARG A 1 352 ? -6.619 -13.853 -1.285 1.00 94.75 352 ARG A O 1
ATOM 2789 N N . ILE A 1 353 ? -7.629 -13.904 0.735 1.00 96.56 353 ILE A N 1
ATOM 2790 C CA . ILE A 1 353 ? -7.755 -12.461 0.937 1.00 96.56 353 ILE A CA 1
ATOM 2791 C C . ILE A 1 353 ? -7.028 -12.018 2.209 1.00 96.56 353 ILE A C 1
ATOM 2793 O O . ILE A 1 353 ? -7.371 -12.383 3.331 1.00 96.56 353 ILE A O 1
ATOM 2797 N N . PHE A 1 354 ? -6.013 -11.179 2.046 1.00 96.19 354 PHE A N 1
ATOM 2798 C CA . PHE A 1 354 ? -5.432 -10.463 3.167 1.00 96.19 354 PHE A CA 1
ATOM 2799 C C . PHE A 1 354 ? -6.300 -9.264 3.544 1.00 96.19 354 PHE A C 1
ATOM 2801 O O . PHE A 1 354 ? -6.794 -8.555 2.667 1.00 96.19 354 PHE A O 1
ATOM 2808 N N . VAL A 1 355 ? -6.467 -9.012 4.840 1.00 96.38 355 VAL A N 1
ATOM 2809 C CA . VAL A 1 355 ? -7.222 -7.869 5.361 1.00 96.38 355 VAL A CA 1
ATOM 2810 C C . VAL A 1 355 ? -6.306 -7.029 6.243 1.00 96.38 355 VAL A C 1
ATOM 2812 O O . VAL A 1 355 ? -5.738 -7.500 7.226 1.00 96.38 355 VAL A O 1
ATOM 2815 N N . THR A 1 356 ? -6.158 -5.760 5.878 1.00 92.62 356 THR A N 1
ATOM 2816 C CA . THR A 1 356 ? -5.370 -4.750 6.592 1.00 92.62 356 THR A CA 1
ATOM 2817 C C . THR A 1 356 ? -6.256 -3.545 6.884 1.00 92.62 356 THR A C 1
ATOM 2819 O O . THR A 1 356 ? -7.133 -3.209 6.089 1.00 92.62 356 THR A O 1
ATOM 2822 N N . SER A 1 357 ? -6.073 -2.888 8.028 1.00 90.75 357 SER A N 1
ATOM 2823 C CA . SER A 1 357 ? -6.964 -1.804 8.451 1.00 90.75 357 SER A CA 1
ATOM 2824 C C . SER A 1 357 ? -6.221 -0.715 9.214 1.00 90.75 357 SER A C 1
ATOM 2826 O O . SER A 1 357 ? -5.328 -1.006 10.005 1.00 90.75 357 SER A O 1
ATOM 2828 N N . ALA A 1 358 ? -6.634 0.541 9.031 1.00 87.94 358 ALA A N 1
ATOM 2829 C CA . ALA A 1 358 ? -6.213 1.657 9.880 1.00 87.94 358 ALA A CA 1
ATOM 2830 C C . ALA A 1 358 ? -6.832 1.605 11.297 1.00 87.94 358 ALA A C 1
ATOM 2832 O O . ALA A 1 358 ? -6.447 2.394 12.159 1.00 87.94 358 ALA A O 1
ATOM 2833 N N . LEU A 1 359 ? -7.755 0.666 11.547 1.00 86.38 359 LEU A N 1
ATOM 2834 C CA . LEU A 1 359 ? -8.221 0.288 12.883 1.00 86.38 359 LEU A CA 1
ATOM 2835 C C . LEU A 1 359 ? -7.183 -0.590 13.604 1.00 86.38 359 LEU A C 1
ATOM 2837 O O . LEU A 1 359 ? -7.191 -0.643 14.822 1.00 86.38 359 LEU A O 1
ATOM 2841 N N . GLY A 1 360 ? -6.290 -1.268 12.876 1.00 87.69 360 GLY A N 1
ATOM 2842 C CA . GLY A 1 360 ? -5.488 -2.373 13.404 1.00 87.69 360 GLY A CA 1
ATOM 2843 C C . GLY A 1 360 ? -6.152 -3.739 13.194 1.00 87.69 360 GLY A C 1
ATOM 2844 O O . GLY A 1 360 ? -7.157 -3.867 12.486 1.00 87.69 360 GLY A O 1
ATOM 2845 N N . VAL A 1 361 ? -5.561 -4.780 13.774 1.00 90.44 361 VAL A N 1
ATOM 2846 C CA . VAL A 1 361 ? -5.985 -6.176 13.635 1.00 90.44 361 VAL A CA 1
ATOM 2847 C C . VAL A 1 361 ? -7.155 -6.468 14.564 1.00 90.44 361 VAL A C 1
ATOM 2849 O O . VAL A 1 361 ? -6.994 -6.616 15.773 1.00 90.44 361 VAL A O 1
ATOM 2852 N N . TYR A 1 362 ? -8.336 -6.641 13.975 1.00 92.62 362 TYR A N 1
ATOM 2853 C CA . TYR A 1 362 ? -9.523 -7.118 14.678 1.00 92.62 362 TYR A CA 1
ATOM 2854 C C . TYR A 1 362 ? -9.991 -8.457 14.073 1.00 92.62 362 TYR A C 1
ATOM 2856 O O . TYR A 1 362 ? -10.625 -8.462 13.014 1.00 92.62 362 TYR A O 1
ATOM 2864 N N . PRO A 1 363 ? -9.664 -9.612 14.695 1.00 93.00 363 PRO A N 1
ATOM 2865 C CA . PRO A 1 363 ? -9.912 -10.930 14.107 1.00 93.00 363 PRO A CA 1
ATOM 2866 C C . PRO A 1 363 ? -11.370 -11.240 13.720 1.00 93.00 363 PRO A C 1
ATOM 2868 O O . PRO A 1 363 ? -11.546 -11.884 12.687 1.00 93.00 363 PRO A O 1
ATOM 2871 N N . PRO A 1 364 ? -12.417 -10.798 14.453 1.00 94.88 364 PRO A N 1
ATOM 2872 C CA . PRO A 1 364 ? -13.807 -10.982 14.024 1.00 94.88 364 PRO A CA 1
ATOM 2873 C C . PRO A 1 364 ? -14.128 -10.309 12.684 1.00 94.88 364 PRO A C 1
ATOM 2875 O O . PRO A 1 364 ? -14.767 -10.933 11.845 1.00 94.88 364 PRO A O 1
ATOM 2878 N N . LEU A 1 365 ? -13.609 -9.101 12.428 1.00 95.50 365 LEU A N 1
ATOM 2879 C CA . LEU A 1 365 ? -13.760 -8.429 11.131 1.00 95.50 365 LEU A CA 1
ATOM 2880 C C . LEU A 1 365 ? -13.030 -9.184 10.017 1.00 95.50 365 LEU A C 1
ATOM 2882 O O . LEU A 1 365 ? -13.590 -9.352 8.939 1.00 95.50 365 LEU A O 1
ATOM 2886 N N . ILE A 1 366 ? -11.798 -9.647 10.265 1.00 95.94 366 ILE A N 1
ATOM 2887 C CA . ILE A 1 366 ? -11.031 -10.414 9.266 1.00 95.94 366 ILE A CA 1
ATOM 2888 C C . ILE A 1 366 ? -11.777 -11.706 8.912 1.00 95.94 366 ILE A C 1
ATOM 2890 O O . ILE A 1 366 ? -11.937 -12.010 7.732 1.00 95.94 366 ILE A O 1
ATOM 2894 N N . ARG A 1 367 ? -12.283 -12.419 9.928 1.00 96.56 367 ARG A N 1
ATOM 2895 C CA . ARG A 1 367 ? -13.054 -13.652 9.756 1.00 96.56 367 ARG A CA 1
ATOM 2896 C C . ARG A 1 367 ? -14.341 -13.416 8.968 1.00 96.56 367 ARG A C 1
ATOM 2898 O O . ARG A 1 367 ? -14.550 -14.117 7.989 1.00 96.56 367 ARG A O 1
ATOM 2905 N N . HIS A 1 368 ? -15.131 -12.402 9.331 1.00 97.56 368 HIS A N 1
ATOM 2906 C CA . HIS A 1 368 ? -16.375 -12.045 8.632 1.00 97.56 368 HIS A CA 1
ATOM 2907 C C . HIS A 1 368 ? -16.133 -11.742 7.146 1.00 97.56 368 HIS A C 1
ATOM 2909 O O . HIS A 1 368 ? -16.874 -12.209 6.291 1.00 97.56 368 HIS A O 1
ATOM 2915 N N . VAL A 1 369 ? -15.039 -11.044 6.808 1.00 97.56 369 VAL A N 1
ATOM 2916 C CA . VAL A 1 369 ? -14.641 -10.826 5.402 1.00 97.56 369 VAL A CA 1
ATOM 2917 C C . VAL A 1 369 ? -14.303 -12.139 4.681 1.00 97.56 369 VAL A C 1
ATOM 2919 O O . VAL A 1 369 ? -14.584 -12.250 3.494 1.00 97.56 369 VAL A O 1
ATOM 2922 N N . GLY A 1 370 ? -13.694 -13.119 5.352 1.00 96.94 370 GLY A N 1
ATOM 2923 C CA . GLY A 1 370 ? -13.420 -14.433 4.757 1.00 96.94 370 GLY A CA 1
ATOM 2924 C C . GLY A 1 370 ? -14.665 -15.304 4.593 1.00 96.94 370 GLY A C 1
ATOM 2925 O O . GLY A 1 370 ? -14.838 -15.916 3.545 1.00 96.94 370 GLY A O 1
ATOM 2926 N N . GLU A 1 371 ? -15.534 -15.327 5.606 1.00 97.31 371 GLU A N 1
ATOM 2927 C CA . GLU A 1 371 ? -16.775 -16.112 5.632 1.00 97.31 371 GLU A CA 1
ATOM 2928 C C . GLU A 1 371 ? -17.776 -15.625 4.571 1.00 97.31 371 GLU A C 1
ATOM 2930 O O . GLU A 1 371 ? -18.279 -16.436 3.800 1.00 97.31 371 GLU A O 1
ATOM 2935 N N . GLU A 1 372 ? -17.993 -14.311 4.449 1.00 97.31 372 GLU A N 1
ATOM 2936 C CA . GLU A 1 372 ? -18.892 -13.729 3.436 1.00 97.31 372 GLU A CA 1
ATOM 2937 C C . GLU A 1 372 ? -18.363 -13.845 1.992 1.00 97.31 372 GLU A C 1
ATOM 2939 O O . GLU A 1 372 ? -19.128 -13.689 1.042 1.00 97.31 372 GLU A O 1
ATOM 2944 N N . LEU A 1 373 ? -17.058 -14.082 1.801 1.00 96.38 373 LEU A N 1
ATOM 2945 C CA . LEU A 1 373 ? -16.435 -14.209 0.475 1.00 96.38 373 LEU A CA 1
ATOM 2946 C C . LEU A 1 373 ? -16.069 -15.654 0.095 1.00 96.38 373 LEU A C 1
ATOM 2948 O O . LEU A 1 373 ? -15.589 -15.857 -1.018 1.00 96.38 373 LEU A O 1
ATOM 2952 N N . ASP A 1 374 ? -16.263 -16.627 0.993 1.00 95.81 374 ASP A N 1
ATOM 2953 C CA . ASP A 1 374 ? -15.779 -18.016 0.876 1.00 95.81 374 ASP A CA 1
ATOM 2954 C C . ASP A 1 374 ? -14.273 -18.100 0.527 1.00 95.81 374 ASP A C 1
ATOM 2956 O O . ASP A 1 374 ? -13.839 -18.816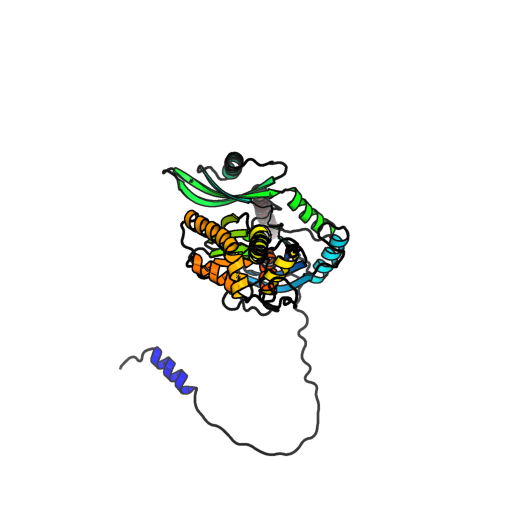 -0.377 1.00 95.81 374 ASP A O 1
ATOM 2960 N N . LEU A 1 375 ? -13.452 -17.305 1.228 1.00 95.56 375 LEU A N 1
ATOM 2961 C CA . LEU A 1 375 ? -12.002 -17.205 1.011 1.00 95.56 375 LEU A CA 1
ATOM 2962 C C . LEU A 1 375 ? -11.205 -17.382 2.306 1.00 95.56 375 LEU A C 1
ATOM 2964 O O . LEU A 1 375 ? -11.574 -16.870 3.366 1.00 95.56 375 LEU A O 1
ATOM 2968 N N . GLU A 1 376 ? -10.024 -18.005 2.202 1.00 94.75 376 GLU A N 1
ATOM 2969 C CA . GLU A 1 376 ? -9.053 -17.990 3.299 1.00 94.75 376 GLU A CA 1
ATOM 2970 C C . GLU A 1 376 ? -8.671 -16.535 3.615 1.00 94.75 376 GLU A C 1
ATOM 2972 O O . GLU A 1 376 ? -8.154 -15.816 2.755 1.00 94.75 376 GLU A O 1
ATOM 2977 N N . SER A 1 377 ? -8.922 -16.094 4.849 1.00 95.44 377 SER A N 1
ATOM 2978 C CA . SER A 1 377 ? -8.676 -14.720 5.290 1.00 95.44 377 SER A CA 1
ATOM 2979 C C . SER A 1 377 ? -7.591 -14.641 6.360 1.00 95.44 377 SER A C 1
ATOM 2981 O O . SER A 1 377 ? -7.406 -15.554 7.165 1.00 95.44 377 SER A O 1
ATOM 2983 N N . GLY A 1 378 ? -6.846 -13.536 6.378 1.00 94.06 378 GLY A N 1
ATOM 2984 C CA . GLY A 1 378 ? -5.817 -13.306 7.391 1.00 94.06 378 GLY A CA 1
ATOM 2985 C C . GLY A 1 378 ? -5.176 -11.919 7.317 1.00 94.06 378 GLY A C 1
ATOM 2986 O O . GLY A 1 378 ? -5.405 -11.181 6.358 1.00 94.06 378 GLY A O 1
ATOM 2987 N N . PRO A 1 379 ? -4.365 -11.537 8.313 1.00 93.12 379 PRO A N 1
ATOM 2988 C CA . PRO A 1 379 ? -3.546 -10.333 8.248 1.00 93.12 379 PRO A CA 1
ATOM 2989 C C . PRO A 1 379 ? -2.372 -10.492 7.268 1.00 93.12 379 PRO A C 1
ATOM 2991 O O . PRO A 1 379 ? -1.779 -11.566 7.163 1.00 93.12 379 PRO A O 1
ATOM 2994 N N . LEU A 1 380 ? -1.988 -9.401 6.597 1.00 92.38 380 LEU A N 1
ATOM 2995 C CA . LEU A 1 380 ? -0.744 -9.326 5.818 1.00 92.38 380 LEU A CA 1
ATOM 2996 C C . LEU A 1 380 ? 0.436 -8.976 6.740 1.00 92.38 380 LEU A C 1
ATOM 2998 O O . LEU A 1 380 ? 0.890 -7.829 6.758 1.00 92.38 380 LEU A O 1
ATOM 3002 N N . ASP A 1 381 ? 0.896 -9.940 7.540 1.00 91.31 381 ASP A N 1
ATOM 3003 C CA . ASP A 1 381 ? 2.062 -9.775 8.414 1.00 91.31 381 ASP A CA 1
ATOM 3004 C C . ASP A 1 381 ? 3.350 -10.192 7.675 1.00 91.31 381 ASP A C 1
ATOM 3006 O O . ASP A 1 381 ? 3.586 -11.382 7.456 1.00 91.31 381 ASP A O 1
ATOM 3010 N N . PRO A 1 382 ? 4.230 -9.240 7.312 1.00 89.00 382 PRO A N 1
ATOM 3011 C CA . PRO A 1 382 ? 5.431 -9.527 6.540 1.00 89.00 382 PRO A CA 1
ATOM 3012 C C . PRO A 1 382 ? 6.542 -10.195 7.367 1.00 89.00 382 PRO A C 1
ATOM 3014 O O . PRO A 1 382 ? 7.653 -10.369 6.863 1.00 89.00 382 PRO A O 1
ATOM 3017 N N . PHE A 1 383 ? 6.286 -10.534 8.631 1.00 88.12 383 PHE A N 1
ATOM 3018 C CA . PHE A 1 383 ? 7.223 -11.207 9.527 1.00 88.12 383 PHE A CA 1
ATOM 3019 C C . PHE A 1 383 ? 6.632 -12.466 10.182 1.00 88.12 383 PHE A C 1
ATOM 3021 O O . PHE A 1 383 ? 7.285 -13.048 11.051 1.00 88.12 383 PHE A O 1
ATOM 3028 N N . GLU A 1 384 ? 5.429 -12.901 9.791 1.00 84.50 384 GLU A N 1
ATOM 3029 C CA . GLU A 1 384 ? 4.819 -14.116 10.337 1.00 84.50 384 GLU A CA 1
ATOM 3030 C C . GLU A 1 384 ? 5.542 -15.385 9.833 1.00 84.50 384 GLU A C 1
ATOM 3032 O O . GLU A 1 384 ? 5.619 -15.615 8.618 1.00 84.50 384 GLU A O 1
ATOM 3037 N N . PRO A 1 385 ? 6.052 -16.251 10.736 1.00 71.12 385 PRO A N 1
ATOM 3038 C CA . PRO A 1 385 ? 6.665 -17.516 10.348 1.00 71.12 385 PRO A CA 1
ATOM 3039 C C . PRO A 1 385 ? 5.673 -18.398 9.582 1.00 71.12 385 PRO A C 1
ATOM 3041 O O . PRO A 1 385 ? 4.639 -18.787 10.119 1.00 71.12 385 PRO A O 1
ATOM 3044 N N . GLY A 1 386 ? 6.005 -18.740 8.337 1.00 70.62 386 GLY A N 1
ATOM 3045 C CA . GLY A 1 386 ? 5.127 -19.501 7.441 1.00 70.62 386 GLY A CA 1
ATOM 3046 C C . GLY A 1 386 ? 4.418 -18.649 6.386 1.00 70.62 386 GLY A C 1
ATOM 3047 O O . GLY A 1 386 ? 4.111 -19.181 5.326 1.00 70.62 386 GLY A O 1
ATOM 3048 N N . GLN A 1 387 ? 4.257 -17.335 6.599 1.00 72.69 387 GLN A N 1
ATOM 3049 C CA . GLN A 1 387 ? 4.030 -16.404 5.484 1.00 72.69 387 GLN A CA 1
ATOM 3050 C C . GLN A 1 387 ? 5.357 -16.052 4.792 1.00 72.69 387 GLN A C 1
ATOM 3052 O O . GLN A 1 387 ? 5.381 -15.850 3.577 1.00 72.69 387 GLN A O 1
ATOM 3057 N N . THR A 1 388 ? 6.465 -15.988 5.546 1.00 73.00 388 THR A N 1
ATOM 3058 C CA . THR A 1 388 ? 7.775 -15.564 5.028 1.00 73.00 388 THR A CA 1
ATOM 3059 C C . THR A 1 388 ? 8.663 -16.702 4.518 1.00 73.00 388 THR A C 1
ATOM 3061 O O . THR A 1 388 ? 8.791 -17.746 5.156 1.00 73.00 388 THR A O 1
ATOM 3064 N N . CYS A 1 389 ? 9.399 -16.469 3.420 1.00 65.31 389 CYS A N 1
ATOM 3065 C CA . CYS A 1 389 ? 10.457 -17.395 2.963 1.00 65.31 389 CYS A CA 1
ATOM 3066 C C . CYS A 1 389 ? 11.807 -17.200 3.687 1.00 65.31 389 CYS A C 1
ATOM 3068 O O . CYS A 1 389 ? 12.784 -17.895 3.393 1.00 65.31 389 CYS A O 1
ATOM 3070 N N . PHE A 1 390 ? 11.882 -16.244 4.617 1.00 65.50 390 PHE A N 1
ATOM 3071 C CA . PHE A 1 390 ? 13.083 -15.890 5.373 1.00 65.50 390 PHE A CA 1
ATOM 3072 C C . PHE A 1 390 ? 12.837 -16.031 6.874 1.00 65.50 390 PHE A C 1
ATOM 3074 O O . PHE A 1 390 ? 11.754 -15.701 7.354 1.00 65.50 390 PHE A O 1
ATOM 3081 N N . ASP A 1 391 ? 13.856 -16.506 7.596 1.00 60.44 391 ASP A N 1
ATOM 3082 C CA . ASP A 1 391 ? 13.853 -16.641 9.057 1.00 60.44 391 ASP A CA 1
ATOM 3083 C C . ASP A 1 391 ? 13.707 -15.243 9.700 1.00 60.44 391 ASP A C 1
ATOM 3085 O O . ASP A 1 391 ? 14.620 -14.416 9.553 1.00 60.44 391 ASP A O 1
ATOM 3089 N N . PRO A 1 392 ? 12.569 -14.921 10.350 1.00 55.97 392 PRO A N 1
ATOM 3090 C CA . PRO A 1 392 ? 12.242 -13.562 10.769 1.00 55.97 392 PRO A CA 1
ATOM 3091 C C . PRO A 1 392 ? 12.946 -13.200 12.084 1.00 55.97 392 PRO A C 1
ATOM 3093 O O . PRO A 1 392 ? 12.322 -12.878 13.094 1.00 55.97 392 PRO A O 1
ATOM 3096 N N . ALA A 1 393 ? 14.280 -13.164 12.060 1.00 52.41 393 ALA A N 1
ATOM 3097 C CA . ALA A 1 393 ? 15.136 -12.822 13.199 1.00 52.41 393 ALA A CA 1
ATOM 3098 C C . ALA A 1 393 ? 14.977 -11.371 13.725 1.00 52.41 393 ALA A C 1
ATOM 3100 O O . ALA A 1 393 ? 15.730 -10.955 14.607 1.00 52.41 393 ALA A O 1
ATOM 3101 N N . ALA A 1 394 ? 14.038 -10.587 13.182 1.00 51.62 394 ALA A N 1
ATOM 3102 C CA . ALA A 1 394 ? 13.791 -9.195 13.557 1.00 51.62 394 ALA A CA 1
ATOM 3103 C C . ALA A 1 394 ? 12.306 -8.762 13.489 1.00 51.62 394 ALA A C 1
ATOM 3105 O O . ALA A 1 394 ? 12.022 -7.569 13.429 1.00 51.62 394 ALA A O 1
ATOM 3106 N N . GLY A 1 395 ? 11.350 -9.695 13.585 1.00 55.78 395 GLY A N 1
ATOM 3107 C CA . GLY A 1 395 ? 9.921 -9.390 13.768 1.00 55.78 395 GLY A CA 1
ATOM 3108 C C . GLY A 1 395 ? 9.554 -8.939 15.194 1.00 55.78 395 GLY A C 1
ATOM 3109 O O . GLY A 1 395 ? 8.588 -9.439 15.762 1.00 55.78 395 GLY A O 1
ATOM 3110 N N . ASN A 1 396 ? 10.328 -8.042 15.814 1.00 63.66 396 ASN A N 1
ATOM 3111 C CA . ASN A 1 396 ? 10.034 -7.555 17.168 1.00 63.66 396 ASN A CA 1
ATOM 3112 C C . ASN A 1 396 ? 8.873 -6.548 17.139 1.00 63.66 396 ASN A C 1
ATOM 3114 O O . ASN A 1 396 ? 9.001 -5.500 16.507 1.00 63.66 396 ASN A O 1
ATOM 3118 N N . GLY A 1 397 ? 7.791 -6.845 17.862 1.00 76.19 397 GLY A N 1
ATOM 3119 C CA . GLY A 1 397 ? 6.630 -5.964 18.034 1.00 76.19 397 GLY A CA 1
ATOM 3120 C C . GLY A 1 397 ? 5.306 -6.727 18.111 1.00 76.19 397 GLY A C 1
ATOM 3121 O O . GLY A 1 397 ? 5.269 -7.950 17.922 1.00 76.19 397 GLY A O 1
ATOM 3122 N N . THR A 1 398 ? 4.214 -6.010 18.376 1.00 86.19 398 THR A N 1
ATOM 3123 C CA . THR A 1 398 ? 2.845 -6.531 18.223 1.00 86.19 398 THR A CA 1
ATOM 3124 C C . THR A 1 398 ? 2.542 -6.845 16.754 1.00 86.19 398 THR A C 1
ATOM 3126 O O . THR A 1 398 ? 3.282 -6.453 15.850 1.00 86.19 398 THR A O 1
ATOM 3129 N N . ILE A 1 399 ? 1.451 -7.567 16.489 1.00 87.81 399 ILE A N 1
ATOM 3130 C CA . ILE A 1 399 ? 1.045 -7.870 15.110 1.00 87.81 399 ILE A CA 1
ATOM 3131 C C . ILE A 1 399 ? 0.744 -6.589 14.309 1.00 87.81 399 ILE A C 1
ATOM 3133 O O . ILE A 1 399 ? 1.176 -6.465 13.165 1.00 87.81 399 ILE A O 1
ATOM 3137 N N . ASP A 1 400 ? 0.126 -5.587 14.937 1.00 87.94 400 ASP A N 1
ATOM 3138 C CA . ASP A 1 400 ? -0.123 -4.268 14.347 1.00 87.94 400 ASP A CA 1
ATOM 3139 C C . ASP A 1 400 ? 1.166 -3.519 13.999 1.00 87.94 400 ASP A C 1
ATOM 3141 O O . ASP A 1 400 ? 1.282 -2.968 12.905 1.00 87.94 400 ASP A O 1
ATOM 3145 N N . GLU A 1 401 ? 2.162 -3.527 14.892 1.00 87.62 401 GLU A N 1
ATOM 3146 C CA . GLU A 1 401 ? 3.464 -2.894 14.642 1.00 87.62 401 GLU A CA 1
ATOM 3147 C C . GLU A 1 401 ? 4.185 -3.529 13.444 1.00 87.62 401 GLU A C 1
ATOM 3149 O O . GLU A 1 401 ? 4.826 -2.821 12.664 1.00 87.62 401 GLU A O 1
ATOM 3154 N N . ARG A 1 402 ? 4.045 -4.850 13.270 1.00 90.12 402 ARG A N 1
ATOM 3155 C CA . ARG A 1 402 ? 4.626 -5.607 12.152 1.00 90.12 402 ARG A CA 1
ATOM 3156 C C . ARG A 1 402 ? 3.911 -5.339 10.829 1.00 90.12 402 ARG A C 1
ATOM 3158 O O . ARG A 1 402 ? 4.572 -4.991 9.853 1.00 90.12 402 ARG A O 1
ATOM 3165 N N . ILE A 1 403 ? 2.578 -5.396 10.802 1.00 91.56 403 ILE A N 1
ATOM 3166 C CA . ILE A 1 403 ? 1.771 -5.074 9.608 1.00 91.56 403 ILE A CA 1
ATOM 3167 C C . ILE A 1 403 ? 1.961 -3.610 9.192 1.00 91.56 403 ILE A C 1
ATOM 3169 O O . ILE A 1 403 ? 2.031 -3.296 8.003 1.00 91.56 403 ILE A O 1
ATOM 3173 N N . ALA A 1 404 ? 2.099 -2.691 10.150 1.00 91.25 404 ALA A N 1
ATOM 3174 C CA . ALA A 1 404 ? 2.333 -1.282 9.852 1.00 91.25 404 ALA A CA 1
ATOM 3175 C C . ALA A 1 404 ? 3.668 -1.034 9.118 1.00 91.25 404 ALA A C 1
ATOM 3177 O O . ALA A 1 404 ? 3.805 -0.022 8.432 1.00 91.25 404 ALA A O 1
ATOM 3178 N N . LEU A 1 405 ? 4.642 -1.950 9.210 1.00 93.19 405 LEU A N 1
ATOM 3179 C CA . LEU A 1 405 ? 5.906 -1.877 8.469 1.00 93.19 405 LEU A CA 1
ATOM 3180 C C . LEU A 1 405 ? 5.803 -2.375 7.017 1.00 93.19 405 LEU A C 1
ATOM 3182 O O . LEU A 1 405 ? 6.710 -2.078 6.237 1.00 93.19 405 LEU A O 1
ATOM 3186 N N . THR A 1 406 ? 4.723 -3.060 6.616 1.00 94.19 406 THR A N 1
ATOM 3187 C CA . THR A 1 406 ? 4.520 -3.607 5.255 1.00 94.19 406 THR A CA 1
ATOM 3188 C C . THR A 1 406 ? 4.824 -2.598 4.135 1.00 94.19 406 THR A C 1
ATOM 3190 O O . THR A 1 406 ? 5.588 -2.952 3.232 1.00 94.19 406 THR A O 1
ATOM 3193 N N . PRO A 1 407 ? 4.339 -1.334 4.159 1.00 94.94 407 PRO A N 1
ATOM 3194 C CA . PRO A 1 407 ? 4.632 -0.376 3.090 1.00 94.94 407 PRO A CA 1
ATOM 3195 C C . PRO A 1 407 ? 6.115 0.018 3.037 1.00 94.94 407 PRO A C 1
ATOM 3197 O O . PRO A 1 407 ? 6.706 0.083 1.959 1.00 94.94 407 PRO A O 1
ATOM 3200 N N . ALA A 1 408 ? 6.741 0.237 4.199 1.00 96.44 408 ALA A N 1
ATOM 3201 C CA . ALA A 1 408 ? 8.154 0.593 4.292 1.00 96.44 408 ALA A CA 1
ATOM 3202 C C . ALA A 1 408 ? 9.062 -0.574 3.872 1.00 96.44 408 ALA A C 1
ATOM 3204 O O . ALA A 1 408 ? 10.013 -0.368 3.123 1.00 96.44 408 ALA A O 1
ATOM 3205 N N . LEU A 1 409 ? 8.761 -1.808 4.283 1.00 96.06 409 LEU A N 1
ATOM 3206 C CA . LEU A 1 409 ? 9.503 -2.993 3.852 1.00 96.06 409 LEU A CA 1
ATOM 3207 C C . LEU A 1 409 ? 9.344 -3.233 2.347 1.00 96.06 409 LEU A C 1
ATOM 3209 O O . LEU A 1 409 ? 10.346 -3.390 1.654 1.00 96.06 409 LEU A O 1
ATOM 3213 N N . GLY A 1 410 ? 8.119 -3.188 1.821 1.00 96.12 410 GLY A N 1
ATOM 3214 C CA . GLY A 1 410 ? 7.874 -3.328 0.386 1.00 96.12 410 GLY A CA 1
ATOM 3215 C C . GLY A 1 410 ? 8.602 -2.264 -0.445 1.00 96.12 410 GLY A C 1
ATOM 3216 O O . GLY A 1 410 ? 9.141 -2.578 -1.505 1.00 96.12 410 GLY A O 1
ATOM 3217 N N . MET A 1 411 ? 8.727 -1.029 0.060 1.00 97.50 411 MET A N 1
ATOM 3218 C CA . MET A 1 411 ? 9.587 -0.014 -0.562 1.00 97.50 411 MET A CA 1
ATOM 3219 C C . MET A 1 411 ? 11.082 -0.332 -0.443 1.00 97.50 411 MET A C 1
ATOM 3221 O O . MET A 1 411 ? 11.813 -0.133 -1.412 1.00 97.50 411 MET A O 1
ATOM 3225 N N . ALA A 1 412 ? 11.549 -0.872 0.685 1.00 96.69 412 ALA A N 1
ATOM 3226 C CA . ALA A 1 412 ? 12.944 -1.287 0.860 1.00 96.69 412 ALA A CA 1
ATOM 3227 C C . ALA A 1 412 ? 13.343 -2.436 -0.086 1.00 96.69 412 ALA A C 1
ATOM 3229 O O . ALA A 1 412 ? 14.525 -2.632 -0.354 1.00 96.69 412 ALA A O 1
ATOM 3230 N N . LEU A 1 413 ? 12.365 -3.176 -0.606 1.00 95.38 413 LEU A N 1
ATOM 3231 C CA . LEU A 1 413 ? 12.529 -4.257 -1.576 1.00 95.38 413 LEU A CA 1
ATOM 3232 C C . LEU A 1 413 ? 12.374 -3.792 -3.037 1.00 95.38 413 LEU A C 1
ATOM 3234 O O . LEU A 1 413 ? 12.299 -4.637 -3.924 1.00 95.38 413 LEU A O 1
ATOM 3238 N N . SER A 1 414 ? 12.302 -2.485 -3.314 1.00 95.00 414 SER A N 1
ATOM 3239 C CA . SER A 1 414 ? 12.051 -1.963 -4.669 1.00 95.00 414 SER A CA 1
ATOM 3240 C C . SER A 1 414 ? 13.270 -1.987 -5.593 1.00 95.00 414 SER A C 1
ATOM 3242 O O . SER A 1 414 ? 14.404 -1.738 -5.169 1.00 95.00 414 SER A O 1
ATOM 3244 N N . ASP A 1 415 ? 12.999 -2.182 -6.883 1.00 90.56 415 ASP A N 1
ATOM 3245 C CA . ASP A 1 415 ? 13.937 -2.037 -7.999 1.00 90.56 415 ASP A CA 1
ATOM 3246 C C . ASP A 1 415 ? 13.152 -1.655 -9.267 1.00 90.56 415 ASP A C 1
ATOM 3248 O O . ASP A 1 415 ? 12.068 -2.193 -9.495 1.00 90.56 415 ASP A O 1
ATOM 3252 N N . ASN A 1 416 ? 13.685 -0.772 -10.118 1.00 87.94 416 ASN A N 1
ATOM 3253 C CA . ASN A 1 416 ? 13.033 -0.376 -11.376 1.00 87.94 416 ASN A CA 1
ATOM 3254 C C . ASN A 1 416 ? 12.704 -1.571 -12.299 1.00 87.94 416 ASN A C 1
ATOM 3256 O O . ASN A 1 416 ? 11.753 -1.511 -13.067 1.00 87.94 416 ASN A O 1
ATOM 3260 N N . ALA A 1 417 ? 13.419 -2.698 -12.194 1.00 84.94 417 ALA A N 1
ATOM 3261 C CA . ALA A 1 417 ? 13.120 -3.915 -12.953 1.00 84.94 417 ALA A CA 1
ATOM 3262 C C . ALA A 1 417 ? 11.742 -4.543 -12.635 1.00 84.94 417 ALA A C 1
ATOM 3264 O O . ALA A 1 417 ? 11.297 -5.453 -13.346 1.00 84.94 417 ALA A O 1
ATOM 3265 N N . TYR A 1 418 ? 11.077 -4.126 -11.550 1.00 86.81 418 TYR A N 1
ATOM 3266 C CA . TYR A 1 418 ? 9.766 -4.654 -11.168 1.00 86.81 418 TYR A CA 1
ATOM 3267 C C . TYR A 1 418 ? 8.838 -3.713 -10.389 1.00 86.81 418 TYR A C 1
ATOM 3269 O O . TYR A 1 418 ? 7.658 -4.044 -10.258 1.00 86.81 418 TYR A O 1
ATOM 3277 N N . THR A 1 419 ? 9.329 -2.587 -9.877 1.00 90.50 419 THR A N 1
ATOM 3278 C CA . THR A 1 419 ? 8.553 -1.583 -9.143 1.00 90.50 419 THR A CA 1
ATOM 3279 C C . THR A 1 419 ? 8.369 -0.338 -10.015 1.00 90.50 419 THR A C 1
ATOM 3281 O O . THR A 1 419 ? 9.356 0.359 -10.258 1.00 90.50 419 THR A O 1
ATOM 3284 N N . PRO A 1 420 ? 7.134 0.001 -10.430 1.00 88.19 420 PRO A N 1
ATOM 3285 C CA . PRO A 1 420 ? 6.835 1.278 -11.070 1.00 88.19 420 PRO A CA 1
ATOM 3286 C C . PRO A 1 420 ? 7.360 2.467 -10.271 1.00 88.19 420 PRO A C 1
ATOM 3288 O O . PRO A 1 420 ? 7.081 2.590 -9.071 1.00 88.19 420 PRO A O 1
ATOM 3291 N N . ASN A 1 421 ? 8.129 3.332 -10.930 1.00 90.75 421 ASN A N 1
ATOM 3292 C CA . ASN A 1 421 ? 8.871 4.406 -10.286 1.00 90.75 421 ASN A CA 1
ATOM 3293 C C . ASN A 1 421 ? 8.367 5.773 -10.755 1.00 90.75 421 ASN A C 1
ATOM 3295 O O . ASN A 1 421 ? 8.767 6.285 -11.790 1.00 90.75 421 ASN A O 1
ATOM 3299 N N . LEU A 1 422 ? 7.556 6.434 -9.936 1.00 89.19 422 LEU A N 1
ATOM 3300 C CA . LEU A 1 422 ? 6.943 7.726 -10.254 1.00 89.19 422 LEU A CA 1
ATOM 3301 C C . LEU A 1 422 ? 7.954 8.898 -10.328 1.00 89.19 422 LEU A C 1
ATOM 3303 O O . LEU A 1 422 ? 7.546 10.037 -10.536 1.00 89.19 422 LEU A O 1
ATOM 3307 N N . LEU A 1 423 ? 9.264 8.651 -10.165 1.00 86.12 423 LEU A N 1
ATOM 3308 C CA . LEU A 1 423 ? 10.332 9.604 -10.509 1.00 86.12 423 LEU A CA 1
ATOM 3309 C C . LEU A 1 423 ? 10.832 9.483 -11.960 1.00 86.12 423 LEU A C 1
ATOM 3311 O O . LEU A 1 423 ? 11.441 10.434 -12.449 1.00 86.12 423 LEU A O 1
ATOM 3315 N N . PHE A 1 424 ? 10.611 8.343 -12.623 1.00 75.50 424 PHE A N 1
ATOM 3316 C CA . PHE A 1 424 ? 11.075 8.040 -13.979 1.00 75.50 424 PHE A CA 1
ATOM 3317 C C . PHE A 1 424 ? 9.984 7.260 -14.719 1.00 75.50 424 PHE A C 1
ATOM 3319 O O . PHE A 1 424 ? 9.760 6.089 -14.434 1.00 75.50 424 PHE A O 1
ATOM 3326 N N . THR A 1 425 ? 9.310 7.890 -15.677 1.00 66.62 425 THR A N 1
ATOM 3327 C CA . THR A 1 425 ? 8.262 7.206 -16.454 1.00 66.62 425 THR A CA 1
ATOM 3328 C C . THR A 1 425 ? 8.849 6.119 -17.356 1.00 66.62 425 THR A C 1
ATOM 3330 O O . THR A 1 425 ? 10.024 6.181 -17.732 1.00 66.62 425 THR A O 1
ATOM 3333 N N . ALA A 1 426 ? 8.014 5.201 -17.853 1.00 58.06 426 ALA A N 1
ATOM 3334 C CA . ALA A 1 426 ? 8.400 4.281 -18.927 1.00 58.06 426 ALA A CA 1
ATOM 3335 C C . ALA A 1 426 ? 8.919 4.993 -20.204 1.00 58.06 426 ALA A C 1
ATOM 3337 O O . ALA A 1 426 ? 9.578 4.368 -21.043 1.00 58.06 426 ALA A O 1
ATOM 3338 N N . GLY A 1 427 ? 8.643 6.294 -20.377 1.00 55.06 427 GLY A N 1
ATOM 3339 C CA . GLY A 1 427 ? 9.251 7.142 -21.405 1.00 55.06 427 GLY A CA 1
ATOM 3340 C C . GLY A 1 427 ? 10.712 7.504 -21.101 1.00 55.06 427 GLY A C 1
ATOM 3341 O O . GLY A 1 427 ? 11.560 7.447 -21.997 1.00 55.06 427 GLY A O 1
ATOM 3342 N N . ASP A 1 428 ? 11.028 7.812 -19.841 1.00 59.25 428 ASP A N 1
ATOM 3343 C CA . ASP A 1 428 ? 12.373 8.157 -19.360 1.00 59.25 428 ASP A CA 1
ATOM 3344 C C . ASP A 1 428 ? 13.296 6.933 -19.311 1.00 59.25 428 ASP A C 1
ATOM 3346 O O . ASP A 1 428 ? 14.448 7.002 -19.750 1.00 59.25 428 ASP A O 1
ATOM 3350 N N . GLU A 1 429 ? 12.782 5.782 -18.866 1.00 57.06 429 GLU A N 1
ATOM 3351 C CA . GLU A 1 429 ? 13.544 4.528 -18.833 1.00 57.06 429 GLU A CA 1
ATOM 3352 C C . GLU A 1 429 ? 14.035 4.124 -20.229 1.00 57.06 429 GLU A C 1
ATOM 3354 O O . GLU A 1 429 ? 15.204 3.784 -20.401 1.00 57.06 429 GLU A O 1
ATOM 3359 N N . ARG A 1 430 ? 13.207 4.287 -21.271 1.00 56.72 430 ARG A N 1
ATOM 3360 C CA . ARG A 1 430 ? 13.627 4.060 -22.668 1.00 56.72 430 ARG A CA 1
ATOM 3361 C C . ARG A 1 430 ? 14.734 5.006 -23.124 1.00 56.72 430 ARG A C 1
ATOM 3363 O O . ARG A 1 430 ? 15.541 4.626 -23.975 1.00 56.72 430 ARG A O 1
ATOM 3370 N N . GLN A 1 431 ? 14.783 6.237 -22.610 1.00 56.22 431 GLN A N 1
ATOM 3371 C CA . GLN A 1 431 ? 15.887 7.149 -22.913 1.00 56.22 431 GLN A CA 1
ATOM 3372 C C . GLN A 1 431 ? 17.171 6.696 -22.218 1.00 56.22 431 GLN A C 1
ATOM 3374 O O . GLN A 1 431 ? 18.217 6.654 -22.867 1.00 56.22 431 GLN A O 1
ATOM 3379 N N . LEU A 1 432 ? 17.087 6.300 -20.945 1.00 59.97 432 LEU A N 1
ATOM 3380 C CA . LEU A 1 432 ? 18.216 5.762 -20.184 1.00 59.97 432 LEU A CA 1
ATOM 3381 C C . LEU A 1 432 ? 18.739 4.449 -20.779 1.00 59.97 432 LEU A C 1
ATOM 3383 O O . LEU A 1 432 ? 19.951 4.295 -20.910 1.00 59.97 432 LEU A O 1
ATOM 3387 N N . ASP A 1 433 ? 17.866 3.554 -21.239 1.00 64.25 433 ASP A N 1
ATOM 3388 C CA . ASP A 1 433 ? 18.244 2.325 -21.944 1.00 64.25 433 ASP A CA 1
ATOM 3389 C C . ASP A 1 433 ? 18.891 2.607 -23.299 1.00 64.25 433 ASP A C 1
ATOM 3391 O O . ASP A 1 433 ? 19.910 2.003 -23.640 1.00 64.25 433 ASP A O 1
ATOM 3395 N N . ARG A 1 434 ? 18.371 3.575 -24.064 1.00 60.81 434 ARG A N 1
ATOM 3396 C CA . ARG A 1 434 ? 19.002 4.008 -25.318 1.00 60.81 434 ARG A CA 1
ATOM 3397 C C . ARG A 1 434 ? 20.394 4.594 -25.068 1.00 60.81 434 ARG A C 1
ATOM 3399 O O . ARG A 1 434 ? 21.318 4.293 -25.822 1.00 60.81 434 ARG A O 1
ATOM 3406 N N . ILE A 1 435 ? 20.563 5.387 -24.008 1.00 68.31 435 ILE A N 1
ATOM 3407 C CA . ILE A 1 435 ? 21.858 5.943 -23.586 1.00 68.31 435 ILE A CA 1
ATOM 3408 C C . ILE A 1 435 ? 22.794 4.830 -23.090 1.00 68.31 435 ILE A C 1
ATOM 3410 O O . ILE A 1 435 ? 23.966 4.813 -23.459 1.00 68.31 435 ILE A O 1
ATOM 3414 N N . SER A 1 436 ? 22.305 3.871 -22.299 1.00 68.44 436 SER A N 1
ATOM 3415 C CA . SER A 1 436 ? 23.120 2.777 -21.757 1.00 68.44 436 SER A CA 1
ATOM 3416 C C . SER A 1 436 ? 23.577 1.814 -22.858 1.00 68.44 436 SER A C 1
ATOM 3418 O O . SER A 1 436 ? 24.742 1.413 -22.877 1.00 68.44 436 SER A O 1
ATOM 3420 N N . TRP A 1 437 ? 22.711 1.516 -23.830 1.00 74.00 437 TRP A N 1
ATOM 3421 C CA . TRP A 1 437 ? 23.039 0.756 -25.033 1.00 74.00 437 TRP A CA 1
ATOM 3422 C C . TRP A 1 437 ? 24.071 1.486 -25.901 1.00 74.00 437 TRP A C 1
ATOM 3424 O O . TRP A 1 437 ? 25.072 0.885 -26.293 1.00 74.00 437 TRP A O 1
ATOM 3434 N N . PHE A 1 438 ? 23.897 2.792 -26.127 1.00 73.25 438 PHE A N 1
ATOM 3435 C CA . PHE A 1 438 ? 24.858 3.608 -26.874 1.00 73.25 438 PHE A CA 1
ATOM 3436 C C . PHE A 1 438 ? 26.229 3.658 -26.179 1.00 73.25 438 PHE A C 1
ATOM 3438 O O . PHE A 1 438 ? 27.257 3.423 -26.813 1.00 73.25 438 PHE A O 1
ATOM 3445 N N . ASN A 1 439 ? 26.253 3.840 -24.855 1.00 76.56 439 ASN A N 1
ATOM 3446 C CA . ASN A 1 439 ? 27.474 3.810 -24.047 1.00 76.56 439 ASN A CA 1
ATOM 3447 C C . ASN A 1 439 ? 28.161 2.434 -24.078 1.00 76.56 439 ASN A C 1
ATOM 3449 O O . ASN A 1 439 ? 29.384 2.368 -24.191 1.00 76.56 439 ASN A O 1
ATOM 3453 N N . ARG A 1 440 ? 27.404 1.327 -24.037 1.00 81.88 440 ARG A N 1
ATOM 3454 C CA . ARG A 1 440 ? 27.948 -0.031 -24.239 1.00 81.88 440 ARG A CA 1
ATOM 3455 C C . ARG A 1 440 ? 28.568 -0.185 -25.633 1.00 81.88 440 ARG A C 1
ATOM 3457 O O . ARG A 1 440 ? 29.641 -0.772 -25.742 1.00 81.88 440 ARG A O 1
ATOM 3464 N N . GLY A 1 441 ? 27.946 0.386 -26.667 1.00 86.50 441 GLY A N 1
ATOM 3465 C CA . GLY A 1 441 ? 28.497 0.451 -28.024 1.00 86.50 441 GLY A CA 1
ATOM 3466 C C . GLY A 1 441 ? 29.825 1.214 -28.096 1.00 86.50 441 GLY A C 1
ATOM 3467 O O . GLY A 1 441 ? 30.793 0.700 -28.653 1.00 86.50 441 GLY A O 1
ATOM 3468 N N . ILE A 1 442 ? 29.909 2.392 -27.464 1.00 88.56 442 ILE A N 1
ATOM 3469 C CA . ILE A 1 442 ? 31.153 3.178 -27.364 1.00 88.56 442 ILE A CA 1
ATOM 3470 C C . ILE A 1 442 ? 32.248 2.384 -26.639 1.00 88.56 442 ILE A C 1
ATOM 3472 O O . ILE A 1 442 ? 33.374 2.307 -27.126 1.00 88.56 442 ILE A O 1
ATOM 3476 N N . ILE A 1 443 ? 31.931 1.759 -25.499 1.00 89.88 443 ILE A N 1
ATOM 3477 C CA . ILE A 1 443 ? 32.894 0.954 -24.732 1.00 89.88 443 ILE A CA 1
ATOM 3478 C C . ILE A 1 443 ? 33.404 -0.226 -25.571 1.00 89.88 443 ILE A C 1
ATOM 3480 O O . ILE A 1 443 ? 34.611 -0.456 -25.621 1.00 89.88 443 ILE A O 1
ATOM 3484 N N . ALA A 1 444 ? 32.520 -0.938 -26.277 1.00 91.12 444 ALA A N 1
ATOM 3485 C CA . ALA A 1 444 ? 32.914 -2.027 -27.169 1.00 91.12 444 ALA A CA 1
ATOM 3486 C C . ALA A 1 444 ? 33.837 -1.540 -28.303 1.00 91.12 444 ALA A C 1
ATOM 3488 O O . ALA A 1 444 ? 34.865 -2.165 -28.565 1.00 91.12 444 ALA A O 1
ATOM 3489 N N . ALA A 1 445 ? 33.527 -0.397 -28.924 1.00 91.88 445 ALA A N 1
ATOM 3490 C CA . ALA A 1 445 ? 34.368 0.205 -29.958 1.00 91.88 445 ALA A CA 1
ATOM 3491 C C . ALA A 1 445 ? 35.757 0.613 -29.426 1.00 91.88 445 ALA A C 1
ATOM 3493 O O . ALA A 1 445 ? 36.763 0.354 -30.085 1.00 91.88 445 ALA A O 1
ATOM 3494 N N . LEU A 1 446 ? 35.835 1.185 -28.218 1.00 94.62 446 LEU A N 1
ATOM 3495 C CA . LEU A 1 446 ? 37.104 1.533 -27.564 1.00 94.62 446 LEU A CA 1
ATOM 3496 C C . LEU A 1 446 ? 37.949 0.295 -27.228 1.00 94.62 446 LEU A C 1
ATOM 3498 O O . LEU A 1 446 ? 39.165 0.310 -27.430 1.00 94.62 446 LEU A O 1
ATOM 3502 N N . VAL A 1 447 ? 37.326 -0.792 -26.762 1.00 95.50 447 VAL A N 1
ATOM 3503 C CA . VAL A 1 447 ? 38.013 -2.075 -26.527 1.00 95.50 447 VAL A CA 1
ATOM 3504 C C . VAL A 1 447 ? 38.581 -2.634 -27.834 1.00 95.50 447 VAL A C 1
ATOM 3506 O O . VAL A 1 447 ? 39.760 -2.980 -27.876 1.00 95.50 447 VAL A O 1
ATOM 3509 N N . VAL A 1 448 ? 37.798 -2.655 -28.919 1.00 95.94 448 VAL A N 1
ATOM 3510 C CA . VAL A 1 448 ? 38.275 -3.095 -30.245 1.00 95.94 448 VAL A CA 1
ATOM 3511 C C . VAL A 1 448 ? 39.428 -2.217 -30.742 1.00 95.94 448 VAL A C 1
ATOM 3513 O O . VAL A 1 448 ? 40.452 -2.747 -31.168 1.00 95.94 448 VAL A O 1
ATOM 3516 N N . ALA A 1 449 ? 39.319 -0.891 -30.621 1.00 95.00 449 ALA A N 1
ATOM 3517 C CA . ALA A 1 449 ? 40.394 0.030 -30.990 1.00 95.00 449 ALA A CA 1
ATOM 3518 C C . ALA A 1 449 ? 41.683 -0.228 -30.187 1.00 95.00 449 ALA A C 1
ATOM 3520 O O . ALA A 1 449 ? 42.770 -0.216 -30.758 1.00 95.00 449 ALA A O 1
ATOM 3521 N N . THR A 1 450 ? 41.565 -0.530 -28.889 1.00 95.94 450 THR A N 1
ATOM 3522 C CA . THR A 1 450 ? 42.703 -0.852 -28.008 1.00 95.94 450 THR A CA 1
ATOM 3523 C C . THR A 1 450 ? 43.364 -2.178 -28.393 1.00 95.94 450 THR A C 1
ATOM 3525 O O . THR A 1 450 ? 44.587 -2.285 -28.381 1.00 95.94 450 THR A O 1
ATOM 3528 N N . VAL A 1 451 ? 42.581 -3.188 -28.788 1.00 96.31 451 VAL A N 1
ATOM 3529 C CA . VAL A 1 451 ? 43.110 -4.467 -29.297 1.00 96.31 451 VAL A CA 1
ATOM 3530 C C . VAL A 1 451 ? 43.846 -4.271 -30.628 1.00 96.31 451 VAL A C 1
ATOM 3532 O O . VAL A 1 451 ? 44.924 -4.833 -30.812 1.00 96.31 451 VAL A O 1
ATOM 3535 N N . ILE A 1 452 ? 43.319 -3.437 -31.531 1.00 95.81 452 ILE A N 1
ATOM 3536 C CA . ILE A 1 452 ? 43.966 -3.119 -32.815 1.00 95.81 452 ILE A CA 1
ATOM 3537 C C . ILE A 1 452 ? 45.289 -2.370 -32.599 1.00 95.81 452 ILE A C 1
ATOM 3539 O O . ILE A 1 452 ? 46.303 -2.750 -33.185 1.00 95.81 452 ILE A O 1
ATOM 3543 N N . THR A 1 453 ? 45.317 -1.339 -31.747 1.00 95.06 453 THR A N 1
ATOM 3544 C CA . THR A 1 453 ? 46.549 -0.572 -31.489 1.00 95.06 453 THR A CA 1
ATOM 3545 C C . THR A 1 453 ? 47.596 -1.396 -30.744 1.00 95.06 453 THR A C 1
ATOM 3547 O O . THR A 1 453 ? 48.771 -1.329 -31.101 1.00 95.06 453 THR A O 1
ATOM 3550 N N . ALA A 1 454 ? 47.192 -2.242 -29.789 1.00 93.88 454 ALA A N 1
ATOM 3551 C CA . ALA A 1 454 ? 48.091 -3.200 -29.146 1.00 93.88 454 ALA A CA 1
ATOM 3552 C C . ALA A 1 454 ? 48.660 -4.213 -30.156 1.00 93.88 454 ALA A C 1
ATOM 3554 O O . ALA A 1 454 ? 49.868 -4.439 -30.182 1.00 93.88 454 ALA A O 1
ATOM 3555 N N . GLY A 1 455 ? 47.822 -4.779 -31.032 1.00 94.44 455 GLY A N 1
ATOM 3556 C CA . GLY A 1 455 ? 48.261 -5.691 -32.093 1.00 94.44 455 GLY A CA 1
ATOM 3557 C C . GLY A 1 455 ? 49.265 -5.044 -33.052 1.00 94.44 455 GLY A C 1
ATOM 3558 O O . GLY A 1 455 ? 50.298 -5.639 -33.359 1.00 94.44 455 GLY A O 1
ATOM 3559 N N . PHE A 1 456 ? 49.015 -3.798 -33.464 1.00 94.12 456 PHE A N 1
ATOM 3560 C CA . PHE A 1 456 ? 49.940 -3.030 -34.300 1.00 94.12 456 PHE A CA 1
ATOM 3561 C C . PHE A 1 456 ? 51.262 -2.717 -33.580 1.00 94.12 456 PHE A C 1
ATOM 3563 O O . PHE A 1 456 ? 52.329 -2.841 -34.178 1.00 94.12 456 PHE A O 1
ATOM 3570 N N . PHE A 1 457 ? 51.214 -2.386 -32.286 1.00 93.50 457 PHE A N 1
ATOM 3571 C CA . PHE A 1 457 ? 52.405 -2.167 -31.462 1.00 93.50 457 PHE A CA 1
ATOM 3572 C C . PHE A 1 457 ? 53.264 -3.437 -31.336 1.00 93.50 457 PHE A C 1
ATOM 3574 O O . PHE A 1 457 ? 54.474 -3.381 -31.554 1.00 93.50 457 PHE A O 1
ATOM 3581 N N . PHE A 1 458 ? 52.655 -4.600 -31.074 1.00 91.94 458 PHE A N 1
ATOM 3582 C CA . PHE A 1 458 ? 53.376 -5.880 -31.049 1.00 91.94 458 PHE A CA 1
ATOM 3583 C C . PHE A 1 458 ? 53.941 -6.268 -32.423 1.00 91.94 458 PHE A C 1
ATOM 3585 O O . PHE A 1 458 ? 55.060 -6.774 -32.498 1.00 91.94 458 PHE A O 1
ATOM 3592 N N . TYR A 1 459 ? 53.220 -5.984 -33.512 1.00 90.00 459 TYR A N 1
ATOM 3593 C CA . TYR A 1 459 ? 53.714 -6.183 -34.877 1.00 90.00 459 TYR A CA 1
ATOM 3594 C C . TYR A 1 459 ? 54.938 -5.302 -35.182 1.00 90.00 459 TYR A C 1
ATOM 3596 O O . TYR A 1 459 ? 55.937 -5.797 -35.707 1.00 90.00 459 TYR A O 1
ATOM 3604 N N . GLN A 1 460 ? 54.909 -4.023 -34.788 1.00 89.06 460 GLN A N 1
ATOM 3605 C CA . GLN A 1 460 ? 56.072 -3.139 -34.893 1.00 89.06 460 GLN A CA 1
ATOM 3606 C C . GLN A 1 460 ? 57.251 -3.644 -34.051 1.00 89.06 460 GLN A C 1
ATOM 3608 O O . GLN A 1 460 ? 58.361 -3.717 -34.576 1.00 89.06 460 GLN A O 1
ATOM 3613 N N . LEU A 1 461 ? 57.026 -4.064 -32.798 1.00 84.69 461 LEU A N 1
ATOM 3614 C CA . LEU A 1 461 ? 58.072 -4.665 -31.959 1.00 84.69 461 LEU A CA 1
ATOM 3615 C C . LEU A 1 461 ? 58.710 -5.893 -32.627 1.00 84.69 461 LEU A C 1
ATOM 3617 O O . LEU A 1 461 ? 59.931 -6.025 -32.622 1.00 84.69 461 LEU A O 1
ATOM 3621 N N . GLY A 1 462 ? 57.900 -6.763 -33.238 1.00 83.69 462 GLY A N 1
ATOM 3622 C CA . GLY A 1 462 ? 58.377 -7.937 -33.974 1.00 83.69 462 GLY A CA 1
ATOM 3623 C C . GLY A 1 462 ? 59.238 -7.581 -35.190 1.00 83.69 462 GLY A C 1
ATOM 3624 O O . GLY A 1 462 ? 60.265 -8.214 -35.420 1.00 83.69 462 GLY A O 1
ATOM 3625 N N . ILE A 1 463 ? 58.876 -6.533 -35.940 1.00 82.12 463 ILE A N 1
ATOM 3626 C CA . ILE A 1 463 ? 59.696 -6.028 -37.055 1.00 82.12 463 ILE A CA 1
ATOM 3627 C C . ILE A 1 463 ? 61.023 -5.441 -36.560 1.00 82.12 463 ILE A C 1
ATOM 3629 O O . ILE A 1 463 ? 62.046 -5.649 -37.209 1.00 82.12 463 ILE A O 1
ATOM 3633 N N . VAL A 1 464 ? 61.021 -4.712 -35.439 1.00 77.31 464 VAL A N 1
ATOM 3634 C CA . VAL A 1 464 ? 62.251 -4.140 -34.866 1.00 77.31 464 VAL A CA 1
ATOM 3635 C C . VAL A 1 464 ? 63.177 -5.241 -34.341 1.00 77.31 464 VAL A C 1
ATOM 3637 O O . VAL A 1 464 ? 64.364 -5.219 -34.654 1.00 77.31 464 VAL A O 1
ATOM 3640 N N . ASN A 1 465 ? 62.649 -6.243 -33.631 1.00 70.31 465 ASN A N 1
ATOM 3641 C CA . ASN A 1 465 ? 63.448 -7.373 -33.139 1.00 70.31 465 ASN A CA 1
ATOM 3642 C C . ASN A 1 465 ? 63.996 -8.283 -34.251 1.00 70.31 465 ASN A C 1
ATOM 3644 O O . ASN A 1 465 ? 65.012 -8.924 -34.028 1.00 70.31 465 ASN A O 1
ATOM 3648 N N . ASN A 1 466 ? 63.368 -8.333 -35.432 1.00 65.69 466 ASN A N 1
ATOM 3649 C CA . ASN A 1 466 ? 63.878 -9.076 -36.596 1.00 65.69 466 ASN A CA 1
ATOM 3650 C C . ASN A 1 466 ? 64.870 -8.269 -37.466 1.00 65.69 466 ASN A C 1
ATOM 3652 O O . ASN A 1 466 ? 65.265 -8.740 -38.533 1.00 65.69 466 ASN A O 1
ATOM 3656 N N . LYS A 1 467 ? 65.221 -7.036 -37.070 1.00 57.22 467 LYS A N 1
ATOM 3657 C CA . LYS A 1 467 ? 66.176 -6.163 -37.782 1.00 57.22 467 LYS A CA 1
ATOM 3658 C C . LYS A 1 467 ? 67.481 -5.897 -37.020 1.00 57.22 467 LYS A C 1
ATOM 3660 O O . LYS A 1 467 ? 68.350 -5.227 -37.577 1.00 57.22 467 LYS A O 1
ATOM 3665 N N . ASN A 1 468 ? 67.600 -6.424 -35.803 1.00 48.94 468 ASN A N 1
ATOM 3666 C CA . ASN A 1 468 ? 68.844 -6.550 -35.039 1.00 48.94 468 ASN A CA 1
ATOM 3667 C C . ASN A 1 468 ? 69.285 -8.020 -35.020 1.00 48.94 468 ASN A C 1
ATOM 3669 O O . ASN A 1 468 ? 70.493 -8.243 -34.800 1.00 48.94 468 ASN A O 1
#

Foldseek 3Di:
DDDDDPVVVVVVVVVVPDDDDDDDDDDDDDDDDDDDDPPPPDDPDDPLPPFAKEKFWEQDFFWIKIWIWGDPDPLDIDTDDIDIGGDDPPAGQPDPVVLVVCLVVVCVVCDPHPHYAYEYAQDAPFKDKDKDWFAPDPPVCVVVRCVVRVCVVPNDDPVFKDKFKDFDDWDQDPNGITTTMIMMIGTPVSVCSQQVSCVVSVHGHPFYAHLLLLQLLCDSSQLFPDDQFKEWEWEAEQQKIKIWIAHSSATDDMDIGRAHVLLLLVLQQVLLADPDCVVPDDPPDDHDDRQDSVLSVLLLLCLAVPDDQDDDPRRCNPPDSVRSVVSRVVRLVSVLVVVLVVCVVVPTDHAAYAYHYPSFDRPVSQVVSCVSNVHHGYHPQSQDVVRGPDPNPPCPDDSRVRSVNSSRNSRSSDDPVRGDGPVAHPVRVVVVVVVVVVVVVVVVVVVVVVVVVVVVVVVVVVVVVVVD

Mean predicted aligned error: 12.72 Å

Secondary structure (DSSP, 8-state):
--PPPHHHHHHHHHHTTS------------------------PPPP--TTPPEEEEEEE-SSEEEEEEEEEEETTEEEEEEEEEEEPPTT--TTSHHHHHHHHHHHHHHHTT-S-EEEEEEPPGGG-EEEEEEEE---HHHHHHHHHHHHHHHS---TTTEEEEEEEEEEEEETTEEEEEEEEEEEEHHHHHHHHHHHHHTT---SEEE-HHHHHHHHHHTTSBPP-SSEEEEEEE-SS-EEEEEEETTEEEEEEEES--HHHHHHHHHHHHSPP-GGGT--TTPPPPPPPPHHHHHHHHHTTSTTSPPP-TTSTTTTS-HHHHHHHHHHHHHHHHHHHHHHHHHH-S-EEEEEEEETT---HHHHHHHHHTTTSEEE---TT-BTTBSS--TT--S-HHHHHTTHHHHHHHT--TTTS--TTS-HHHHHHHHHHHHHHHHHHHHHHHHHHHHHHHHHHHHHHHHT--

Solvent-accessible surface area (backbone atoms only — not comparable to full-atom values): 26912 Å² total; per-residue (Å²): 140,79,89,81,57,76,67,58,62,52,51,53,59,56,58,73,73,65,83,86,84,90,90,87,87,86,82,89,87,84,86,84,92,77,90,72,80,82,75,76,78,75,78,73,81,74,83,61,88,79,61,57,35,24,33,3,34,28,77,56,96,61,31,43,32,38,20,32,26,33,76,78,48,97,54,39,68,45,84,75,51,76,48,78,41,73,52,55,98,88,44,43,92,91,42,77,64,31,49,56,51,51,39,50,54,52,47,63,71,56,55,89,56,87,41,74,41,31,20,33,53,47,75,73,93,55,61,52,63,45,81,42,79,40,74,71,61,60,82,90,46,42,64,63,49,52,50,56,53,46,42,71,78,49,78,73,58,74,94,49,36,45,73,40,69,46,82,75,49,82,41,76,57,98,87,41,67,21,34,37,27,44,38,37,36,36,48,42,66,61,48,50,51,54,50,49,53,29,44,74,56,74,56,58,64,72,32,31,35,41,54,70,51,9,55,23,28,29,30,62,33,44,42,33,68,76,55,96,42,23,41,35,36,37,38,35,30,54,72,35,21,36,43,37,32,29,46,83,36,35,75,76,49,60,49,83,40,94,45,23,52,53,46,26,25,50,35,33,34,61,66,68,46,78,75,60,58,93,82,68,59,61,100,86,63,81,76,78,81,82,75,48,69,68,46,26,40,52,43,61,50,40,66,27,85,90,48,67,70,73,49,97,88,43,68,67,51,91,47,52,72,64,58,57,47,60,36,23,40,76,37,50,52,58,51,47,58,52,50,52,61,43,51,66,72,64,71,64,69,62,63,32,36,28,45,46,42,77,80,45,74,42,69,71,62,38,48,51,59,13,65,79,63,78,34,54,52,40,70,61,43,75,49,40,88,80,44,28,73,59,86,57,90,73,59,81,68,54,71,53,62,46,33,68,40,38,49,8,42,12,28,21,57,57,45,79,93,78,32,74,31,76,78,52,41,71,68,49,50,54,51,53,49,53,49,51,52,49,51,51,51,52,52,53,52,52,52,53,51,51,53,51,52,50,51,51,51,54,50,51,50,52,55,55,65,74,72,112

pLDDT: mean 82.25, std 18.14, range [22.62, 98.12]

Radius of gyration: 30.7 Å; Cα contacts (8 Å, |Δi|>4): 690; chains: 1; bounding box: 113×87×85 Å

Sequence (468 aa):
MSEITSTEKLLDLIRKKKGALPPSALKLKTSPSGGRKRMRLSLPARRTAGKSIHVGVDIGHDSLRMVKTVRISDTRWDLIDQKTLAFPPQVRPRTPDFSEFLKTELKQFCGAYRKIQIWAIMPAANVNVRHLRIPKVPKNQIENTVFWVLKKETPFNEKETLLDFDVLEEVLDQGAPKWLVMAYTAPIAEIEVLKSLFSKIGMPLTGISTVPFAVQNLLRTCWIQESDDAIANLFIGNDFSRIDFYSKGKLVMTRGIKAGINSMIEALQEALAPPDPRNTLSEGEEPPPEISLAQARKCLFSLIPGARTLTEGDPGYDLTEEQKFQAVLPALDRIIRQVERTLEQYNKPVSRIFVTSALGVYPPLIRHVGEELDLESGPLDPFEPGQTCFDPAAGNGTIDERIALTPALGMALSDNAYTPNLLFTAGDERQLDRISWFNRGIIAALVVATVITAGFFFYQLGIVNNKN